Protein AF-D9PJT6-F1 (afdb_monomer_lite)

Foldseek 3Di:
DDDDPDPDDQLAWAFPVRDDCVVCVVRTQKHKKKWKWKAFFVGTQDIDIGSDDDPDRHDPDPQDDDDPDDQQFNGDFFAFTKMKIKMKMWMAGNVVRDIDIDMAIAMDGDHDDPPPDPDDDDQQPFFSDQFQNDGASKQKDWVVHFLAEAAAFDFAWTWIFIPGQAKWKKWKWKQAPVGDIDIFIDIAHGGRITTGPDGTDGNHDFDKIKMAIWIDDDPGIHEQAQDDNRIHIYGYAHPPFPKEKAWDPPPDQFDQQQDKDKGKIFIVVAAPFWKKWKWKDFRRHTQDTDIFTQDRRMTIHIDHNNVSVVRPVRQWDDLPDPPPVVVVDDDPPPDVVVVRPVHPGIKGGRKIKMKMKMWHAHPVRDTGIYIDIWIDSIRGTDHDDPCPPPPPPPDD

Radius of gyration: 24.78 Å; chains: 1; bounding box: 60×63×74 Å

Sequence (396 aa):
VGLAEGTHLPLLSTTDAGYSPYEYPERVDRRGYFYIATSRPGFPVYYVVADSTLYDSYWFNATGDYFGTVGAAERGDQPGDVHWTVVAALFADAVERRSMTGVYGSGAVAELRGDAEAFRAKPFTRPVATINGVDLFIYGGVGPAPGTMFETGAAKGIGSITVPMAPHEVQIDVHKPGGEVHRCRGRADSIGNFTCPGAPLVFDEPGVYRVFTRFWEGDARGDCAGSRDGWYDVYAVDKDSPYRVRFDESMPRTVDVDAPFAVRGRVDPPLARGRAHYSIVTPGILMDEGEVPLANGAFAIPFLAGQFLAEFHNLHGHPFGKLPAHMAWRKAPFVINALFRGYTKTWLTDTVEIAVFVEGEDAAGAPATAGGKVILRGSRVVLPQPFTGRRVATHE

Organism: NCBI:txid749907

pLDDT: mean 76.79, std 21.35, range [25.09, 98.31]

Secondary structure (DSSP, 8-state):
-PPPTT----SS-EETTS--TTT-GGGEEEEEEEEEEEEETTEEEEEEEESS--S-SS-TT--S-BTTBSSSBTTS--TT-EEEEEEEEEEEETTTTEEEEEEEEEEEE---TT------PPTTSS-SEEETTEEESEEEEEESPTT-EEETTEEE--EEEEES-S--EEEEEEE-TTS-EEEEEEE--TTSEEE-SSSPEEE-SSEEEEEEEEEEETTEEEEETT-BTTEEEEEEE-TT---EEEE-TTS-SB--TTS-EEEEEEEESPPSEEEEEEEEEETTEEEEEEEEE-BTTEEEEEE-HHHHHHH-GGGB--------GGG--S---SSHHHHSTT--S--B-BEEEEEEEEEEE-TTS-EEEEEEEEEEETTEEEPPPP----------

Structure (mmCIF, N/CA/C/O backbone):
data_AF-D9PJT6-F1
#
_entry.id   AF-D9PJT6-F1
#
loop_
_atom_site.group_PDB
_atom_site.id
_atom_site.type_symbol
_atom_site.label_atom_id
_atom_site.label_alt_id
_atom_site.label_comp_id
_atom_site.label_asym_id
_atom_site.label_entity_id
_atom_site.label_seq_id
_atom_site.pdbx_PDB_ins_code
_atom_site.Cartn_x
_atom_site.Cartn_y
_atom_site.Cartn_z
_atom_site.occupancy
_atom_site.B_iso_or_equiv
_atom_site.auth_seq_id
_atom_site.auth_comp_id
_atom_site.auth_asym_id
_atom_site.auth_atom_id
_atom_site.pdbx_PDB_model_num
ATOM 1 N N . VAL A 1 1 ? 34.581 -6.697 -26.538 1.00 34.34 1 VAL A N 1
ATOM 2 C CA . VAL A 1 1 ? 34.108 -8.062 -26.870 1.00 34.34 1 VAL A CA 1
ATOM 3 C C . VAL A 1 1 ? 33.665 -8.023 -28.322 1.00 34.34 1 VAL A C 1
ATOM 5 O O . VAL A 1 1 ? 32.904 -7.126 -28.658 1.00 34.34 1 VAL A O 1
ATOM 8 N N . GLY A 1 2 ? 34.267 -8.849 -29.181 1.00 25.92 2 GLY A N 1
ATOM 9 C CA . GLY A 1 2 ? 34.089 -8.802 -30.637 1.00 25.92 2 GLY A CA 1
ATOM 10 C C . GLY A 1 2 ? 32.648 -9.085 -31.058 1.00 25.92 2 GLY A C 1
ATOM 11 O O . GLY A 1 2 ? 32.000 -9.959 -30.490 1.00 25.92 2 GLY A O 1
ATOM 12 N N . LEU A 1 3 ? 32.161 -8.305 -32.022 1.00 35.03 3 LEU A N 1
ATOM 13 C CA . LEU A 1 3 ? 30.816 -8.396 -32.578 1.00 35.03 3 LEU A CA 1
ATOM 14 C C . LEU A 1 3 ? 30.797 -9.491 -33.651 1.00 35.03 3 LEU A C 1
ATOM 16 O O . LEU A 1 3 ? 31.525 -9.392 -34.636 1.00 35.03 3 LEU A O 1
ATOM 20 N N . ALA A 1 4 ? 29.994 -10.532 -33.445 1.00 30.61 4 ALA A N 1
ATOM 21 C CA . ALA A 1 4 ? 29.658 -11.492 -34.488 1.00 30.61 4 ALA A CA 1
ATOM 22 C C . ALA A 1 4 ? 28.494 -10.934 -35.323 1.00 30.61 4 ALA A C 1
ATOM 24 O O . ALA A 1 4 ? 27.493 -10.483 -34.765 1.00 30.61 4 ALA A O 1
ATOM 25 N N . GLU A 1 5 ? 28.637 -10.956 -36.647 1.00 38.69 5 GLU A N 1
ATOM 26 C CA . GLU A 1 5 ? 27.569 -10.648 -37.601 1.00 38.69 5 GLU A CA 1
ATOM 27 C C . GLU A 1 5 ? 26.394 -11.626 -37.414 1.00 38.69 5 GLU A C 1
ATOM 29 O O . GLU A 1 5 ? 26.596 -12.839 -37.385 1.00 38.69 5 GLU A O 1
ATOM 34 N N . GLY A 1 6 ? 25.164 -11.106 -37.294 1.00 36.81 6 GLY A N 1
ATOM 35 C CA . GLY A 1 6 ? 23.939 -11.918 -37.392 1.00 36.81 6 GLY A CA 1
ATOM 36 C C . GLY A 1 6 ? 22.861 -11.720 -36.320 1.00 36.81 6 GLY A C 1
ATOM 37 O O . GLY A 1 6 ? 21.789 -12.296 -36.455 1.00 36.81 6 GLY A O 1
ATOM 38 N N . THR A 1 7 ? 23.071 -10.908 -35.281 1.00 42.25 7 THR A N 1
ATOM 39 C CA . THR A 1 7 ? 22.100 -10.750 -34.171 1.00 42.25 7 THR A CA 1
ATOM 40 C C . THR A 1 7 ? 21.559 -9.326 -34.011 1.00 42.25 7 THR A C 1
ATOM 42 O O . THR A 1 7 ? 21.382 -8.828 -32.902 1.00 42.25 7 THR A O 1
ATOM 45 N N . HIS A 1 8 ? 21.241 -8.666 -35.125 1.00 47.12 8 HIS A N 1
ATOM 46 C CA . HIS A 1 8 ? 20.504 -7.398 -35.125 1.00 47.12 8 HIS A CA 1
ATOM 47 C C . HIS A 1 8 ? 19.158 -7.586 -35.823 1.00 47.12 8 HIS A C 1
ATOM 49 O O . HIS A 1 8 ? 18.987 -7.230 -36.985 1.00 47.12 8 HIS A O 1
ATOM 55 N N . LEU A 1 9 ? 18.205 -8.191 -35.116 1.00 54.88 9 LEU A N 1
ATOM 56 C CA . LEU A 1 9 ? 16.814 -8.215 -35.557 1.00 54.88 9 LEU A CA 1
ATOM 57 C C . LEU A 1 9 ? 16.174 -6.870 -35.178 1.00 54.88 9 LEU A C 1
ATOM 59 O O . LEU A 1 9 ? 16.253 -6.486 -34.006 1.00 54.88 9 LEU A O 1
ATOM 63 N N . PRO A 1 10 ? 15.589 -6.119 -36.129 1.00 60.28 10 PRO A N 1
ATOM 64 C CA . PRO A 1 10 ? 14.889 -4.886 -35.798 1.00 60.28 10 PRO A CA 1
ATOM 65 C C . PRO A 1 10 ? 13.678 -5.209 -34.916 1.00 60.28 10 PRO A C 1
ATOM 67 O O . PRO A 1 10 ? 12.950 -6.165 -35.176 1.00 60.28 10 PRO A O 1
ATOM 70 N N . LEU A 1 11 ? 13.436 -4.392 -33.887 1.00 67.50 11 LEU A N 1
ATOM 71 C CA . LEU A 1 11 ? 12.210 -4.437 -33.080 1.00 67.50 11 LEU A CA 1
ATOM 72 C C . LEU A 1 11 ? 11.057 -3.765 -33.845 1.00 67.50 11 LEU A C 1
ATOM 74 O O . LEU A 1 11 ? 10.455 -2.808 -33.373 1.00 67.50 11 LEU A O 1
ATOM 78 N N . LEU A 1 12 ? 10.840 -4.218 -35.075 1.00 77.25 12 LEU A N 1
ATOM 79 C CA . LEU A 1 12 ? 9.786 -3.790 -35.981 1.00 77.25 12 LEU A CA 1
ATOM 80 C C . LEU A 1 12 ? 9.194 -5.056 -36.593 1.00 77.25 12 LEU A C 1
ATOM 82 O O . LEU A 1 12 ? 9.928 -5.996 -36.914 1.00 77.25 12 LEU A O 1
ATOM 86 N N . SER A 1 13 ? 7.880 -5.079 -36.777 1.00 85.25 13 SER A N 1
ATOM 87 C CA . SER A 1 13 ? 7.240 -6.150 -37.537 1.00 85.25 13 SER A CA 1
ATOM 88 C C . SER A 1 13 ? 7.737 -6.145 -38.992 1.00 85.25 13 SER A C 1
ATOM 90 O O . SER A 1 13 ? 7.939 -5.085 -39.587 1.00 85.25 13 SER A O 1
ATOM 92 N N . THR A 1 14 ? 7.935 -7.324 -39.579 1.00 85.81 14 THR A N 1
ATOM 93 C CA . THR A 1 14 ? 8.297 -7.490 -40.996 1.00 85.81 14 THR A CA 1
ATOM 94 C C . THR A 1 14 ? 7.280 -8.367 -41.708 1.00 85.81 14 THR A C 1
ATOM 96 O O . THR A 1 14 ? 6.508 -9.080 -41.068 1.00 85.81 14 THR A O 1
ATOM 99 N N . THR A 1 15 ? 7.262 -8.295 -43.038 1.00 86.94 15 THR A N 1
ATOM 100 C CA . THR A 1 15 ? 6.492 -9.208 -43.888 1.00 86.94 15 THR A CA 1
ATOM 101 C C . THR A 1 15 ? 7.420 -9.980 -44.816 1.00 86.94 15 THR A C 1
ATOM 103 O O . THR A 1 15 ? 8.485 -9.486 -45.197 1.00 86.94 15 THR A O 1
ATOM 106 N N . ASP A 1 16 ? 6.969 -11.154 -45.249 1.00 85.00 16 ASP A N 1
ATOM 107 C CA . ASP A 1 16 ? 7.691 -12.057 -46.157 1.00 85.00 16 ASP A CA 1
ATOM 108 C C . ASP A 1 16 ? 8.031 -11.442 -47.536 1.00 85.00 16 ASP A C 1
ATOM 110 O O . ASP A 1 16 ? 8.899 -11.947 -48.249 1.00 85.00 16 ASP A O 1
ATOM 114 N N . ALA A 1 17 ? 7.365 -10.349 -47.924 1.00 85.12 17 ALA A N 1
ATOM 115 C CA . ALA A 1 17 ? 7.600 -9.617 -49.172 1.00 85.12 17 ALA A CA 1
ATOM 116 C C . ALA A 1 17 ? 8.154 -8.197 -48.986 1.00 85.12 17 ALA A C 1
ATOM 118 O O . ALA A 1 17 ? 8.274 -7.460 -49.966 1.00 85.12 17 ALA A O 1
ATOM 119 N N . GLY A 1 18 ? 8.481 -7.789 -47.756 1.00 80.88 18 GLY A N 1
ATOM 120 C CA . GLY A 1 18 ? 8.957 -6.431 -47.473 1.00 80.88 18 GLY A CA 1
ATOM 121 C C . GLY A 1 18 ? 7.890 -5.342 -47.643 1.00 80.88 18 GLY A C 1
ATOM 122 O O . GLY A 1 18 ? 8.222 -4.160 -47.717 1.00 80.88 18 GLY A O 1
ATOM 123 N N . TYR A 1 19 ? 6.612 -5.722 -47.704 1.00 84.12 19 TYR A N 1
ATOM 124 C CA . TYR A 1 19 ? 5.494 -4.788 -47.628 1.00 84.12 19 TYR A CA 1
ATOM 125 C C . TYR A 1 19 ? 5.301 -4.265 -46.206 1.00 84.12 19 TYR A C 1
ATOM 127 O O . TYR A 1 19 ? 5.735 -4.887 -45.231 1.00 84.12 19 TYR A O 1
ATOM 135 N N . SER 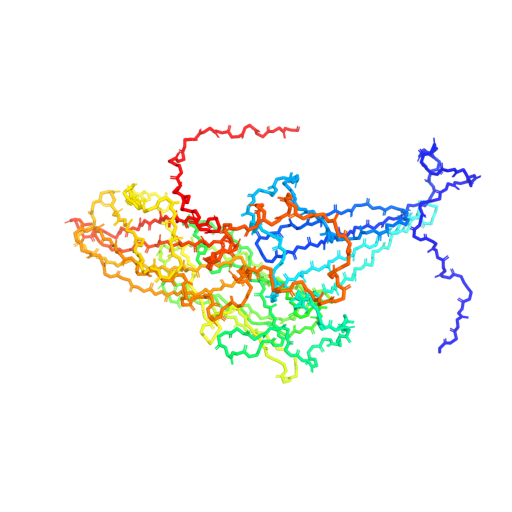A 1 20 ? 4.612 -3.127 -46.100 1.00 82.50 20 SER A N 1
ATOM 136 C CA . SER A 1 20 ? 4.226 -2.566 -44.809 1.00 82.50 20 SER A CA 1
ATOM 137 C C . SER A 1 20 ? 3.422 -3.601 -44.007 1.00 82.50 20 SER A C 1
ATOM 139 O O . SER A 1 20 ? 2.367 -4.038 -44.479 1.00 82.50 20 SER A O 1
ATOM 141 N N . PRO A 1 21 ? 3.867 -3.982 -42.796 1.00 83.06 21 PRO A N 1
ATOM 142 C CA . PRO A 1 21 ? 3.147 -4.937 -41.951 1.00 83.06 21 PRO A CA 1
ATOM 143 C C . PRO A 1 21 ? 1.783 -4.403 -41.487 1.00 83.06 21 PRO A C 1
ATOM 145 O O . PRO A 1 21 ? 0.917 -5.188 -41.113 1.00 83.06 21 PRO A O 1
ATOM 148 N N . TYR A 1 22 ? 1.571 -3.084 -41.540 1.00 81.38 22 TYR A N 1
ATOM 149 C CA . TYR A 1 22 ? 0.307 -2.439 -41.173 1.00 81.38 22 TYR A CA 1
ATOM 150 C C . TYR A 1 22 ? -0.735 -2.478 -42.292 1.00 81.38 22 TYR A C 1
ATOM 152 O O . TYR A 1 22 ? -1.931 -2.452 -42.018 1.00 81.38 22 TYR A O 1
ATOM 160 N N . GLU A 1 23 ? -0.286 -2.525 -43.547 1.00 85.06 23 GLU A N 1
ATOM 161 C CA . GLU A 1 23 ? -1.173 -2.617 -44.712 1.00 85.06 23 GLU A CA 1
ATOM 162 C C . GLU A 1 23 ? -1.465 -4.074 -45.086 1.00 85.06 23 GLU A C 1
ATOM 164 O O . GLU A 1 23 ? -2.551 -4.362 -45.583 1.00 85.06 23 GLU A O 1
ATOM 169 N N . TYR A 1 24 ? -0.521 -4.984 -44.809 1.00 89.31 24 TYR A N 1
ATOM 170 C CA . TYR A 1 24 ? -0.604 -6.413 -45.138 1.00 89.31 24 TYR A CA 1
ATOM 171 C C . TYR A 1 24 ? -0.327 -7.293 -43.902 1.00 89.31 24 TYR A C 1
ATOM 173 O O . TYR A 1 24 ? 0.668 -8.029 -43.865 1.00 89.31 24 TYR A O 1
ATOM 181 N N . PRO A 1 25 ? -1.164 -7.216 -42.849 1.00 86.69 25 PRO A N 1
ATOM 182 C CA . PRO A 1 25 ? -0.944 -7.929 -41.587 1.00 86.69 25 PRO A CA 1
ATOM 183 C C . PRO A 1 25 ? -0.946 -9.459 -41.734 1.00 86.69 25 PRO A C 1
ATOM 185 O O . PRO A 1 25 ? -0.321 -10.166 -40.942 1.00 86.69 25 PRO A O 1
ATOM 188 N N . GLU A 1 26 ? -1.624 -9.989 -42.752 1.00 88.75 26 GLU A N 1
ATOM 189 C CA . GLU A 1 26 ? -1.651 -11.413 -43.092 1.00 88.75 26 GLU A CA 1
ATOM 190 C C . GLU A 1 26 ? -0.302 -11.943 -43.591 1.00 88.75 26 GLU A C 1
ATOM 192 O O . GLU A 1 26 ? -0.068 -13.150 -43.564 1.00 88.75 26 GLU A O 1
ATOM 197 N N . ARG A 1 27 ? 0.586 -11.046 -44.027 1.00 89.75 27 ARG A N 1
ATOM 198 C CA . ARG A 1 27 ? 1.909 -11.369 -44.572 1.00 89.75 27 ARG A CA 1
ATOM 199 C C . ARG A 1 27 ? 3.039 -11.247 -43.558 1.00 89.75 27 ARG A C 1
ATOM 201 O O . ARG A 1 27 ? 4.204 -11.424 -43.908 1.00 89.75 27 ARG A O 1
ATOM 208 N N . VAL A 1 28 ? 2.708 -10.913 -42.313 1.00 88.19 28 VAL A N 1
ATOM 209 C CA . VAL A 1 28 ? 3.689 -10.714 -41.248 1.00 88.19 28 VAL A CA 1
ATOM 210 C C . VAL A 1 28 ? 4.380 -12.034 -40.915 1.00 88.19 28 VAL A C 1
ATOM 212 O O . VAL A 1 28 ? 3.754 -12.960 -40.399 1.00 88.19 28 VAL A O 1
ATOM 215 N N . ASP A 1 29 ? 5.679 -12.104 -41.192 1.00 87.19 29 ASP A N 1
ATOM 216 C CA . ASP A 1 29 ? 6.529 -13.273 -40.953 1.00 87.19 29 ASP A CA 1
ATOM 217 C C . ASP A 1 29 ? 7.308 -13.161 -39.634 1.00 87.19 29 ASP A C 1
ATOM 219 O O . ASP A 1 29 ? 7.585 -14.168 -38.974 1.00 87.19 29 ASP A O 1
ATOM 223 N N . ARG A 1 30 ? 7.579 -11.926 -39.194 1.00 87.06 30 ARG A N 1
ATOM 224 C CA . ARG A 1 30 ? 8.145 -11.607 -37.882 1.00 87.06 30 ARG A CA 1
ATOM 225 C C . ARG A 1 30 ? 7.368 -10.483 -37.223 1.00 87.06 30 ARG A C 1
ATOM 227 O O . ARG A 1 30 ? 7.083 -9.458 -37.834 1.00 87.06 30 ARG A O 1
ATOM 234 N N . ARG A 1 31 ? 7.066 -10.655 -35.941 1.00 86.75 31 ARG A N 1
ATOM 235 C CA . ARG A 1 31 ? 6.433 -9.645 -35.091 1.00 86.75 31 ARG A CA 1
ATOM 236 C C . ARG A 1 31 ? 7.446 -9.149 -34.082 1.00 86.75 31 ARG A C 1
ATOM 238 O O . ARG A 1 31 ? 7.954 -9.939 -33.292 1.00 86.75 31 ARG A O 1
ATOM 245 N N . GLY A 1 32 ? 7.710 -7.853 -34.098 1.00 86.88 32 GLY A N 1
ATOM 246 C CA . GLY A 1 32 ? 8.527 -7.182 -33.097 1.00 86.88 32 GLY A CA 1
ATOM 247 C C . GLY A 1 32 ? 7.725 -6.034 -32.522 1.00 86.88 32 GLY A C 1
ATOM 248 O O . GLY A 1 32 ? 7.384 -5.125 -33.262 1.00 86.88 32 GLY A O 1
ATOM 249 N N . TYR A 1 33 ? 7.403 -6.079 -31.235 1.00 84.81 33 TYR A N 1
ATOM 250 C CA . TYR A 1 33 ? 6.685 -4.998 -30.565 1.00 84.81 33 TYR A CA 1
ATOM 251 C C . TYR A 1 33 ? 7.113 -4.895 -29.108 1.00 84.81 33 TYR A C 1
ATOM 253 O O . TYR A 1 33 ? 7.710 -5.817 -28.554 1.00 84.81 33 TYR A O 1
ATOM 261 N N . PHE A 1 34 ? 6.827 -3.771 -28.472 1.00 84.88 34 PHE A N 1
ATOM 262 C CA . PHE A 1 34 ? 7.142 -3.546 -27.075 1.00 84.88 34 PHE A CA 1
ATOM 263 C C . PHE A 1 34 ? 5.969 -2.950 -26.308 1.00 84.88 34 PHE A C 1
ATOM 265 O O . PHE A 1 34 ? 5.130 -2.230 -26.846 1.00 84.88 34 PHE A O 1
ATOM 272 N N . TYR A 1 35 ? 5.952 -3.263 -25.020 1.00 86.00 35 TYR A N 1
ATOM 273 C CA . TYR A 1 35 ? 5.114 -2.653 -24.010 1.00 86.00 35 TYR A CA 1
ATOM 274 C C . TYR A 1 35 ? 5.940 -1.646 -23.227 1.00 86.00 35 TYR A C 1
ATOM 276 O O . TYR A 1 35 ? 7.065 -1.954 -22.834 1.00 86.00 35 TYR A O 1
ATOM 284 N N . ILE A 1 36 ? 5.363 -0.485 -22.949 1.00 82.25 36 ILE A N 1
ATOM 285 C CA . ILE A 1 36 ? 5.836 0.425 -21.907 1.00 82.25 36 ILE A CA 1
ATOM 286 C C . ILE A 1 36 ? 4.715 0.565 -20.893 1.00 82.25 36 ILE A C 1
ATOM 288 O O . ILE A 1 36 ? 3.575 0.844 -21.259 1.00 82.25 36 ILE A O 1
ATOM 292 N N . ALA A 1 37 ? 5.054 0.370 -19.629 1.00 80.19 37 ALA A N 1
ATOM 293 C CA . ALA A 1 37 ? 4.188 0.607 -18.495 1.00 80.19 37 ALA A CA 1
ATOM 294 C C . ALA A 1 37 ? 4.907 1.549 -17.537 1.00 80.19 37 ALA A C 1
ATOM 296 O O . ALA A 1 37 ? 5.940 1.181 -16.981 1.00 80.19 37 ALA A O 1
ATOM 297 N N . THR A 1 38 ? 4.348 2.736 -17.326 1.00 76.88 38 THR A N 1
ATOM 298 C CA . THR A 1 38 ? 4.783 3.642 -16.266 1.00 76.88 38 THR A CA 1
ATOM 299 C C . THR A 1 38 ? 3.663 3.789 -15.251 1.00 76.88 38 THR A C 1
ATOM 301 O O . THR A 1 38 ? 2.505 4.036 -15.592 1.00 76.88 38 THR A O 1
ATOM 304 N N . SER A 1 39 ? 4.000 3.632 -13.981 1.00 74.88 39 SER A N 1
ATOM 305 C CA . SER A 1 39 ? 3.062 3.734 -12.866 1.00 74.88 39 SER A CA 1
ATOM 306 C C . SER A 1 39 ? 3.722 4.427 -11.691 1.00 74.88 39 SER A C 1
ATOM 308 O O . SER A 1 39 ? 4.925 4.289 -11.490 1.00 74.88 39 SER A O 1
ATOM 310 N N . ARG A 1 40 ? 2.922 5.115 -10.887 1.00 74.56 40 ARG A N 1
ATOM 311 C CA . ARG A 1 40 ? 3.279 5.497 -9.523 1.00 74.56 40 ARG A CA 1
ATOM 312 C C . ARG A 1 40 ? 2.692 4.448 -8.575 1.00 74.56 40 ARG A C 1
ATOM 314 O O . ARG A 1 40 ? 1.743 3.748 -8.958 1.00 74.56 40 ARG A O 1
ATOM 321 N N . PRO A 1 41 ? 3.207 4.311 -7.350 1.00 72.44 41 PRO A N 1
ATOM 322 C CA . PRO A 1 41 ? 2.516 3.544 -6.325 1.00 72.44 41 PRO A CA 1
ATOM 323 C C . PRO A 1 41 ? 1.028 3.905 -6.269 1.00 72.44 41 PRO A C 1
ATOM 325 O O . PRO A 1 41 ? 0.668 5.072 -6.355 1.00 72.44 41 PRO A O 1
ATOM 328 N N . GLY A 1 42 ? 0.155 2.894 -6.231 1.00 64.81 42 GLY A N 1
ATOM 329 C CA . GLY A 1 42 ? -1.304 3.066 -6.214 1.00 64.81 42 GLY A CA 1
ATOM 330 C C . GLY A 1 42 ? -1.936 3.687 -7.469 1.00 64.81 42 GLY A C 1
ATOM 331 O O . GLY A 1 42 ? -3.155 3.859 -7.486 1.00 64.81 42 GLY A O 1
ATOM 332 N N . PHE A 1 43 ? -1.165 4.005 -8.519 1.00 64.69 43 PHE A N 1
ATOM 333 C CA . PHE A 1 43 ? -1.689 4.731 -9.671 1.00 64.69 43 PHE A CA 1
ATOM 334 C C . PHE A 1 43 ? -1.034 4.356 -11.022 1.00 64.69 43 PHE A C 1
ATOM 336 O O . PHE A 1 43 ? 0.142 4.655 -11.250 1.00 64.69 43 PHE A O 1
ATOM 343 N N . PRO A 1 44 ? -1.775 3.756 -11.975 1.00 64.19 44 PRO A N 1
ATOM 344 C CA . PRO A 1 44 ? -1.270 3.562 -13.332 1.00 64.19 44 PRO A CA 1
ATOM 345 C C . PRO A 1 44 ? -1.177 4.898 -14.082 1.00 64.19 44 PRO A C 1
ATOM 347 O O . PRO A 1 44 ? -2.182 5.585 -14.224 1.00 64.19 44 PRO A O 1
ATOM 350 N N . VAL A 1 45 ? -0.001 5.257 -14.606 1.00 61.53 45 VAL A N 1
ATOM 351 C CA . VAL A 1 45 ? 0.206 6.555 -15.281 1.00 61.53 45 VAL A CA 1
ATOM 352 C C . VAL A 1 45 ? 0.094 6.436 -16.796 1.00 61.53 45 VAL A C 1
ATOM 354 O O . VAL A 1 45 ? -0.483 7.304 -17.453 1.00 61.53 45 VAL A O 1
ATOM 357 N N . TYR A 1 46 ? 0.667 5.382 -17.374 1.00 69.81 46 TYR A N 1
ATOM 358 C CA . TYR A 1 46 ? 0.773 5.249 -18.818 1.00 69.81 46 TYR A CA 1
ATOM 359 C C . TYR A 1 46 ? 1.009 3.801 -19.235 1.00 69.81 46 TYR A C 1
ATOM 361 O O . TYR A 1 46 ? 1.864 3.120 -18.670 1.00 69.81 46 TYR A O 1
ATOM 369 N N . TYR A 1 47 ? 0.290 3.363 -20.267 1.00 74.50 47 TYR A N 1
ATOM 370 C CA . TYR A 1 47 ? 0.537 2.095 -20.939 1.00 74.50 47 TYR A CA 1
ATOM 371 C C . TYR A 1 47 ? 0.525 2.308 -22.441 1.00 74.50 47 TYR A C 1
ATOM 373 O O . TYR A 1 47 ? -0.417 2.890 -22.979 1.00 74.50 47 TYR A O 1
ATOM 381 N N . VAL A 1 48 ? 1.542 1.786 -23.115 1.00 78.25 48 VAL A N 1
ATOM 382 C CA . VAL A 1 48 ? 1.602 1.760 -24.572 1.00 78.25 48 VAL A CA 1
ATOM 383 C C . VAL A 1 48 ? 2.060 0.407 -25.064 1.00 78.25 48 VAL A C 1
ATOM 385 O O . VAL A 1 48 ? 2.940 -0.218 -24.479 1.00 78.25 48 VAL A O 1
ATOM 388 N N . VAL A 1 49 ? 1.461 -0.001 -26.179 1.00 82.56 49 VAL A N 1
ATOM 389 C CA . VAL A 1 49 ? 1.966 -1.055 -27.049 1.00 82.56 49 VAL A CA 1
ATOM 390 C C . VAL A 1 49 ? 2.353 -0.389 -28.355 1.00 82.56 49 VAL A C 1
ATOM 392 O O . VAL A 1 49 ? 1.534 0.314 -28.947 1.00 82.56 49 VAL A O 1
ATOM 395 N N . ALA A 1 50 ? 3.589 -0.584 -28.789 1.00 78.12 50 ALA A N 1
ATOM 396 C CA . ALA A 1 50 ? 4.066 -0.048 -30.052 1.00 78.12 50 ALA A CA 1
ATOM 397 C C . ALA A 1 50 ? 5.028 -1.031 -30.714 1.00 78.12 50 ALA A C 1
ATOM 399 O O . ALA A 1 50 ? 5.757 -1.761 -30.051 1.00 78.12 50 ALA A O 1
ATOM 400 N N . ASP A 1 51 ? 5.036 -1.040 -32.035 1.00 75.56 51 ASP A N 1
ATOM 401 C CA . ASP A 1 51 ? 5.971 -1.780 -32.881 1.00 75.56 51 ASP A CA 1
ATOM 402 C C . ASP A 1 51 ? 6.769 -0.829 -33.788 1.00 75.56 51 ASP A C 1
ATOM 404 O O . ASP A 1 51 ? 7.314 -1.243 -34.806 1.00 75.56 51 ASP A O 1
ATOM 408 N N . SER A 1 52 ? 6.830 0.455 -33.407 1.00 70.06 52 SER A N 1
ATOM 409 C CA . SER A 1 52 ? 7.513 1.545 -34.111 1.00 70.06 52 SER A CA 1
ATOM 410 C C . SER A 1 52 ? 8.121 2.565 -33.136 1.00 70.06 52 SER A C 1
ATOM 412 O O . SER A 1 52 ? 8.040 2.419 -31.916 1.00 70.06 52 SER A O 1
ATOM 414 N N . THR A 1 53 ? 8.712 3.646 -33.657 1.00 62.84 53 THR A N 1
ATOM 415 C CA . THR A 1 53 ? 9.219 4.761 -32.841 1.00 62.84 53 THR A CA 1
ATOM 416 C C . THR A 1 53 ? 8.114 5.396 -31.999 1.00 62.84 53 THR A C 1
ATOM 418 O O . THR A 1 53 ? 7.147 5.925 -32.547 1.00 62.84 53 THR A O 1
ATOM 421 N N . LEU A 1 54 ? 8.302 5.399 -30.680 1.00 63.41 54 LEU A N 1
ATOM 422 C CA . LEU A 1 54 ? 7.531 6.204 -29.740 1.00 63.41 54 LEU A CA 1
ATOM 423 C C . LEU A 1 54 ? 8.349 7.455 -29.404 1.00 63.41 54 LEU A C 1
ATOM 425 O O . LEU A 1 54 ? 9.505 7.338 -29.003 1.00 63.41 54 LEU A O 1
ATOM 429 N N . TYR A 1 55 ? 7.767 8.637 -29.599 1.00 49.66 55 TYR A N 1
ATOM 430 C CA . TYR A 1 55 ? 8.452 9.903 -29.321 1.00 49.66 55 TYR A CA 1
ATOM 431 C C . TYR A 1 55 ? 8.350 10.309 -27.842 1.00 49.66 55 TYR A C 1
ATOM 433 O O . TYR A 1 55 ? 9.331 10.787 -27.285 1.00 49.66 55 TYR A O 1
ATOM 441 N N . ASP A 1 56 ? 7.214 10.034 -27.190 1.00 51.81 56 ASP A N 1
ATOM 442 C CA . ASP A 1 56 ? 6.976 10.358 -25.781 1.00 51.81 56 ASP A CA 1
ATOM 443 C C . ASP A 1 56 ? 6.427 9.138 -25.034 1.00 51.81 56 ASP A C 1
ATOM 445 O O . ASP A 1 56 ? 5.327 8.667 -25.316 1.00 51.81 56 ASP A O 1
ATOM 449 N N . SER A 1 57 ? 7.190 8.633 -24.063 1.00 53.91 57 SER A N 1
ATOM 450 C CA . SER A 1 57 ? 6.774 7.551 -23.158 1.00 53.91 57 SER A CA 1
ATOM 451 C C . SER A 1 57 ? 6.212 8.063 -21.826 1.00 53.91 57 SER A C 1
ATOM 453 O O . SER A 1 57 ? 6.023 7.276 -20.900 1.00 53.91 57 SER A O 1
ATOM 455 N N . TYR A 1 58 ? 5.999 9.379 -21.701 1.00 55.41 58 TYR A N 1
ATOM 456 C CA . TYR A 1 58 ? 5.549 10.034 -20.474 1.00 55.41 58 TYR A CA 1
ATOM 457 C C . TYR A 1 58 ? 4.708 11.289 -20.753 1.00 55.41 58 TYR A C 1
ATOM 459 O O . TYR A 1 58 ? 5.006 12.048 -21.676 1.00 55.41 58 TYR A O 1
ATOM 467 N N . TRP A 1 59 ? 3.684 11.555 -19.932 1.00 52.78 59 TRP A N 1
ATOM 468 C CA . TRP A 1 59 ? 2.830 12.745 -20.044 1.00 52.78 59 TRP A CA 1
ATOM 469 C C . TRP A 1 59 ? 3.529 13.994 -19.493 1.00 52.78 59 TRP A C 1
ATOM 471 O O . TRP A 1 59 ? 3.153 14.517 -18.450 1.00 52.78 59 TRP A O 1
ATOM 481 N N . PHE A 1 60 ? 4.533 14.527 -20.189 1.00 43.03 60 PHE A N 1
ATOM 482 C CA . PHE A 1 60 ? 5.269 15.690 -19.674 1.00 43.03 60 PHE A CA 1
ATOM 483 C C . PHE A 1 60 ? 4.442 16.998 -19.618 1.00 43.03 60 PHE A C 1
ATOM 485 O O . PHE A 1 60 ? 4.933 17.981 -19.075 1.00 43.03 60 PHE A O 1
ATOM 492 N N . ASN A 1 61 ? 3.211 17.059 -20.162 1.00 36.28 61 ASN A N 1
ATOM 493 C CA . ASN A 1 61 ? 2.465 18.326 -20.316 1.00 36.28 61 ASN A CA 1
ATOM 494 C C . ASN A 1 61 ? 0.917 18.234 -20.266 1.00 36.28 61 ASN A C 1
ATOM 496 O O . ASN A 1 61 ? 0.242 19.078 -20.859 1.00 36.28 61 ASN A O 1
ATOM 500 N N . ALA A 1 62 ? 0.307 17.254 -19.593 1.00 35.41 62 ALA A N 1
ATOM 501 C CA . ALA A 1 62 ? -1.158 17.219 -19.489 1.00 35.41 62 ALA A CA 1
ATOM 502 C C . ALA A 1 62 ? -1.652 18.080 -18.309 1.00 35.41 62 ALA A C 1
ATOM 504 O O . ALA A 1 62 ? -1.704 17.629 -17.171 1.00 35.41 62 ALA A O 1
ATOM 505 N N . THR A 1 63 ? -2.051 19.327 -18.573 1.00 38.97 63 THR A N 1
ATOM 506 C CA . THR A 1 63 ? -2.735 20.193 -17.588 1.00 38.97 63 THR A CA 1
ATOM 507 C C . THR A 1 63 ? -4.239 19.895 -17.483 1.00 38.97 63 THR A C 1
ATOM 509 O O . THR A 1 63 ? -5.015 20.790 -17.151 1.00 38.97 63 THR A O 1
ATOM 512 N N . GLY A 1 64 ? -4.681 18.682 -17.833 1.00 41.12 64 GLY A N 1
ATOM 513 C CA . GLY A 1 64 ? -6.099 18.340 -17.900 1.00 41.12 64 GLY A CA 1
ATOM 514 C C . GLY A 1 64 ? -6.406 16.848 -17.791 1.00 41.12 64 GLY A C 1
ATOM 515 O O . GLY A 1 64 ? -5.553 15.991 -18.012 1.00 41.12 64 GLY A O 1
ATOM 516 N N . ASP A 1 65 ? -7.666 16.591 -17.453 1.00 42.47 65 ASP A N 1
ATOM 517 C CA . ASP A 1 65 ? -8.259 15.290 -17.164 1.00 42.47 65 ASP A CA 1
ATOM 518 C C . ASP A 1 65 ? -8.420 14.432 -18.434 1.00 42.47 65 ASP A C 1
ATOM 520 O O . ASP A 1 65 ? -9.257 14.731 -19.291 1.00 42.47 65 ASP A O 1
ATOM 524 N N . TYR A 1 66 ? -7.668 13.333 -18.570 1.00 36.75 66 TYR A N 1
ATOM 525 C CA . TYR A 1 66 ? -7.879 12.373 -19.662 1.00 36.75 66 TYR A CA 1
ATOM 526 C C . TYR A 1 66 ? -7.656 10.918 -19.211 1.00 36.75 66 TYR A C 1
ATOM 528 O O . TYR A 1 66 ? -6.789 10.629 -18.392 1.00 36.75 66 TYR A O 1
ATOM 536 N N . PHE A 1 67 ? -8.489 10.006 -19.730 1.00 32.88 67 PHE A N 1
ATOM 537 C CA . PHE A 1 67 ? -8.480 8.546 -19.501 1.00 32.88 67 PHE A CA 1
ATOM 538 C C . PHE A 1 67 ? -8.665 8.016 -18.068 1.00 32.88 67 PHE A C 1
ATOM 540 O O . PHE A 1 67 ? -8.179 6.944 -17.724 1.00 32.88 67 PHE A O 1
ATOM 547 N N . GLY A 1 68 ? -9.467 8.696 -17.246 1.00 36.00 68 GLY A N 1
ATOM 548 C CA . GLY A 1 68 ? -9.874 8.144 -15.947 1.00 36.00 68 GLY A CA 1
ATOM 549 C C . GLY A 1 68 ? -8.974 8.539 -14.782 1.00 36.00 68 GLY A C 1
ATOM 550 O O . GLY A 1 68 ? -9.166 8.041 -13.675 1.00 36.00 68 GLY A O 1
ATOM 551 N N . THR A 1 69 ? -8.098 9.523 -14.991 1.00 41.53 69 THR A N 1
ATOM 552 C CA . THR A 1 69 ? -7.553 10.316 -13.892 1.00 41.53 69 THR A CA 1
ATOM 553 C C . THR A 1 69 ? -8.116 11.717 -13.879 1.00 41.53 69 THR A C 1
ATOM 555 O O . THR A 1 69 ? -7.735 12.569 -14.672 1.00 41.53 69 THR A O 1
ATOM 558 N N . VAL A 1 70 ? -9.016 11.928 -12.926 1.00 33.66 70 VAL A N 1
ATOM 559 C CA . VAL A 1 70 ? -9.514 13.230 -12.493 1.00 33.66 70 VAL A CA 1
ATOM 560 C C . VAL A 1 70 ? -9.103 13.352 -11.025 1.00 33.66 70 VAL A C 1
ATOM 562 O O . VAL A 1 70 ? -9.659 12.654 -10.171 1.00 33.66 70 VAL A O 1
ATOM 565 N N . GLY A 1 71 ? -8.103 14.186 -10.727 1.00 34.81 71 GLY A N 1
ATOM 566 C CA . GLY A 1 71 ? -7.694 14.499 -9.350 1.00 34.81 71 GLY A CA 1
ATOM 567 C C . GLY A 1 71 ? -6.830 13.464 -8.609 1.00 34.81 71 GLY A C 1
ATOM 568 O O . GLY A 1 71 ? -6.953 13.386 -7.391 1.00 34.81 71 GLY A O 1
ATOM 569 N N . ALA A 1 72 ? -5.969 12.691 -9.292 1.00 39.97 72 ALA A N 1
ATOM 570 C CA . ALA A 1 72 ? -4.916 11.907 -8.610 1.00 39.97 72 ALA A CA 1
ATOM 571 C C . ALA A 1 72 ? -3.718 12.770 -8.187 1.00 39.97 72 ALA A C 1
ATOM 573 O O . ALA A 1 72 ? -3.000 12.414 -7.271 1.00 39.97 72 ALA A O 1
ATOM 574 N N . ALA A 1 73 ? -3.534 13.921 -8.827 1.00 44.44 73 ALA A N 1
ATOM 575 C CA . ALA A 1 73 ? -3.138 15.135 -8.140 1.00 44.44 73 ALA A CA 1
ATOM 576 C C . ALA A 1 73 ? -3.740 16.316 -8.903 1.00 44.44 73 ALA A C 1
ATOM 578 O O . ALA A 1 73 ? -3.766 16.285 -10.132 1.00 44.44 73 ALA A O 1
ATOM 579 N N . GLU A 1 74 ? -4.230 17.360 -8.232 1.00 45.50 74 GLU A N 1
ATOM 580 C CA . GLU A 1 74 ? -4.864 18.515 -8.907 1.00 45.50 74 GLU A CA 1
ATOM 581 C C . GLU A 1 74 ? -3.910 19.227 -9.903 1.00 45.50 74 GLU A C 1
ATOM 583 O O . GLU A 1 74 ? -4.349 20.063 -10.692 1.00 45.50 74 GLU A O 1
ATOM 588 N N . ARG A 1 75 ? -2.601 18.904 -9.891 1.00 50.81 75 ARG A N 1
ATOM 589 C CA . ARG A 1 75 ? -1.550 19.570 -10.686 1.00 50.81 75 ARG A CA 1
ATOM 590 C C . ARG A 1 75 ? -0.447 18.673 -11.278 1.00 50.81 75 ARG A C 1
ATOM 592 O O . ARG A 1 75 ? 0.583 19.210 -11.677 1.00 50.81 75 ARG A O 1
ATOM 599 N N . GLY A 1 76 ? -0.645 17.356 -11.376 1.00 55.72 76 GLY A N 1
ATOM 600 C CA . GLY A 1 76 ? 0.376 16.430 -11.907 1.00 55.72 76 GLY A CA 1
ATOM 601 C C . GLY A 1 76 ? 1.478 16.078 -10.897 1.00 55.72 76 GLY A C 1
ATOM 602 O O . GLY A 1 76 ? 1.266 16.251 -9.694 1.00 55.72 76 GLY A O 1
ATOM 603 N N . ASP A 1 77 ? 2.624 15.575 -11.375 1.00 61.75 77 ASP A N 1
ATOM 604 C CA . ASP A 1 77 ? 3.715 15.124 -10.495 1.00 61.75 77 ASP A CA 1
ATOM 605 C C . ASP A 1 77 ? 4.267 16.246 -9.619 1.00 61.75 77 ASP A C 1
ATOM 607 O O . ASP A 1 77 ? 4.464 17.378 -10.075 1.00 61.75 77 ASP A O 1
ATOM 611 N N . GLN A 1 78 ? 4.570 15.901 -8.374 1.00 66.56 78 GLN A N 1
ATOM 612 C CA . GLN A 1 78 ? 5.284 16.758 -7.439 1.00 66.56 78 GLN A CA 1
ATOM 613 C C . GLN A 1 78 ? 6.702 16.227 -7.188 1.00 66.56 78 GLN A C 1
ATOM 615 O O . GLN A 1 78 ? 6.953 15.032 -7.345 1.00 66.56 78 GLN A O 1
ATOM 620 N N . PRO A 1 79 ? 7.653 17.088 -6.785 1.00 66.94 79 PRO A N 1
ATOM 621 C CA . PRO A 1 79 ? 8.978 16.641 -6.371 1.00 66.94 79 PRO A CA 1
ATOM 622 C C . PRO A 1 79 ? 8.897 15.559 -5.288 1.00 66.94 79 PRO A C 1
ATOM 624 O O . PRO A 1 79 ? 8.208 15.733 -4.288 1.00 66.94 79 PRO A O 1
ATOM 627 N N . GLY A 1 80 ? 9.617 14.458 -5.477 1.00 68.94 80 GLY A N 1
ATOM 628 C CA . GLY A 1 80 ? 9.574 13.272 -4.626 1.00 68.94 80 GLY A CA 1
ATOM 629 C C . GLY A 1 80 ? 8.618 12.180 -5.114 1.00 68.94 80 GLY A C 1
ATOM 630 O O . GLY A 1 80 ? 8.695 11.069 -4.595 1.00 68.94 80 GLY A O 1
ATOM 631 N N . ASP A 1 81 ? 7.771 12.441 -6.118 1.00 73.44 81 ASP A N 1
ATOM 632 C CA . ASP A 1 81 ? 6.957 11.386 -6.730 1.00 73.44 81 ASP A CA 1
ATOM 633 C C . ASP A 1 81 ? 7.850 10.326 -7.374 1.00 73.44 81 ASP A C 1
ATOM 635 O O . ASP A 1 81 ? 8.758 10.638 -8.146 1.00 73.44 81 ASP A O 1
ATOM 639 N N . VAL A 1 82 ? 7.571 9.063 -7.053 1.00 77.38 82 VAL A N 1
ATOM 640 C CA . VAL A 1 82 ? 8.328 7.905 -7.532 1.00 77.38 82 VAL A CA 1
ATOM 641 C C . VAL A 1 82 ? 7.547 7.200 -8.634 1.00 77.38 82 VAL A C 1
ATOM 643 O O . VAL A 1 82 ? 6.368 6.878 -8.472 1.00 77.38 82 VAL A O 1
ATOM 646 N N . HIS A 1 83 ? 8.222 6.883 -9.736 1.00 79.50 83 HIS A N 1
ATOM 647 C CA . HIS A 1 83 ? 7.657 6.137 -10.858 1.00 79.50 83 HIS A CA 1
ATOM 648 C C . HIS A 1 83 ? 8.402 4.823 -11.054 1.00 79.50 83 HIS A C 1
ATOM 650 O O . HIS A 1 83 ? 9.631 4.795 -11.075 1.00 79.50 83 HIS A O 1
ATOM 656 N N . TRP A 1 84 ? 7.658 3.749 -11.294 1.00 81.94 84 TRP A N 1
ATOM 657 C CA . TRP A 1 84 ? 8.160 2.519 -11.897 1.00 81.94 84 TRP A CA 1
ATOM 658 C C . TRP A 1 84 ? 7.914 2.579 -13.394 1.00 81.94 84 TRP A C 1
ATOM 660 O O . TRP A 1 84 ? 6.797 2.865 -13.821 1.00 81.94 84 TRP A O 1
ATOM 670 N N . THR A 1 85 ? 8.935 2.285 -14.187 1.00 81.88 85 THR A N 1
ATOM 671 C CA . THR A 1 85 ? 8.811 2.118 -15.633 1.00 81.88 85 THR A CA 1
ATOM 672 C C . THR A 1 85 ? 9.339 0.753 -16.025 1.00 81.88 85 THR A C 1
ATOM 674 O O . THR A 1 85 ? 10.525 0.468 -15.865 1.00 81.88 85 THR A O 1
ATOM 677 N N . VAL A 1 86 ? 8.453 -0.075 -16.566 1.00 85.12 86 VAL A N 1
ATOM 678 C CA . VAL A 1 86 ? 8.778 -1.385 -17.123 1.00 85.12 86 VAL A CA 1
ATOM 679 C C . VAL A 1 86 ? 8.595 -1.330 -18.627 1.00 85.12 86 VAL A C 1
ATOM 681 O O . VAL A 1 86 ? 7.559 -0.897 -19.128 1.00 85.12 86 VAL A O 1
ATOM 684 N N . VAL A 1 87 ? 9.605 -1.800 -19.346 1.00 84.94 87 VAL A N 1
ATOM 685 C CA . VAL A 1 87 ? 9.576 -1.979 -20.792 1.00 84.94 87 VAL A CA 1
ATOM 686 C C . VAL A 1 87 ? 9.749 -3.458 -21.085 1.00 84.94 87 VAL A C 1
ATOM 688 O O . VAL A 1 87 ? 10.700 -4.071 -20.607 1.00 84.94 87 VAL A O 1
ATOM 691 N N . ALA A 1 88 ? 8.856 -4.040 -21.875 1.00 86.56 88 ALA A N 1
ATOM 692 C CA . ALA A 1 88 ? 8.986 -5.416 -22.336 1.00 86.56 88 ALA A CA 1
ATOM 693 C C . ALA A 1 88 ? 8.989 -5.442 -23.861 1.00 86.56 88 ALA A C 1
ATOM 695 O O . ALA A 1 88 ? 8.029 -5.001 -24.475 1.00 86.56 88 ALA A O 1
ATOM 696 N N . ALA A 1 89 ? 10.044 -5.965 -24.472 1.00 87.06 89 ALA A N 1
ATOM 697 C CA . ALA A 1 89 ? 10.125 -6.200 -25.906 1.00 87.06 89 ALA A CA 1
ATOM 698 C C . ALA A 1 89 ? 9.791 -7.666 -26.198 1.00 87.06 89 ALA A C 1
ATOM 700 O O . ALA A 1 89 ? 10.395 -8.564 -25.608 1.00 87.06 89 ALA A O 1
ATOM 701 N N . LEU A 1 90 ? 8.856 -7.901 -27.115 1.00 86.94 90 LEU A N 1
ATOM 702 C CA . LEU A 1 90 ? 8.555 -9.209 -27.674 1.00 86.94 90 LEU A CA 1
ATOM 703 C C . LEU A 1 90 ? 9.042 -9.270 -29.118 1.00 86.94 90 LEU A C 1
ATOM 705 O O . LEU A 1 90 ? 8.746 -8.398 -29.935 1.00 86.94 90 LEU A O 1
ATOM 709 N N . PHE A 1 91 ? 9.731 -10.355 -29.435 1.00 86.75 91 PHE A N 1
ATOM 710 C CA . PHE A 1 91 ? 10.048 -10.745 -30.794 1.00 86.75 91 PHE A CA 1
ATOM 711 C C . PHE A 1 91 ? 9.514 -12.155 -31.043 1.00 86.75 91 PHE A C 1
ATOM 713 O O . PHE A 1 91 ? 9.770 -13.062 -30.253 1.00 86.75 91 PHE A O 1
ATOM 720 N N . ALA A 1 92 ? 8.782 -12.351 -32.132 1.00 86.81 92 ALA A N 1
ATOM 721 C CA . ALA A 1 92 ? 8.305 -13.651 -32.576 1.00 86.81 92 ALA A CA 1
ATOM 722 C C . ALA A 1 92 ? 8.590 -13.824 -34.070 1.00 86.81 92 ALA A C 1
ATOM 724 O O . ALA A 1 92 ? 8.131 -13.032 -34.888 1.00 86.81 92 ALA A O 1
ATOM 725 N N . ASP A 1 93 ? 9.319 -14.878 -34.416 1.00 85.00 93 ASP A N 1
ATOM 726 C CA . ASP A 1 93 ? 9.632 -15.281 -35.784 1.00 85.00 93 ASP A CA 1
ATOM 727 C C . ASP A 1 93 ? 8.819 -16.535 -36.129 1.00 85.00 93 ASP A C 1
ATOM 729 O O . ASP A 1 93 ? 9.026 -17.612 -35.555 1.00 85.00 93 ASP A O 1
ATOM 733 N N . ALA A 1 94 ? 7.866 -16.390 -37.051 1.00 81.12 94 ALA A N 1
ATOM 734 C CA . ALA A 1 94 ? 7.002 -17.485 -37.479 1.00 81.12 94 ALA A CA 1
ATOM 735 C C . ALA A 1 94 ? 7.730 -18.480 -38.400 1.00 81.12 94 ALA A C 1
ATOM 737 O O . ALA A 1 94 ? 7.352 -19.654 -38.451 1.00 81.12 94 ALA A O 1
ATOM 738 N N . VAL A 1 95 ? 8.784 -18.033 -39.089 1.00 80.81 95 VAL A N 1
ATOM 739 C CA . VAL A 1 95 ? 9.596 -18.836 -40.011 1.00 80.81 95 VAL A CA 1
ATOM 740 C C . VAL A 1 95 ? 10.519 -19.758 -39.220 1.00 80.81 95 VAL A C 1
ATOM 742 O O . VAL A 1 95 ? 10.531 -20.969 -39.440 1.00 80.81 95 VAL A O 1
ATOM 745 N N . GLU A 1 96 ? 11.244 -19.209 -38.246 1.00 82.94 96 GLU A N 1
ATOM 746 C CA . GLU A 1 96 ? 12.141 -19.975 -37.373 1.00 82.94 96 GLU A CA 1
ATOM 747 C C . GLU A 1 96 ? 11.419 -20.650 -36.196 1.00 82.94 96 GLU A C 1
ATOM 749 O O . GLU A 1 96 ? 12.028 -21.448 -35.480 1.00 82.94 96 GLU A O 1
ATOM 754 N N . ARG A 1 97 ? 10.128 -20.352 -35.989 1.00 84.25 97 ARG A N 1
ATOM 755 C CA . ARG A 1 97 ? 9.319 -20.799 -34.838 1.00 84.25 97 ARG A CA 1
ATOM 756 C C . ARG A 1 97 ? 9.982 -20.472 -33.500 1.00 84.25 97 ARG A C 1
ATOM 758 O O . ARG A 1 97 ? 10.069 -21.314 -32.605 1.00 84.25 97 ARG A O 1
ATOM 765 N N . ARG A 1 98 ? 10.459 -19.236 -33.370 1.00 83.88 98 ARG A N 1
ATOM 766 C CA . ARG A 1 98 ? 11.144 -18.739 -32.173 1.00 83.88 98 ARG A CA 1
ATOM 767 C C . ARG A 1 98 ? 10.436 -17.519 -31.623 1.00 83.88 98 ARG A C 1
ATOM 769 O O . ARG A 1 98 ? 9.959 -16.678 -32.373 1.00 83.88 98 ARG A O 1
ATOM 776 N N . SER A 1 99 ? 10.426 -17.402 -30.305 1.00 82.75 99 SER A N 1
ATOM 777 C CA . SER A 1 99 ? 9.982 -16.199 -29.613 1.00 82.75 99 SER A CA 1
ATOM 778 C C . SER A 1 99 ? 10.986 -15.822 -28.537 1.00 82.75 99 SER A C 1
ATOM 780 O O . SER A 1 99 ? 11.503 -16.692 -27.837 1.00 82.75 99 SER A O 1
ATOM 782 N N . MET A 1 100 ? 11.244 -14.530 -28.396 1.00 83.44 100 MET A N 1
ATOM 783 C CA . MET A 1 100 ? 12.131 -13.959 -27.395 1.00 83.44 100 MET A CA 1
ATOM 784 C C . MET A 1 100 ? 11.410 -12.823 -26.681 1.00 83.44 100 MET A C 1
ATOM 786 O O . MET A 1 100 ? 10.721 -12.024 -27.314 1.00 83.44 100 MET A O 1
ATOM 790 N N . THR A 1 101 ? 11.627 -12.732 -25.373 1.00 85.06 101 THR A N 1
ATOM 791 C CA . THR A 1 101 ? 11.143 -11.621 -24.555 1.00 85.06 101 THR A CA 1
ATOM 792 C C . THR A 1 101 ? 12.321 -11.015 -2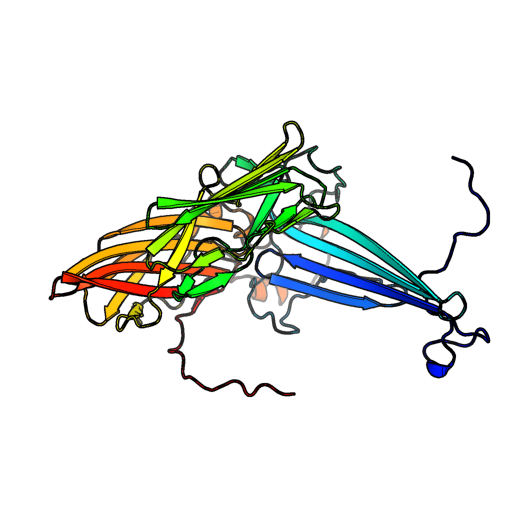3.814 1.00 85.06 101 THR A C 1
ATOM 794 O O . THR A 1 101 ? 13.094 -11.736 -23.184 1.00 85.06 101 THR A O 1
ATOM 797 N N . GLY A 1 102 ? 12.457 -9.696 -23.882 1.00 83.38 102 GLY A N 1
ATOM 798 C CA . GLY A 1 102 ? 13.372 -8.928 -23.046 1.00 83.38 102 GLY A CA 1
ATOM 799 C C . GLY A 1 102 ? 12.574 -7.987 -22.160 1.00 83.38 102 GLY A C 1
ATOM 800 O O . GLY A 1 102 ? 11.651 -7.343 -22.647 1.00 83.38 102 GLY A O 1
ATOM 801 N N . VAL A 1 103 ? 12.916 -7.899 -20.876 1.00 85.25 103 VAL A N 1
ATOM 802 C CA . VAL A 1 103 ? 12.272 -6.965 -19.946 1.00 85.25 103 VAL A CA 1
ATOM 803 C C . VAL A 1 103 ? 13.331 -6.067 -19.325 1.00 85.25 103 VAL A C 1
ATOM 805 O O . VAL A 1 103 ? 14.407 -6.525 -18.943 1.00 85.25 103 VAL A O 1
ATOM 808 N N . TYR A 1 104 ? 13.020 -4.782 -19.242 1.00 84.75 104 TYR A N 1
ATOM 809 C CA . TYR A 1 104 ? 13.823 -3.750 -18.615 1.00 84.75 104 TYR A CA 1
ATOM 810 C C . TYR A 1 104 ? 12.967 -3.003 -17.596 1.00 84.75 104 TYR A C 1
ATOM 812 O O . TYR A 1 104 ? 11.812 -2.686 -17.868 1.00 84.75 104 TYR A O 1
ATOM 820 N N . GLY A 1 105 ? 13.538 -2.723 -16.430 1.00 84.19 105 GLY A N 1
ATOM 821 C CA . GLY A 1 105 ? 12.912 -1.928 -15.385 1.00 84.19 105 GLY A CA 1
ATOM 822 C C . GLY A 1 105 ? 13.788 -0.732 -15.045 1.00 84.19 105 GLY A C 1
ATOM 823 O O . GLY A 1 105 ? 15.012 -0.840 -14.983 1.00 84.19 105 GLY A O 1
ATOM 824 N N . SER A 1 106 ? 13.160 0.409 -14.798 1.00 81.56 106 SER A N 1
ATOM 825 C CA . SER A 1 106 ? 13.809 1.601 -14.261 1.00 81.56 106 SER A CA 1
ATOM 826 C C . SER A 1 106 ? 12.855 2.333 -13.336 1.00 81.56 106 SER A C 1
ATOM 828 O O . SER A 1 106 ? 11.650 2.339 -13.572 1.00 81.56 106 SER A O 1
ATOM 830 N N . GLY A 1 107 ? 13.395 2.979 -12.308 1.00 80.12 107 GLY A N 1
ATOM 831 C CA . GLY A 1 107 ? 12.628 3.932 -11.521 1.00 80.12 107 GLY A CA 1
ATOM 832 C C . GLY A 1 107 ? 13.006 5.366 -11.866 1.00 80.12 107 GLY A C 1
ATOM 833 O O . GLY A 1 107 ? 14.147 5.625 -12.253 1.00 80.12 107 GLY A O 1
ATOM 834 N N . ALA A 1 108 ? 12.061 6.281 -11.700 1.00 76.56 108 ALA A N 1
ATOM 835 C CA . ALA A 1 108 ? 12.302 7.715 -11.759 1.00 76.56 108 ALA A CA 1
ATOM 836 C C . ALA A 1 108 ? 11.789 8.374 -10.478 1.00 76.56 108 ALA A C 1
ATOM 838 O O . ALA A 1 108 ? 10.893 7.849 -9.820 1.00 76.56 108 ALA A O 1
ATOM 839 N N . VAL A 1 109 ? 12.392 9.504 -10.131 1.00 75.75 109 VAL A N 1
ATOM 840 C CA . VAL A 1 109 ? 11.953 10.362 -9.033 1.00 75.75 109 VAL A CA 1
ATOM 841 C C . VAL A 1 109 ? 11.786 11.749 -9.623 1.00 75.75 109 VAL A C 1
ATOM 843 O O . VAL A 1 109 ? 12.703 12.255 -10.273 1.00 75.75 109 VAL A O 1
ATOM 846 N N . ALA A 1 110 ? 10.611 12.341 -9.455 1.00 73.19 110 ALA A N 1
ATOM 847 C CA . ALA A 1 110 ? 10.379 13.715 -9.859 1.00 73.19 110 ALA A CA 1
ATOM 848 C C . ALA A 1 110 ? 11.216 14.653 -8.973 1.00 73.19 110 ALA A C 1
ATOM 850 O O . ALA A 1 110 ? 11.180 14.560 -7.750 1.00 73.19 110 ALA A O 1
ATOM 851 N N . GLU A 1 111 ? 11.965 15.573 -9.574 1.00 65.38 111 GLU A N 1
ATOM 852 C CA . GLU A 1 111 ? 12.769 16.577 -8.862 1.00 65.38 111 GLU A CA 1
ATOM 853 C C . GLU A 1 111 ? 12.260 17.998 -9.189 1.00 65.38 111 GLU A C 1
ATOM 855 O O . GLU A 1 111 ? 11.481 18.205 -10.127 1.00 65.38 111 GLU A O 1
ATOM 860 N N . LEU A 1 112 ? 12.648 19.000 -8.389 1.00 58.88 112 LEU A N 1
ATOM 861 C CA . LEU A 1 112 ? 12.208 20.387 -8.575 1.00 58.88 112 LEU A CA 1
ATOM 862 C C . LEU A 1 112 ? 12.713 20.966 -9.906 1.00 58.88 112 LEU A C 1
ATOM 864 O O . LEU A 1 112 ? 13.880 20.854 -10.280 1.00 58.88 112 LEU A O 1
ATOM 868 N N . ARG A 1 113 ? 11.826 21.676 -10.611 1.00 48.03 113 ARG A N 1
ATOM 869 C CA . ARG A 1 113 ? 12.135 22.323 -11.892 1.00 48.03 113 ARG A CA 1
ATOM 870 C C . ARG A 1 113 ? 13.164 23.444 -11.689 1.00 48.03 113 ARG A C 1
ATOM 872 O O . ARG A 1 113 ? 12.810 24.535 -11.248 1.00 48.03 113 ARG A O 1
ATOM 879 N N . GLY A 1 114 ? 14.421 23.188 -12.039 1.00 47.94 114 GLY A N 1
ATOM 880 C CA . GLY A 1 114 ? 15.530 24.134 -11.865 1.00 47.94 114 GLY A CA 1
ATOM 881 C C . GLY A 1 114 ? 16.854 23.457 -11.524 1.00 47.94 114 GLY A C 1
ATOM 882 O O . GLY A 1 114 ? 17.902 24.020 -11.840 1.00 47.94 114 GLY A O 1
ATOM 883 N N . ASP A 1 115 ? 16.802 22.238 -10.985 1.00 49.25 115 ASP A N 1
ATOM 884 C CA . ASP A 1 115 ? 17.964 21.358 -10.931 1.00 49.25 115 ASP A CA 1
ATOM 885 C C . ASP A 1 115 ? 18.243 20.871 -12.358 1.00 49.25 115 ASP A C 1
ATOM 887 O O . ASP A 1 115 ? 17.467 20.146 -12.978 1.00 49.25 115 ASP A O 1
ATOM 891 N N . ALA A 1 116 ? 19.300 21.419 -12.953 1.00 39.81 116 ALA A N 1
ATOM 892 C CA . ALA A 1 116 ? 19.544 21.387 -14.392 1.00 39.81 116 ALA A CA 1
ATOM 893 C C . ALA A 1 116 ? 20.041 20.037 -14.933 1.00 39.81 116 ALA A C 1
ATOM 895 O O . ALA A 1 116 ? 20.446 19.969 -16.093 1.00 39.81 116 ALA A O 1
ATOM 896 N N . GLU A 1 117 ? 20.008 18.958 -14.155 1.00 48.88 117 GLU A N 1
ATOM 897 C CA . GLU A 1 117 ? 20.500 17.666 -14.614 1.00 48.88 117 GLU A CA 1
ATOM 898 C C . GLU A 1 117 ? 19.522 16.559 -14.245 1.00 48.88 117 GLU A C 1
ATOM 900 O O . GLU A 1 117 ? 19.473 16.101 -13.110 1.00 48.88 117 GLU A O 1
ATOM 905 N N . ALA A 1 118 ? 18.776 16.076 -15.243 1.00 54.44 118 ALA A N 1
ATOM 906 C CA . ALA A 1 118 ? 18.221 14.733 -15.186 1.00 54.44 118 ALA A CA 1
ATOM 907 C C . ALA A 1 118 ? 19.391 13.758 -14.976 1.00 54.44 118 ALA A C 1
ATOM 909 O O . ALA A 1 118 ? 20.109 13.405 -15.916 1.00 54.44 118 ALA A O 1
ATOM 910 N N . PHE A 1 119 ? 19.632 13.378 -13.726 1.00 61.34 119 PHE A N 1
ATOM 911 C CA . PHE A 1 119 ? 20.766 12.552 -13.354 1.00 61.34 119 PHE A CA 1
ATOM 912 C C . PHE A 1 119 ? 20.430 11.072 -13.540 1.00 61.34 119 PHE A C 1
ATOM 914 O O . PHE A 1 119 ? 19.346 10.603 -13.194 1.00 61.34 119 PHE A O 1
ATOM 921 N N . ARG A 1 120 ? 21.383 10.304 -14.075 1.00 70.69 120 ARG A N 1
ATOM 922 C CA . ARG A 1 120 ? 21.277 8.843 -14.166 1.00 70.69 120 ARG A CA 1
ATOM 923 C C . ARG A 1 120 ? 22.170 8.219 -13.108 1.00 70.69 120 ARG A C 1
ATOM 925 O O . ARG A 1 120 ? 23.393 8.268 -13.217 1.00 70.69 120 ARG A O 1
ATOM 932 N N . ALA A 1 121 ? 21.550 7.597 -12.115 1.00 77.25 121 ALA A N 1
ATOM 933 C CA . ALA A 1 121 ? 22.247 6.852 -11.079 1.00 77.25 121 ALA A CA 1
ATOM 934 C C . ALA A 1 121 ? 22.290 5.358 -11.418 1.00 77.25 121 ALA A C 1
ATOM 936 O O . ALA A 1 121 ? 21.345 4.812 -11.992 1.00 77.25 121 ALA A O 1
ATOM 937 N N . LYS A 1 122 ? 23.357 4.672 -11.001 1.00 86.56 122 LYS A N 1
ATOM 938 C CA . LYS A 1 122 ? 23.294 3.213 -10.863 1.00 86.56 122 LYS A CA 1
ATOM 939 C C . LYS A 1 122 ? 22.399 2.875 -9.656 1.00 86.56 122 LYS A C 1
ATOM 941 O O . LYS A 1 122 ? 22.353 3.667 -8.713 1.00 86.56 122 LYS A O 1
ATOM 946 N N . PRO A 1 123 ? 21.712 1.719 -9.649 1.00 89.38 123 PRO A N 1
ATOM 947 C CA . PRO A 1 123 ? 20.978 1.264 -8.473 1.00 89.38 123 PRO A CA 1
ATOM 948 C C . PRO A 1 123 ? 21.844 1.299 -7.209 1.00 89.38 123 PRO A C 1
ATOM 950 O O . PRO A 1 123 ? 23.037 0.996 -7.269 1.00 89.38 123 PRO A O 1
ATOM 953 N N . PHE A 1 124 ? 21.232 1.656 -6.079 1.00 92.38 124 PHE A N 1
ATOM 954 C CA . PHE A 1 124 ? 21.817 1.573 -4.735 1.00 92.38 124 PHE A CA 1
ATOM 955 C C . PHE A 1 124 ? 23.008 2.504 -4.444 1.00 92.38 124 PHE A C 1
ATOM 957 O O . PHE A 1 124 ? 23.519 2.493 -3.330 1.00 92.38 124 PHE A O 1
ATOM 964 N N . THR A 1 125 ? 23.455 3.339 -5.390 1.00 90.81 125 THR A N 1
ATOM 965 C CA . THR A 1 125 ? 24.591 4.255 -5.151 1.00 90.81 125 THR A CA 1
ATOM 966 C C . THR A 1 125 ? 24.199 5.546 -4.440 1.00 90.81 125 THR A C 1
ATOM 968 O O . THR A 1 125 ? 25.074 6.303 -4.030 1.00 90.81 125 THR A O 1
ATOM 971 N N . ARG A 1 126 ? 22.899 5.832 -4.341 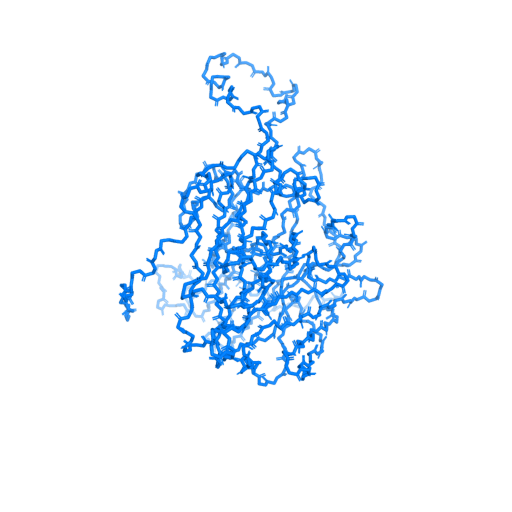1.00 87.38 126 ARG A N 1
ATOM 972 C CA . ARG A 1 126 ? 22.340 6.975 -3.616 1.00 87.38 126 ARG A CA 1
ATOM 973 C C . ARG A 1 126 ? 20.917 6.659 -3.135 1.00 87.38 126 ARG A C 1
ATOM 975 O O . ARG A 1 126 ? 20.295 5.767 -3.721 1.00 87.38 126 ARG A O 1
ATOM 982 N N . PRO A 1 127 ? 20.393 7.398 -2.145 1.00 87.56 127 PRO A N 1
ATOM 983 C CA . PRO A 1 127 ? 18.984 7.332 -1.785 1.00 87.56 127 PRO A CA 1
ATOM 984 C C . PRO A 1 127 ? 18.084 7.679 -2.979 1.00 87.56 127 PRO A C 1
ATOM 986 O O . PRO A 1 127 ? 18.394 8.569 -3.772 1.00 87.56 127 PRO A O 1
ATOM 989 N N . VAL A 1 128 ? 16.976 6.955 -3.103 1.00 83.50 128 VAL A N 1
ATOM 990 C CA . VAL A 1 128 ? 15.879 7.231 -4.039 1.00 83.50 128 VAL A CA 1
ATOM 991 C C . VAL A 1 128 ? 15.013 8.359 -3.496 1.00 83.50 128 VAL A C 1
ATOM 993 O O . VAL A 1 128 ? 14.645 9.261 -4.236 1.00 83.50 128 VAL A O 1
ATOM 996 N N . ALA A 1 129 ? 14.709 8.312 -2.202 1.00 79.81 129 ALA A N 1
ATOM 997 C CA . ALA A 1 129 ? 13.920 9.320 -1.519 1.00 79.81 129 ALA A CA 1
ATOM 998 C C . ALA A 1 129 ? 14.398 9.459 -0.074 1.00 79.81 129 ALA A C 1
ATOM 1000 O O . ALA A 1 129 ? 14.913 8.502 0.507 1.00 79.81 129 ALA A O 1
ATOM 1001 N N . THR A 1 130 ? 14.174 10.634 0.503 1.00 81.81 130 THR A N 1
ATOM 1002 C CA . THR A 1 130 ? 14.291 10.862 1.943 1.00 81.81 130 THR A CA 1
ATOM 1003 C C . THR A 1 130 ? 12.891 11.126 2.473 1.00 81.81 130 THR A C 1
ATOM 1005 O O . THR A 1 130 ? 12.262 12.107 2.081 1.00 81.81 130 THR A O 1
ATOM 1008 N N . ILE A 1 131 ? 12.386 10.238 3.324 1.00 79.31 131 ILE A N 1
ATOM 1009 C CA . ILE A 1 131 ? 11.031 10.312 3.881 1.00 79.31 131 ILE A CA 1
ATOM 1010 C C . ILE A 1 131 ? 11.150 10.288 5.399 1.00 79.31 131 ILE A C 1
ATOM 1012 O O . ILE A 1 131 ? 11.848 9.436 5.944 1.00 79.31 131 ILE A O 1
ATOM 1016 N N . ASN A 1 132 ? 10.520 11.243 6.087 1.00 78.44 132 ASN A N 1
ATOM 1017 C CA . ASN A 1 132 ? 10.604 11.388 7.548 1.00 78.44 132 ASN A CA 1
ATOM 1018 C C . ASN A 1 132 ? 12.051 11.455 8.078 1.00 78.44 132 ASN A C 1
ATOM 1020 O O . ASN A 1 132 ? 12.371 10.935 9.146 1.00 78.44 132 ASN A O 1
ATOM 1024 N N . GLY A 1 133 ? 12.951 12.075 7.306 1.00 79.94 133 GLY A N 1
ATOM 1025 C CA . GLY A 1 133 ? 14.379 12.168 7.634 1.00 79.94 133 GLY A CA 1
ATOM 1026 C C . GLY A 1 133 ? 15.168 10.865 7.454 1.00 79.94 133 GLY A C 1
ATOM 1027 O O . GLY A 1 133 ? 16.336 10.815 7.836 1.00 79.94 133 GLY A O 1
ATOM 1028 N N . VAL A 1 134 ? 14.558 9.826 6.876 1.00 84.19 134 VAL A N 1
ATOM 1029 C CA . VAL A 1 134 ? 15.193 8.538 6.583 1.00 84.19 134 VAL A CA 1
ATOM 1030 C C . VAL A 1 134 ? 15.495 8.436 5.095 1.00 84.19 134 VAL A C 1
ATOM 1032 O O . VAL A 1 134 ? 14.601 8.534 4.255 1.00 84.19 134 VAL A O 1
ATOM 1035 N N . ASP A 1 135 ? 16.763 8.199 4.776 1.00 87.56 135 ASP A N 1
ATOM 1036 C CA . ASP A 1 135 ? 17.216 7.933 3.416 1.00 87.56 135 ASP A CA 1
ATOM 1037 C C . ASP A 1 135 ? 16.877 6.497 3.000 1.00 87.56 135 ASP A C 1
ATOM 1039 O O . ASP A 1 135 ? 17.423 5.525 3.527 1.00 87.56 135 ASP A O 1
ATOM 1043 N N . LEU A 1 136 ? 16.010 6.364 2.000 1.00 89.00 136 LEU A N 1
ATOM 1044 C CA . LEU A 1 136 ? 15.627 5.090 1.406 1.00 89.00 136 LEU A CA 1
ATOM 1045 C C . LEU A 1 136 ? 16.426 4.871 0.126 1.00 89.00 136 LEU A C 1
ATOM 1047 O O . LEU A 1 136 ? 16.200 5.534 -0.885 1.00 89.00 136 LEU A O 1
ATOM 1051 N N . PHE A 1 137 ? 17.340 3.904 0.133 1.00 93.31 137 PHE A N 1
ATOM 1052 C CA . PHE A 1 137 ? 18.032 3.463 -1.084 1.00 93.31 137 PHE A CA 1
ATOM 1053 C C . PHE A 1 137 ? 17.187 2.494 -1.910 1.00 93.31 137 PHE A C 1
ATOM 1055 O O . PHE A 1 137 ? 17.459 2.303 -3.095 1.00 93.31 137 PHE A O 1
ATOM 1062 N N . ILE A 1 138 ? 16.190 1.874 -1.276 1.00 93.56 138 ILE A N 1
ATOM 1063 C CA . ILE A 1 138 ? 15.215 0.993 -1.909 1.00 93.56 138 ILE A CA 1
ATOM 1064 C C . ILE A 1 138 ? 13.824 1.401 -1.418 1.00 93.56 138 ILE A C 1
ATOM 1066 O O . ILE A 1 138 ? 13.463 1.179 -0.271 1.00 93.56 138 ILE A O 1
ATOM 1070 N N . TYR A 1 139 ? 13.044 2.027 -2.283 1.00 89.62 139 TYR A N 1
ATOM 1071 C CA . TYR A 1 139 ? 11.650 2.367 -2.038 1.00 89.62 139 TYR A CA 1
ATOM 1072 C C . TYR A 1 139 ? 10.779 1.180 -2.459 1.00 89.62 139 TYR A C 1
ATOM 1074 O O . TYR A 1 139 ? 10.788 0.821 -3.639 1.00 89.62 139 TYR A O 1
ATOM 1082 N N . GLY A 1 140 ? 10.041 0.560 -1.535 1.00 85.38 140 GLY A N 1
ATOM 1083 C CA . GLY A 1 140 ? 9.198 -0.597 -1.841 1.00 85.38 140 GLY A CA 1
ATOM 1084 C C . GLY A 1 140 ? 7.704 -0.294 -1.843 1.00 85.38 140 GLY A C 1
ATOM 1085 O O . GLY A 1 140 ? 7.144 0.098 -0.824 1.00 85.38 140 GLY A O 1
ATOM 1086 N N . GLY A 1 141 ? 7.038 -0.569 -2.965 1.00 82.38 141 GLY A N 1
ATOM 1087 C CA . GLY A 1 141 ? 5.592 -0.767 -3.000 1.00 82.38 141 GLY A CA 1
ATOM 1088 C C . GLY A 1 141 ? 5.280 -2.215 -2.643 1.00 82.38 141 GLY A C 1
ATOM 1089 O O . GLY A 1 141 ? 5.695 -3.122 -3.364 1.00 82.38 141 GLY A O 1
ATOM 1090 N N . VAL A 1 142 ? 4.572 -2.441 -1.537 1.00 85.00 142 VAL A N 1
ATOM 1091 C CA . VAL A 1 142 ? 4.331 -3.786 -0.992 1.00 85.00 142 VAL A CA 1
ATOM 1092 C C . VAL A 1 142 ? 2.858 -4.158 -1.101 1.00 85.00 142 VAL A C 1
ATOM 1094 O O . VAL A 1 142 ? 1.974 -3.335 -0.883 1.00 85.00 142 VAL A O 1
ATOM 1097 N N . GLY A 1 143 ? 2.599 -5.405 -1.486 1.00 83.81 143 GLY A N 1
ATOM 1098 C CA . GLY A 1 143 ? 1.286 -6.033 -1.459 1.00 83.81 143 GLY A CA 1
ATOM 1099 C C . GLY A 1 143 ? 1.216 -7.021 -0.292 1.00 83.81 143 GLY A C 1
ATOM 1100 O O . GLY A 1 143 ? 2.006 -7.968 -0.288 1.00 83.81 143 GLY A O 1
ATOM 1101 N N . PRO A 1 144 ? 0.288 -6.852 0.671 1.00 90.25 144 PRO A N 1
ATOM 1102 C CA . PRO A 1 144 ? -0.719 -5.790 0.770 1.00 90.25 144 PRO A CA 1
ATOM 1103 C C . PRO A 1 144 ? -0.121 -4.430 1.164 1.00 90.25 144 PRO A C 1
ATOM 1105 O O . PRO A 1 144 ? 0.838 -4.377 1.930 1.00 90.25 144 PRO A O 1
ATOM 1108 N N . ALA A 1 145 ? -0.715 -3.341 0.669 1.00 90.75 145 ALA A N 1
ATOM 1109 C CA . ALA A 1 145 ? -0.298 -1.980 1.007 1.00 90.75 145 ALA A CA 1
ATOM 1110 C C . ALA A 1 145 ? -0.772 -1.587 2.422 1.00 90.75 145 ALA A C 1
ATOM 1112 O O . ALA A 1 145 ? -1.795 -2.126 2.869 1.00 90.75 145 ALA A O 1
ATOM 1113 N N . PRO A 1 146 ? -0.104 -0.634 3.099 1.00 92.94 146 PRO A N 1
ATOM 1114 C CA . PRO A 1 146 ? -0.544 -0.122 4.397 1.00 92.94 146 PRO A CA 1
ATOM 1115 C C . PRO A 1 146 ? -2.017 0.292 4.404 1.00 92.94 146 PRO A C 1
ATOM 1117 O O . PRO A 1 146 ? -2.530 0.806 3.409 1.00 92.94 146 PRO A O 1
ATOM 1120 N N . GLY A 1 147 ? -2.722 0.018 5.502 1.00 93.56 147 GLY A N 1
ATOM 1121 C CA . GLY A 1 147 ? -4.140 0.352 5.665 1.00 93.56 147 GLY A CA 1
ATOM 1122 C C . GLY A 1 147 ? -5.113 -0.451 4.795 1.00 93.56 147 GLY A C 1
ATOM 1123 O O . GLY A 1 147 ? -6.325 -0.205 4.822 1.00 93.56 147 GLY A O 1
ATOM 1124 N N . THR A 1 148 ? -4.635 -1.424 4.009 1.00 93.56 148 THR A N 1
ATOM 1125 C CA . THR A 1 148 ? -5.529 -2.263 3.203 1.00 93.56 148 THR A CA 1
ATOM 1126 C C . THR A 1 148 ? -6.476 -3.050 4.110 1.00 93.56 148 THR A C 1
ATOM 1128 O O . THR A 1 148 ? -6.050 -3.658 5.088 1.00 93.56 148 THR A O 1
ATOM 1131 N N . MET A 1 149 ? -7.764 -3.059 3.758 1.00 94.38 149 MET A N 1
ATOM 1132 C CA . MET A 1 149 ? -8.799 -3.841 4.434 1.00 94.38 149 MET A CA 1
ATOM 1133 C C . MET A 1 149 ? -9.218 -5.034 3.581 1.00 94.38 149 MET A C 1
ATOM 1135 O O . MET A 1 149 ? -9.525 -4.883 2.396 1.00 94.38 149 MET A O 1
ATOM 1139 N N . PHE A 1 150 ? -9.282 -6.197 4.216 1.00 96.62 150 PHE A N 1
ATOM 1140 C CA . PHE A 1 150 ? -9.788 -7.446 3.666 1.00 96.62 150 PHE A CA 1
ATOM 1141 C C . PHE A 1 150 ? -11.014 -7.925 4.445 1.00 96.62 150 PHE A C 1
ATOM 1143 O O . PHE A 1 150 ? -11.257 -7.497 5.570 1.00 96.62 150 PHE A O 1
ATOM 1150 N N . GLU A 1 151 ? -11.778 -8.827 3.839 1.00 96.25 151 GLU A N 1
ATOM 1151 C CA . GLU A 1 151 ? -12.757 -9.650 4.552 1.00 96.25 151 GLU A CA 1
ATOM 1152 C C . GLU A 1 151 ? -12.104 -10.976 4.952 1.00 96.25 151 GLU A C 1
ATOM 1154 O O . GLU A 1 151 ? -11.222 -11.473 4.237 1.00 96.25 151 GLU A O 1
ATOM 1159 N N . THR A 1 152 ? -12.556 -11.574 6.054 1.00 97.31 152 THR A N 1
ATOM 1160 C CA . THR A 1 152 ? -12.099 -12.906 6.459 1.00 97.31 152 THR A CA 1
ATOM 1161 C C . THR A 1 152 ? -12.316 -13.943 5.346 1.00 97.31 152 THR A C 1
ATOM 1163 O O . THR A 1 152 ? -13.314 -13.940 4.619 1.00 97.31 152 THR A O 1
ATOM 1166 N N . GLY A 1 153 ? -11.329 -14.822 5.162 1.00 96.62 153 GLY A N 1
ATOM 1167 C CA . GLY A 1 153 ? -11.262 -15.804 4.077 1.00 96.62 153 GLY A CA 1
ATOM 1168 C C . GLY A 1 153 ? -10.668 -15.279 2.763 1.00 96.62 153 GLY A C 1
ATOM 1169 O O . GLY A 1 153 ? -10.495 -16.059 1.824 1.00 96.62 153 GLY A O 1
ATOM 1170 N N . ALA A 1 154 ? -10.326 -13.989 2.659 1.00 96.31 154 ALA A N 1
ATOM 1171 C CA . ALA A 1 154 ? -9.622 -13.470 1.490 1.00 96.31 154 ALA A CA 1
ATOM 1172 C C . ALA A 1 154 ? -8.215 -14.082 1.373 1.00 96.31 154 ALA A C 1
ATOM 1174 O O . ALA A 1 154 ? -7.445 -14.072 2.329 1.00 96.31 154 ALA A O 1
ATOM 1175 N N . ALA A 1 155 ? -7.858 -14.556 0.177 1.00 95.88 155 ALA A N 1
ATOM 1176 C CA . ALA A 1 155 ? -6.519 -15.047 -0.145 1.00 95.88 155 ALA A CA 1
ATOM 1177 C C . ALA A 1 155 ? -5.778 -14.030 -1.024 1.00 95.88 155 ALA A C 1
ATOM 1179 O O . ALA A 1 155 ? -6.315 -13.589 -2.048 1.00 95.88 155 ALA A O 1
ATOM 1180 N N . LYS A 1 156 ? -4.556 -13.642 -0.641 1.00 94.56 156 LYS A N 1
ATOM 1181 C CA . LYS A 1 156 ? -3.742 -12.662 -1.376 1.00 94.56 156 LYS A CA 1
ATOM 1182 C C . LYS A 1 156 ? -2.289 -13.099 -1.487 1.00 94.56 156 LYS A C 1
ATOM 1184 O O . LYS A 1 156 ? -1.694 -13.595 -0.536 1.00 94.56 156 LYS A O 1
ATOM 1189 N N . GLY A 1 157 ? -1.723 -12.899 -2.675 1.00 92.50 157 GLY A N 1
ATOM 1190 C CA . GLY A 1 157 ? -0.283 -13.013 -2.866 1.00 92.50 157 GLY A CA 1
ATOM 1191 C C . GLY A 1 157 ? 0.431 -11.891 -2.118 1.00 92.50 157 GLY A C 1
ATOM 1192 O O . GLY A 1 157 ? -0.035 -10.751 -2.131 1.00 92.50 157 GLY A O 1
ATOM 1193 N N . ILE A 1 158 ? 1.547 -12.234 -1.482 1.00 95.25 158 ILE A N 1
ATOM 1194 C CA . ILE A 1 158 ? 2.447 -11.279 -0.837 1.00 95.25 158 ILE A CA 1
ATOM 1195 C C . ILE A 1 158 ? 3.594 -10.987 -1.797 1.00 95.25 158 ILE A C 1
ATOM 1197 O O . ILE A 1 158 ? 4.135 -11.905 -2.414 1.00 95.25 158 ILE A O 1
ATOM 1201 N N . GLY A 1 159 ? 3.972 -9.724 -1.943 1.00 93.56 159 GLY A N 1
ATOM 1202 C CA . GLY A 1 159 ? 5.039 -9.350 -2.861 1.00 93.56 159 GLY A CA 1
ATOM 1203 C C . GLY A 1 159 ? 5.382 -7.875 -2.806 1.00 93.56 159 GLY A C 1
ATOM 1204 O O . GLY A 1 159 ? 4.799 -7.114 -2.037 1.00 93.56 159 GLY A O 1
ATOM 1205 N N . SER A 1 160 ? 6.333 -7.476 -3.636 1.00 92.38 160 SER A N 1
ATOM 1206 C CA . SER A 1 160 ? 6.772 -6.092 -3.729 1.00 92.38 160 SER A CA 1
ATOM 1207 C C . SER A 1 160 ? 7.286 -5.751 -5.117 1.00 92.38 160 SER A C 1
ATOM 1209 O O . SER A 1 160 ? 7.829 -6.599 -5.819 1.00 92.38 160 SER A O 1
ATOM 1211 N N . ILE A 1 161 ? 7.191 -4.474 -5.458 1.00 89.12 161 ILE A N 1
ATOM 1212 C CA . ILE A 1 161 ? 7.898 -3.850 -6.570 1.00 89.12 161 ILE A CA 1
ATOM 1213 C C . ILE A 1 161 ? 8.680 -2.657 -6.022 1.00 89.12 161 ILE A C 1
ATOM 1215 O O . ILE A 1 161 ? 8.152 -1.887 -5.218 1.00 89.12 161 ILE A O 1
ATOM 1219 N N . THR A 1 162 ? 9.946 -2.508 -6.409 1.00 91.25 162 THR A N 1
ATOM 1220 C CA . THR A 1 162 ? 10.831 -1.501 -5.803 1.00 91.25 162 THR A CA 1
ATOM 1221 C C . THR A 1 162 ? 11.400 -0.497 -6.797 1.00 91.25 162 THR A C 1
ATOM 1223 O O . THR A 1 162 ? 11.568 -0.783 -7.980 1.00 91.25 162 THR A O 1
ATOM 1226 N N . VAL A 1 163 ? 11.776 0.679 -6.295 1.00 87.94 163 VAL A N 1
ATOM 1227 C CA . VAL A 1 163 ? 12.745 1.578 -6.939 1.00 87.94 163 VAL A CA 1
ATOM 1228 C C . VAL A 1 163 ? 14.021 1.611 -6.094 1.00 87.94 163 VAL A C 1
ATOM 1230 O O . VAL A 1 163 ? 13.913 1.798 -4.888 1.00 87.94 163 VAL A O 1
ATOM 1233 N N . PRO A 1 164 ? 15.225 1.473 -6.679 1.00 89.12 164 PRO A N 1
ATOM 1234 C CA . PRO A 1 164 ? 15.483 1.172 -8.084 1.00 89.12 164 PRO A CA 1
ATOM 1235 C C . PRO A 1 164 ? 15.015 -0.242 -8.460 1.00 89.12 164 PRO A C 1
ATOM 1237 O O . PRO A 1 164 ? 14.973 -1.149 -7.629 1.00 89.12 164 PRO A O 1
ATOM 1240 N N . MET A 1 165 ? 14.670 -0.415 -9.736 1.00 90.56 165 MET A N 1
ATOM 1241 C CA . MET A 1 165 ? 14.278 -1.704 -10.307 1.00 90.56 165 MET A CA 1
ATOM 1242 C C . MET A 1 165 ? 15.540 -2.507 -10.630 1.00 90.56 165 MET A C 1
ATOM 1244 O O . MET A 1 165 ? 16.137 -2.343 -11.692 1.00 90.56 165 MET A O 1
ATOM 1248 N N . ALA A 1 166 ? 16.004 -3.302 -9.671 1.00 92.06 166 ALA A N 1
ATOM 1249 C CA . ALA A 1 166 ? 17.203 -4.126 -9.789 1.00 92.06 166 ALA A CA 1
ATOM 1250 C C . ALA A 1 166 ? 17.142 -5.308 -8.807 1.00 92.06 166 ALA A C 1
ATOM 1252 O O . ALA A 1 166 ? 16.409 -5.220 -7.819 1.00 92.06 166 ALA A O 1
ATOM 1253 N N . PRO A 1 167 ? 17.933 -6.380 -9.011 1.00 95.69 167 PRO A N 1
ATOM 1254 C CA . PRO A 1 167 ? 17.997 -7.481 -8.059 1.00 95.69 167 PRO A CA 1
ATOM 1255 C C . PRO A 1 167 ? 18.520 -7.018 -6.701 1.00 95.69 167 PRO A C 1
ATOM 1257 O O . PRO A 1 167 ? 19.590 -6.419 -6.620 1.00 95.69 167 PRO A O 1
ATOM 1260 N N . HIS A 1 168 ? 17.785 -7.346 -5.646 1.00 97.31 168 HIS A N 1
ATOM 1261 C CA . HIS A 1 168 ? 18.137 -7.089 -4.251 1.00 97.31 168 HIS A CA 1
ATOM 1262 C C . HIS A 1 168 ? 17.403 -8.093 -3.362 1.00 97.31 168 HIS A C 1
ATOM 1264 O O . HIS A 1 168 ? 16.473 -8.772 -3.805 1.00 97.31 168 HIS A O 1
ATOM 1270 N N . GLU A 1 169 ? 17.828 -8.221 -2.118 1.00 98.31 169 GLU A N 1
ATOM 1271 C CA . GLU A 1 169 ? 17.206 -9.123 -1.160 1.00 98.31 169 GLU A CA 1
ATOM 1272 C C . GLU A 1 169 ? 15.962 -8.492 -0.524 1.00 98.31 169 GLU A C 1
ATOM 1274 O O . GLU A 1 169 ? 15.919 -7.291 -0.249 1.00 98.31 169 GLU A O 1
ATOM 1279 N N . VAL A 1 170 ? 14.961 -9.330 -0.266 1.00 98.00 170 VAL A N 1
ATOM 1280 C CA . VAL A 1 170 ? 13.641 -8.950 0.235 1.00 98.00 170 VAL A CA 1
ATOM 1281 C C . VAL A 1 170 ? 13.266 -9.824 1.424 1.00 98.00 170 VAL A C 1
ATOM 1283 O O . VAL A 1 170 ? 13.421 -11.048 1.384 1.00 98.00 170 VAL A O 1
ATOM 1286 N N . GLN A 1 171 ? 12.717 -9.201 2.462 1.00 97.25 171 GLN A N 1
ATOM 1287 C CA . GLN A 1 171 ? 12.001 -9.859 3.547 1.00 97.25 171 GLN A CA 1
ATOM 1288 C C . GLN A 1 171 ? 10.658 -9.160 3.761 1.00 97.25 171 GLN A C 1
ATOM 1290 O O . GLN A 1 171 ? 10.606 -7.937 3.886 1.00 97.25 171 GLN A O 1
ATOM 1295 N N . ILE A 1 172 ? 9.589 -9.951 3.808 1.00 97.19 172 ILE A N 1
ATOM 1296 C CA . ILE A 1 172 ? 8.236 -9.517 4.145 1.00 97.19 172 ILE A CA 1
ATOM 1297 C C . ILE A 1 172 ? 7.668 -10.532 5.135 1.00 97.19 172 ILE A C 1
ATOM 1299 O O . ILE A 1 172 ? 7.477 -11.692 4.778 1.00 97.19 172 ILE A O 1
ATOM 1303 N N . ASP A 1 173 ? 7.388 -10.111 6.361 1.00 96.88 173 ASP A N 1
ATOM 1304 C CA . ASP A 1 173 ? 6.783 -10.972 7.377 1.00 96.88 173 ASP A CA 1
ATOM 1305 C C . ASP A 1 173 ? 5.407 -10.423 7.751 1.00 96.88 173 ASP A C 1
ATOM 1307 O O . ASP A 1 173 ? 5.273 -9.241 8.052 1.00 96.88 173 ASP A O 1
ATOM 1311 N N . VAL A 1 174 ? 4.380 -11.273 7.748 1.00 97.62 174 VAL A N 1
ATOM 1312 C CA . VAL A 1 174 ? 3.020 -10.900 8.153 1.00 97.62 174 VAL A CA 1
ATOM 1313 C C . VAL A 1 174 ? 2.666 -11.607 9.453 1.00 97.62 174 VAL A C 1
ATOM 1315 O O . VAL A 1 174 ? 2.579 -12.834 9.506 1.00 97.62 174 VAL A O 1
ATOM 1318 N N . HIS A 1 175 ? 2.461 -10.824 10.504 1.00 97.75 175 HIS A N 1
ATOM 1319 C CA . HIS A 1 175 ? 2.058 -11.273 11.828 1.00 97.75 175 HIS A CA 1
ATOM 1320 C C . HIS A 1 175 ? 0.535 -11.249 11.918 1.00 97.75 175 HIS A C 1
ATOM 1322 O O . HIS A 1 175 ? -0.070 -10.178 11.853 1.00 97.75 175 HIS A O 1
ATOM 1328 N N . LYS A 1 176 ? -0.078 -12.426 12.055 1.00 97.56 176 LYS A N 1
ATOM 1329 C CA . LYS A 1 176 ? -1.524 -12.573 12.227 1.00 97.56 176 LYS A CA 1
ATOM 1330 C C . LYS A 1 176 ? -1.973 -12.131 13.629 1.00 97.56 176 LYS A C 1
ATOM 1332 O O . LYS A 1 176 ? -1.172 -12.230 14.565 1.00 97.56 176 LYS A O 1
ATOM 1337 N N . PRO A 1 177 ? -3.254 -11.755 13.810 1.00 95.94 177 PRO A N 1
ATOM 1338 C CA . PRO A 1 177 ? -3.833 -11.467 15.124 1.00 95.94 177 PRO A CA 1
ATOM 1339 C C . PRO A 1 177 ? -3.587 -12.577 16.162 1.00 95.94 177 PRO A C 1
ATOM 1341 O O . PRO A 1 177 ? -3.178 -12.286 17.285 1.00 95.94 177 PRO A O 1
ATOM 1344 N N . GLY A 1 178 ? -3.741 -13.850 15.778 1.00 93.06 178 GLY A N 1
ATOM 1345 C CA . GLY A 1 178 ? -3.493 -15.020 16.628 1.00 93.06 178 GLY A CA 1
ATOM 1346 C C . GLY A 1 178 ? -2.022 -15.332 16.923 1.00 93.06 178 GLY A C 1
ATOM 1347 O O . GLY A 1 178 ? -1.730 -16.293 17.636 1.00 93.06 178 GLY A O 1
ATOM 1348 N N . GLY A 1 179 ? -1.078 -14.543 16.398 1.00 94.00 179 GLY A N 1
ATOM 1349 C CA . GLY A 1 179 ? 0.358 -14.658 16.675 1.00 94.00 179 GLY A CA 1
ATOM 1350 C C . GLY A 1 179 ? 1.147 -15.556 15.717 1.00 94.00 179 GLY A C 1
ATOM 1351 O O . GLY A 1 179 ? 2.375 -15.611 15.812 1.00 94.00 179 GLY A O 1
ATOM 1352 N N . GLU A 1 180 ? 0.485 -16.235 14.775 1.00 96.69 180 GLU A N 1
ATOM 1353 C CA . GLU A 1 180 ? 1.171 -16.910 13.668 1.00 96.69 180 GLU A CA 1
ATOM 1354 C C . GLU A 1 180 ? 1.914 -15.882 12.795 1.00 96.69 180 GLU A C 1
ATOM 1356 O O . GLU A 1 180 ? 1.422 -14.779 12.557 1.00 96.69 180 GLU A O 1
ATOM 1361 N N . VAL A 1 181 ? 3.100 -16.242 12.294 1.00 96.62 181 VAL A N 1
ATOM 1362 C CA . VAL A 1 181 ? 3.891 -15.380 11.404 1.00 96.62 181 VAL A CA 1
ATOM 1363 C C . VAL A 1 181 ? 4.095 -16.062 10.059 1.00 96.62 181 VAL A C 1
ATOM 1365 O O . VAL A 1 181 ? 4.769 -17.091 9.973 1.00 96.62 181 VAL A O 1
ATOM 1368 N N . HIS A 1 182 ? 3.577 -15.445 9.002 1.00 95.50 182 HIS A N 1
ATOM 1369 C CA . HIS A 1 182 ? 3.845 -15.826 7.623 1.00 95.50 182 HIS A CA 1
ATOM 1370 C C . HIS A 1 182 ? 5.108 -15.113 7.136 1.00 95.50 182 HIS A C 1
ATOM 1372 O O . HIS A 1 182 ? 5.102 -13.897 6.966 1.00 95.50 182 HIS A O 1
ATOM 1378 N N . ARG A 1 183 ? 6.201 -15.857 6.939 1.00 95.31 183 ARG A N 1
ATOM 1379 C CA . ARG A 1 183 ? 7.506 -15.290 6.568 1.00 95.31 183 ARG A CA 1
ATOM 1380 C C . ARG A 1 183 ? 7.813 -15.486 5.095 1.00 95.31 183 ARG A C 1
ATOM 1382 O O . ARG A 1 183 ? 7.836 -16.619 4.616 1.00 95.31 183 ARG A O 1
ATOM 1389 N N . CYS A 1 184 ? 8.161 -14.401 4.421 1.00 94.81 184 CYS A N 1
ATOM 1390 C CA . CYS A 1 184 ? 8.577 -14.390 3.029 1.00 94.81 184 CYS A CA 1
ATOM 1391 C C . CYS A 1 184 ? 9.978 -13.803 2.926 1.00 94.81 184 CYS A C 1
ATOM 1393 O O . CYS A 1 184 ? 10.214 -12.658 3.299 1.00 94.81 184 CYS A O 1
ATOM 1395 N N . ARG A 1 185 ? 10.917 -14.567 2.371 1.00 96.44 185 ARG A N 1
ATOM 1396 C CA . ARG A 1 185 ? 12.260 -14.071 2.071 1.00 96.44 185 ARG A CA 1
ATOM 1397 C C . ARG A 1 185 ? 12.709 -14.570 0.713 1.00 96.44 185 ARG A C 1
ATOM 1399 O O . ARG A 1 185 ? 12.444 -15.715 0.353 1.00 96.44 185 ARG A O 1
ATOM 1406 N N . GLY A 1 186 ? 13.418 -13.729 -0.018 1.00 96.75 186 GLY A N 1
ATOM 1407 C CA . GLY A 1 186 ? 14.049 -14.115 -1.267 1.00 96.75 186 GLY A CA 1
ATOM 1408 C C . GLY A 1 186 ? 14.718 -12.931 -1.931 1.00 96.75 186 GLY A C 1
ATOM 1409 O O . GLY A 1 186 ? 15.034 -11.940 -1.280 1.00 96.75 186 GLY A O 1
ATOM 1410 N N . ARG A 1 187 ? 14.921 -13.045 -3.239 1.00 97.44 187 ARG A N 1
ATOM 1411 C CA . ARG A 1 187 ? 15.561 -12.010 -4.038 1.00 97.44 187 ARG A CA 1
ATOM 1412 C C . ARG A 1 187 ? 14.587 -11.500 -5.088 1.00 97.44 187 ARG A C 1
ATOM 1414 O O . ARG A 1 187 ? 13.971 -12.306 -5.784 1.00 97.44 187 ARG A O 1
ATOM 1421 N N . ALA A 1 188 ? 14.459 -10.183 -5.188 1.00 96.50 188 ALA A N 1
ATOM 1422 C CA . ALA A 1 188 ? 13.759 -9.550 -6.291 1.00 96.50 188 ALA A CA 1
ATOM 1423 C C . ALA A 1 188 ? 14.477 -9.835 -7.619 1.00 96.50 188 ALA A C 1
ATOM 1425 O O . ALA A 1 188 ? 15.698 -10.022 -7.661 1.00 96.50 188 ALA A O 1
ATOM 1426 N N . ASP A 1 189 ? 13.714 -9.876 -8.703 1.00 93.81 189 ASP A N 1
ATOM 1427 C CA . ASP A 1 189 ? 14.225 -10.135 -10.043 1.00 93.81 189 ASP A CA 1
ATOM 1428 C C . ASP A 1 189 ? 14.946 -8.915 -10.656 1.00 93.81 189 ASP A C 1
ATOM 1430 O O . ASP A 1 189 ? 15.192 -7.890 -10.014 1.00 93.81 189 ASP A O 1
ATOM 1434 N N . SER A 1 190 ? 15.310 -9.021 -11.937 1.00 89.94 190 SER A N 1
ATOM 1435 C CA . SER A 1 190 ? 16.008 -7.959 -12.671 1.00 89.94 190 SER A CA 1
ATOM 1436 C C . SER A 1 190 ? 15.220 -6.659 -12.818 1.00 89.94 190 SER A C 1
ATOM 1438 O O . SER A 1 190 ? 15.814 -5.653 -13.193 1.00 89.94 190 SER A O 1
ATOM 1440 N N . ILE A 1 191 ? 13.916 -6.667 -12.536 1.00 89.44 191 ILE A N 1
ATOM 1441 C CA . ILE A 1 191 ? 13.062 -5.481 -12.555 1.00 89.44 191 ILE A CA 1
ATOM 1442 C C . ILE A 1 191 ? 12.589 -5.091 -11.149 1.00 89.44 191 ILE A C 1
ATOM 1444 O O . ILE A 1 191 ? 11.673 -4.289 -11.010 1.00 89.44 191 ILE A O 1
ATOM 1448 N N . GLY A 1 192 ? 13.229 -5.608 -10.096 1.00 91.31 192 GLY A N 1
ATOM 1449 C CA . GLY A 1 192 ? 12.896 -5.258 -8.715 1.00 91.31 192 GLY A CA 1
ATOM 1450 C C . GLY A 1 192 ? 11.538 -5.794 -8.259 1.00 91.31 192 GLY A C 1
ATOM 1451 O O . GLY A 1 192 ? 10.983 -5.279 -7.290 1.00 91.31 192 GLY A O 1
ATOM 1452 N N . ASN A 1 193 ? 10.992 -6.803 -8.944 1.00 93.00 193 ASN A N 1
ATOM 1453 C CA . ASN A 1 193 ? 9.765 -7.471 -8.538 1.00 93.00 193 ASN A CA 1
ATOM 1454 C C . ASN A 1 193 ? 10.088 -8.690 -7.670 1.00 93.00 193 ASN A C 1
ATOM 1456 O O . ASN A 1 193 ? 10.990 -9.474 -7.969 1.00 93.00 193 ASN A O 1
ATOM 1460 N N . PHE A 1 194 ? 9.322 -8.878 -6.606 1.00 95.81 194 PHE A N 1
ATOM 1461 C CA . PHE A 1 194 ? 9.396 -10.042 -5.739 1.00 95.81 194 PHE A CA 1
ATOM 1462 C C . PHE A 1 194 ? 7.990 -10.558 -5.466 1.00 95.81 194 PHE A C 1
ATOM 1464 O O . PHE A 1 194 ? 7.075 -9.806 -5.140 1.00 95.81 194 PHE A O 1
ATOM 1471 N N . THR A 1 195 ? 7.817 -11.869 -5.571 1.00 95.44 195 THR A N 1
ATOM 1472 C CA . THR A 1 195 ? 6.600 -12.560 -5.146 1.00 95.44 195 THR A CA 1
ATOM 1473 C C . THR A 1 195 ? 6.997 -13.593 -4.113 1.00 95.44 195 THR A C 1
ATOM 1475 O O . THR A 1 195 ? 7.905 -14.392 -4.349 1.00 95.44 195 THR A O 1
ATOM 1478 N N . CYS A 1 196 ? 6.321 -13.571 -2.968 1.00 95.00 196 CYS A N 1
ATOM 1479 C CA . CYS A 1 196 ? 6.534 -14.557 -1.929 1.00 95.00 196 CYS A CA 1
ATOM 1480 C C . CYS A 1 196 ? 6.268 -15.962 -2.489 1.00 95.00 196 CYS A C 1
ATOM 1482 O O . CYS A 1 196 ? 5.201 -16.198 -3.066 1.00 95.00 196 CYS A O 1
ATOM 1484 N N . PRO A 1 197 ? 7.224 -16.896 -2.363 1.00 90.56 197 PRO A N 1
ATOM 1485 C CA . PRO A 1 197 ? 7.031 -18.248 -2.852 1.00 90.56 197 PRO A CA 1
ATOM 1486 C C . PRO A 1 197 ? 6.011 -18.994 -1.986 1.00 90.56 197 PRO A C 1
ATOM 1488 O O . PRO A 1 197 ? 6.039 -18.903 -0.761 1.00 90.56 197 PRO A O 1
ATOM 1491 N N . GLY A 1 198 ? 5.166 -19.806 -2.621 1.00 90.19 198 GLY A N 1
ATOM 1492 C CA . GLY A 1 198 ? 4.222 -20.687 -1.933 1.00 90.19 198 GLY A CA 1
ATOM 1493 C C . GLY A 1 198 ? 2.763 -20.282 -2.110 1.00 90.19 198 GLY A C 1
ATOM 1494 O O . GLY A 1 198 ? 2.390 -19.633 -3.088 1.00 90.19 198 GLY A O 1
ATOM 1495 N N . ALA A 1 199 ? 1.922 -20.753 -1.189 1.00 89.44 199 ALA A N 1
ATOM 1496 C CA . ALA A 1 199 ? 0.498 -20.453 -1.206 1.00 89.44 199 ALA A CA 1
ATOM 1497 C C . ALA A 1 199 ? 0.240 -18.985 -0.808 1.00 89.44 199 ALA A C 1
ATOM 1499 O O . ALA A 1 199 ? 0.976 -18.448 0.022 1.00 89.44 199 ALA A O 1
ATOM 1500 N N . PRO A 1 200 ? -0.814 -18.347 -1.351 1.00 94.12 200 PRO A N 1
ATOM 1501 C CA . PRO A 1 200 ? -1.261 -17.033 -0.897 1.00 94.12 200 PRO A CA 1
ATOM 1502 C C . PRO A 1 200 ? -1.520 -17.002 0.615 1.00 94.12 200 PRO A C 1
ATOM 1504 O O . PRO A 1 200 ? -2.005 -17.985 1.180 1.00 94.12 200 PRO A O 1
ATOM 1507 N N . LEU A 1 201 ? -1.279 -15.854 1.251 1.00 95.75 201 LEU A N 1
ATOM 1508 C CA . LEU A 1 201 ? -1.711 -15.626 2.627 1.00 95.75 201 LEU A CA 1
ATOM 1509 C C . LEU A 1 201 ? -3.239 -15.547 2.658 1.00 95.75 201 LEU A C 1
ATOM 1511 O O . LEU A 1 201 ? -3.843 -14.786 1.897 1.00 95.75 201 LEU A O 1
ATOM 1515 N N . VAL A 1 202 ? -3.852 -16.319 3.551 1.00 96.94 202 VAL A N 1
ATOM 1516 C CA . VAL A 1 202 ? -5.280 -16.227 3.854 1.00 96.94 202 VAL A CA 1
ATOM 1517 C C . VAL A 1 202 ? -5.450 -15.348 5.090 1.00 96.94 202 VAL A C 1
ATOM 1519 O O . VAL A 1 202 ? -4.821 -15.603 6.113 1.00 96.94 202 VAL A O 1
ATOM 1522 N N . PHE A 1 203 ? -6.292 -14.321 4.983 1.00 97.19 203 PHE A N 1
ATOM 1523 C CA . PHE A 1 203 ? -6.732 -13.498 6.110 1.00 97.19 203 PHE A CA 1
ATOM 1524 C C . PHE A 1 203 ? -7.896 -14.215 6.793 1.00 97.19 203 PHE A C 1
ATOM 1526 O O . PHE A 1 203 ? -9.055 -13.949 6.496 1.00 97.19 203 PHE A O 1
ATOM 1533 N N . ASP A 1 204 ? -7.602 -15.225 7.600 1.00 96.19 204 ASP A N 1
ATOM 1534 C CA . ASP A 1 204 ? -8.576 -16.142 8.204 1.00 96.19 204 ASP A CA 1
ATOM 1535 C C . ASP A 1 204 ? -9.124 -15.661 9.553 1.00 96.19 204 ASP A C 1
ATOM 1537 O O . ASP A 1 204 ? -10.239 -16.021 9.927 1.00 96.19 204 ASP A O 1
ATOM 1541 N N . GLU A 1 205 ? -8.386 -14.799 10.244 1.00 96.19 205 GLU A N 1
ATOM 1542 C CA . GLU A 1 205 ? -8.784 -14.199 11.516 1.00 96.19 205 GLU A CA 1
ATOM 1543 C C . GLU A 1 205 ? -9.148 -12.719 11.333 1.00 96.19 205 GLU A C 1
ATOM 1545 O O . GLU A 1 205 ? -8.412 -12.004 10.645 1.00 96.19 205 GLU A O 1
ATOM 1550 N N . PRO A 1 206 ? -10.243 -12.217 11.931 1.00 96.75 206 PRO A N 1
ATOM 1551 C CA . PRO A 1 206 ? -10.502 -10.785 11.972 1.00 96.75 206 PRO A CA 1
ATOM 1552 C C . PRO A 1 206 ? -9.513 -10.101 12.929 1.00 96.75 206 PRO A C 1
ATOM 1554 O O . PRO A 1 206 ? -9.170 -10.656 13.971 1.00 96.75 206 PRO A O 1
ATOM 1557 N N . GLY A 1 207 ? -9.061 -8.893 12.593 1.00 97.12 207 GLY A N 1
ATOM 1558 C CA . GLY A 1 207 ? -8.101 -8.154 13.415 1.00 97.12 207 GLY A CA 1
ATOM 1559 C C . GLY A 1 207 ? -7.047 -7.393 12.618 1.00 97.12 207 GLY A C 1
ATOM 1560 O O . GLY A 1 207 ? -7.128 -7.247 11.394 1.00 97.12 207 GLY A O 1
ATOM 1561 N N . VAL A 1 208 ? -6.038 -6.919 13.349 1.00 97.88 208 VAL A N 1
ATOM 1562 C CA . VAL A 1 208 ? -4.864 -6.231 12.804 1.00 97.88 208 VAL A CA 1
ATOM 1563 C C . VAL A 1 208 ? -3.773 -7.242 12.462 1.00 97.88 208 VAL A C 1
ATOM 1565 O O . VAL A 1 208 ? -3.308 -7.989 13.322 1.00 97.88 208 VAL A O 1
ATOM 1568 N N . TYR A 1 209 ? -3.343 -7.235 11.205 1.00 98.12 209 TYR A N 1
ATOM 1569 C CA . TYR A 1 209 ? -2.181 -7.973 10.730 1.00 98.12 209 TYR A CA 1
ATOM 1570 C C . TYR A 1 209 ? -1.025 -6.988 10.612 1.00 98.12 209 TYR A C 1
ATOM 1572 O O . TYR A 1 209 ? -1.119 -6.012 9.867 1.00 98.12 209 TYR A O 1
ATOM 1580 N N . ARG A 1 210 ? 0.074 -7.249 11.319 1.00 97.31 210 ARG A N 1
ATOM 1581 C CA . ARG A 1 210 ? 1.253 -6.375 11.271 1.00 97.31 210 ARG A CA 1
ATOM 1582 C C . ARG A 1 210 ? 2.232 -6.890 10.236 1.00 97.31 210 ARG A C 1
ATOM 1584 O O . ARG A 1 210 ? 2.651 -8.046 10.305 1.00 97.31 210 ARG A O 1
ATOM 1591 N N . VAL A 1 211 ? 2.594 -6.048 9.283 1.00 97.12 211 VAL A N 1
ATOM 1592 C CA . VAL A 1 211 ? 3.509 -6.393 8.201 1.00 97.12 211 VAL A CA 1
ATOM 1593 C C . VAL A 1 211 ? 4.854 -5.733 8.455 1.00 97.12 211 VAL A C 1
ATOM 1595 O O . VAL A 1 211 ? 4.933 -4.523 8.637 1.00 97.12 211 VAL A O 1
ATOM 1598 N N . PHE A 1 212 ? 5.913 -6.532 8.454 1.00 97.00 212 PHE A N 1
ATOM 1599 C CA . PHE A 1 212 ? 7.291 -6.064 8.468 1.00 97.00 212 PHE A CA 1
ATOM 1600 C C . PHE A 1 212 ? 7.891 -6.193 7.079 1.00 97.00 212 PHE A C 1
ATOM 1602 O O . PHE A 1 212 ? 7.745 -7.229 6.431 1.00 97.00 212 PHE A O 1
ATOM 1609 N N . THR A 1 213 ? 8.613 -5.168 6.644 1.00 96.38 213 THR A N 1
ATOM 1610 C CA . THR A 1 213 ? 9.272 -5.140 5.341 1.00 96.38 213 THR A CA 1
ATOM 1611 C C . THR A 1 213 ? 10.705 -4.675 5.465 1.00 96.38 213 THR A C 1
ATOM 1613 O O . THR A 1 213 ? 11.027 -3.759 6.217 1.00 96.38 213 THR A O 1
ATOM 1616 N N . ARG A 1 214 ? 11.583 -5.324 4.703 1.00 96.50 214 ARG A N 1
ATOM 1617 C CA . ARG A 1 214 ? 12.983 -4.941 4.608 1.00 96.50 214 ARG A CA 1
ATOM 1618 C C . ARG A 1 214 ? 13.547 -5.320 3.250 1.00 96.50 214 ARG A C 1
ATOM 1620 O O . ARG A 1 214 ? 13.447 -6.469 2.825 1.00 96.50 214 ARG A O 1
ATOM 1627 N N . PHE A 1 215 ? 14.233 -4.370 2.635 1.00 97.06 215 PHE A N 1
ATOM 1628 C CA . PHE A 1 215 ? 14.938 -4.522 1.371 1.00 97.06 215 PHE A CA 1
ATOM 1629 C C . PHE A 1 215 ? 16.415 -4.196 1.559 1.00 97.06 215 PHE A C 1
ATOM 1631 O O . PHE A 1 215 ? 16.765 -3.256 2.284 1.00 97.06 215 PHE A O 1
ATOM 1638 N N . TRP A 1 216 ? 17.304 -4.961 0.923 1.00 97.62 216 TRP A N 1
ATOM 1639 C CA . TRP A 1 216 ? 18.727 -4.645 0.977 1.00 97.62 216 TRP A CA 1
ATOM 1640 C C . TRP A 1 216 ? 19.560 -5.168 -0.192 1.00 97.62 216 TRP A C 1
ATOM 1642 O O . TRP A 1 216 ? 19.326 -6.248 -0.719 1.00 97.62 216 TRP A O 1
ATOM 1652 N N . GLU A 1 217 ? 20.614 -4.422 -0.519 1.00 97.75 217 GLU A N 1
ATOM 1653 C CA . GLU A 1 217 ? 21.721 -4.857 -1.378 1.00 97.75 217 GLU A CA 1
ATOM 1654 C C . GLU A 1 217 ? 23.013 -4.235 -0.825 1.00 97.75 217 GLU A C 1
ATOM 1656 O O . GLU A 1 217 ? 23.133 -3.014 -0.737 1.00 97.75 217 GLU A O 1
ATOM 1661 N N . GLY A 1 218 ? 23.978 -5.053 -0.390 1.00 95.75 218 GLY A N 1
ATOM 1662 C CA . GLY A 1 218 ? 25.186 -4.549 0.279 1.00 95.75 218 GLY A CA 1
ATOM 1663 C C . GLY A 1 218 ? 24.852 -3.722 1.526 1.00 95.75 218 GLY A C 1
ATOM 1664 O O . GLY A 1 218 ? 24.281 -4.258 2.478 1.00 95.75 218 GLY A O 1
ATOM 1665 N N . ASP A 1 219 ? 25.166 -2.424 1.506 1.00 95.12 219 ASP A N 1
ATOM 1666 C CA . ASP A 1 219 ? 24.834 -1.457 2.566 1.00 95.12 219 ASP A CA 1
ATOM 1667 C C . ASP A 1 219 ? 23.578 -0.628 2.276 1.00 95.12 219 ASP A C 1
ATOM 1669 O O . ASP A 1 219 ? 23.061 0.026 3.179 1.00 95.12 219 ASP A O 1
ATOM 1673 N N . ALA A 1 220 ? 23.037 -0.692 1.056 1.00 96.44 220 ALA A N 1
ATOM 1674 C CA . ALA A 1 220 ? 21.777 -0.041 0.736 1.00 96.44 220 ALA A CA 1
ATOM 1675 C C . ALA A 1 220 ? 20.628 -0.707 1.499 1.00 96.44 220 ALA A C 1
ATOM 1677 O O . ALA A 1 220 ? 20.545 -1.940 1.603 1.00 96.44 220 ALA A O 1
ATOM 1678 N N . ARG A 1 221 ? 19.751 0.124 2.062 1.00 95.75 221 ARG A N 1
ATOM 1679 C CA . ARG A 1 221 ? 18.605 -0.284 2.878 1.00 95.75 221 ARG A CA 1
ATOM 1680 C C . ARG A 1 221 ? 17.336 0.392 2.382 1.00 95.75 221 ARG A C 1
ATOM 1682 O O . ARG A 1 221 ? 17.384 1.478 1.801 1.00 95.75 221 ARG A O 1
ATOM 1689 N N . GLY A 1 222 ? 16.218 -0.265 2.641 1.00 94.44 222 GLY A N 1
ATOM 1690 C CA . GLY A 1 222 ? 14.895 0.264 2.382 1.00 94.44 222 GLY A CA 1
ATOM 1691 C C . GLY A 1 222 ? 13.802 -0.599 2.992 1.00 94.44 222 GLY A C 1
ATOM 1692 O O . GLY A 1 222 ? 14.074 -1.701 3.477 1.00 94.44 222 GLY A O 1
ATOM 1693 N N . ASP A 1 223 ? 12.578 -0.095 2.946 1.00 93.25 223 ASP A N 1
ATOM 1694 C CA . ASP A 1 223 ? 11.375 -0.709 3.503 1.00 93.25 223 ASP A CA 1
ATOM 1695 C C . ASP A 1 223 ? 10.110 -0.110 2.850 1.00 93.25 223 ASP A C 1
ATOM 1697 O O . ASP A 1 223 ? 10.172 0.500 1.772 1.00 93.25 223 ASP A O 1
ATOM 1701 N N . CYS A 1 224 ? 8.945 -0.349 3.458 1.00 90.62 224 CYS A N 1
ATOM 1702 C CA . CYS A 1 224 ? 7.717 0.362 3.136 1.00 90.62 224 CYS A CA 1
ATOM 1703 C C . CYS A 1 224 ? 7.875 1.856 3.447 1.00 90.62 224 CYS A C 1
ATOM 1705 O O . CYS A 1 224 ? 8.037 2.254 4.600 1.00 90.62 224 CYS A O 1
ATOM 1707 N N . ALA A 1 225 ? 7.753 2.699 2.427 1.00 86.94 225 ALA A N 1
ATOM 1708 C CA . ALA A 1 225 ? 7.982 4.128 2.569 1.00 86.94 225 ALA A CA 1
ATOM 1709 C C . ALA A 1 225 ? 7.081 4.775 3.636 1.00 86.94 225 ALA A C 1
ATOM 1711 O O . ALA A 1 225 ? 5.867 4.563 3.656 1.00 86.94 225 ALA A O 1
ATOM 1712 N N . GLY A 1 226 ? 7.698 5.575 4.510 1.00 86.75 226 GLY A N 1
ATOM 1713 C CA . GLY A 1 226 ? 7.029 6.267 5.616 1.00 86.75 226 GLY A CA 1
ATOM 1714 C C . GLY A 1 226 ? 6.720 5.390 6.836 1.00 86.75 226 GLY A C 1
ATOM 1715 O O . GLY A 1 226 ? 6.309 5.910 7.871 1.00 86.75 226 GLY A O 1
ATOM 1716 N N . SER A 1 227 ? 6.984 4.081 6.758 1.00 89.44 227 SER A N 1
ATOM 1717 C CA . SER A 1 227 ? 6.882 3.190 7.913 1.00 89.44 227 SER A CA 1
ATOM 1718 C C . SER A 1 227 ? 7.897 3.525 9.005 1.00 89.44 227 SER A C 1
ATOM 1720 O O . SER A 1 227 ? 8.979 4.061 8.749 1.00 89.44 227 SER A O 1
ATOM 1722 N N . ARG A 1 228 ? 7.558 3.177 10.251 1.00 82.62 228 ARG A N 1
ATOM 1723 C CA . ARG A 1 228 ? 8.505 3.215 11.367 1.00 82.62 228 ARG A CA 1
ATOM 1724 C C . ARG A 1 228 ? 9.186 1.853 11.466 1.00 82.62 228 ARG A C 1
ATOM 1726 O O . ARG A 1 228 ? 8.542 0.856 11.781 1.00 82.62 228 ARG A O 1
ATOM 1733 N N . ASP A 1 229 ? 10.489 1.822 11.201 1.00 86.50 229 ASP A N 1
ATOM 1734 C CA . ASP A 1 229 ? 11.323 0.616 11.288 1.00 86.50 229 ASP A CA 1
ATOM 1735 C C . ASP A 1 229 ? 10.819 -0.556 10.418 1.00 86.50 229 ASP A C 1
ATOM 1737 O O . ASP A 1 229 ? 10.970 -1.723 10.787 1.00 86.50 229 ASP A O 1
ATOM 1741 N N . GLY A 1 230 ? 10.197 -0.256 9.272 1.00 92.69 230 GLY A N 1
ATOM 1742 C CA . GLY A 1 230 ? 9.698 -1.247 8.317 1.00 92.69 230 GLY A CA 1
ATOM 1743 C C . GLY A 1 230 ? 8.334 -1.858 8.641 1.00 92.69 230 GLY A C 1
ATOM 1744 O O . GLY A 1 230 ? 7.900 -2.746 7.901 1.00 92.69 230 GLY A O 1
ATOM 1745 N N . TRP A 1 231 ? 7.668 -1.419 9.714 1.00 95.62 231 TRP A N 1
ATOM 1746 C CA . TRP A 1 231 ? 6.372 -1.945 10.151 1.00 95.62 231 TRP A CA 1
ATOM 1747 C C . TRP A 1 231 ? 5.192 -1.101 9.689 1.00 95.62 231 TRP A C 1
ATOM 1749 O O . TRP A 1 231 ? 5.240 0.125 9.752 1.00 95.62 231 TRP A O 1
ATOM 1759 N N . TYR A 1 232 ? 4.117 -1.775 9.292 1.00 96.25 232 TYR A N 1
ATOM 1760 C CA . TYR A 1 232 ? 2.822 -1.152 9.054 1.00 96.25 232 TYR A CA 1
ATOM 1761 C C . TYR A 1 232 ? 1.669 -2.124 9.286 1.00 96.25 232 TYR A C 1
ATOM 1763 O O . TYR A 1 232 ? 1.848 -3.346 9.251 1.00 96.25 232 TYR A O 1
ATOM 1771 N N . ASP A 1 233 ? 0.469 -1.580 9.446 1.00 97.31 233 ASP A N 1
ATOM 1772 C CA . ASP A 1 233 ? -0.730 -2.380 9.679 1.00 97.31 233 ASP A CA 1
ATOM 1773 C C . ASP A 1 233 ? -1.582 -2.594 8.412 1.00 97.31 233 ASP A C 1
ATOM 1775 O O . ASP A 1 233 ? -1.726 -1.727 7.543 1.00 97.31 233 ASP A O 1
ATOM 1779 N N . VAL A 1 234 ? -2.187 -3.782 8.322 1.00 97.25 234 VAL A N 1
ATOM 1780 C CA . VAL A 1 234 ? -3.302 -4.108 7.421 1.00 97.25 234 VAL A CA 1
ATOM 1781 C C . VAL A 1 234 ? -4.409 -4.790 8.220 1.00 97.25 234 VAL A C 1
ATOM 1783 O O . VAL A 1 234 ? -4.178 -5.332 9.300 1.00 97.25 234 VAL A O 1
ATOM 1786 N N . TYR A 1 235 ? -5.632 -4.774 7.705 1.00 97.81 235 TYR A N 1
ATOM 1787 C CA . TYR A 1 235 ? -6.812 -5.106 8.500 1.00 97.81 235 TYR A CA 1
ATOM 1788 C C . TYR A 1 235 ? -7.647 -6.204 7.850 1.00 97.81 235 TYR A C 1
ATOM 1790 O O . TYR A 1 235 ? -7.843 -6.207 6.633 1.00 97.81 235 TYR A O 1
ATOM 1798 N N . ALA A 1 236 ? -8.210 -7.094 8.665 1.00 97.69 236 ALA A N 1
ATOM 1799 C CA . ALA A 1 236 ? -9.246 -8.028 8.244 1.00 97.69 236 ALA A CA 1
ATOM 1800 C C . ALA A 1 236 ? -10.519 -7.799 9.063 1.00 97.69 236 ALA A C 1
ATOM 1802 O O . ALA A 1 236 ? -10.514 -7.896 10.290 1.00 97.69 236 ALA A O 1
ATOM 1803 N N . VAL A 1 237 ? -11.616 -7.496 8.376 1.00 96.75 237 VAL A N 1
ATOM 1804 C CA . VAL A 1 237 ? -12.954 -7.401 8.962 1.00 96.75 237 VAL A CA 1
ATOM 1805 C C . VAL A 1 237 ? -13.627 -8.755 8.822 1.00 96.75 237 VAL A C 1
ATOM 1807 O O . VAL A 1 237 ? -13.502 -9.409 7.785 1.00 96.75 237 VAL A O 1
ATOM 1810 N N . ASP A 1 238 ? -14.360 -9.175 9.847 1.00 95.38 238 ASP A N 1
ATOM 1811 C CA . ASP A 1 238 ? -15.191 -10.366 9.729 1.00 95.38 238 ASP A CA 1
ATOM 1812 C C . ASP A 1 238 ? -16.204 -10.184 8.585 1.00 95.38 238 ASP A C 1
ATOM 1814 O O . ASP A 1 238 ? -16.978 -9.221 8.566 1.00 95.38 238 ASP A O 1
ATOM 1818 N N . LYS A 1 239 ? -16.171 -11.099 7.614 1.00 93.62 239 LYS A N 1
ATOM 1819 C CA . LYS A 1 239 ? -17.012 -11.086 6.416 1.00 93.62 239 LYS A CA 1
ATOM 1820 C C . LYS A 1 239 ? -18.500 -11.024 6.751 1.00 93.62 239 LYS A C 1
ATOM 1822 O O . LYS A 1 239 ? -19.260 -10.345 6.061 1.00 93.62 239 LYS A O 1
ATOM 1827 N N . ASP A 1 240 ? -18.894 -11.700 7.825 1.00 93.44 240 ASP A N 1
ATOM 1828 C CA . ASP A 1 240 ? -20.282 -11.764 8.276 1.00 93.44 240 ASP A CA 1
ATOM 1829 C C . ASP A 1 240 ? -20.577 -10.754 9.394 1.00 93.44 240 ASP A C 1
ATOM 1831 O O . ASP A 1 240 ? -21.647 -10.792 10.007 1.00 93.44 240 ASP A O 1
ATOM 1835 N N . SER A 1 241 ? -19.662 -9.806 9.643 1.00 93.12 241 SER A N 1
ATOM 1836 C CA . SER A 1 241 ? -19.870 -8.776 10.654 1.00 93.12 241 SER A CA 1
ATOM 1837 C C . SER A 1 241 ? -21.177 -8.019 10.388 1.00 93.12 241 SER A C 1
ATOM 1839 O O . SER A 1 241 ? -21.385 -7.519 9.274 1.00 93.12 241 SER A O 1
ATOM 1841 N N . PRO A 1 242 ? -22.052 -7.847 11.394 1.00 93.38 242 PRO A N 1
ATOM 1842 C CA . PRO A 1 242 ? -23.210 -6.964 11.292 1.00 93.38 242 PRO A CA 1
ATOM 1843 C C . PRO A 1 242 ? -22.854 -5.486 11.542 1.00 93.38 242 PRO A C 1
ATOM 1845 O O . PRO A 1 242 ? -23.699 -4.614 11.345 1.00 93.38 242 PRO A O 1
ATOM 1848 N N . TYR A 1 243 ? -21.619 -5.187 11.957 1.00 94.56 243 TYR A N 1
ATOM 1849 C CA . TYR A 1 243 ? -21.179 -3.857 12.381 1.00 94.56 243 TYR A CA 1
ATOM 1850 C C . TYR A 1 243 ? -20.618 -3.036 11.219 1.00 94.56 243 TYR A C 1
ATOM 1852 O O . TYR A 1 243 ? -19.888 -3.537 10.361 1.00 94.56 243 TYR A O 1
ATOM 1860 N N . ARG A 1 244 ? -20.940 -1.743 11.167 1.00 94.12 244 ARG A N 1
ATOM 1861 C CA . ARG A 1 244 ? -20.487 -0.833 10.105 1.00 94.12 244 ARG A CA 1
ATOM 1862 C C . ARG A 1 244 ? -19.920 0.450 10.685 1.00 94.12 244 ARG A C 1
ATOM 1864 O O . ARG A 1 244 ? -20.542 1.072 11.542 1.00 94.12 244 ARG A O 1
ATOM 1871 N N . VAL A 1 245 ? -18.781 0.890 10.153 1.00 94.56 245 VAL A N 1
ATOM 1872 C CA . VAL A 1 245 ? -18.275 2.241 10.403 1.00 94.56 245 VAL A CA 1
ATOM 1873 C C . VAL A 1 245 ? -19.114 3.234 9.599 1.00 94.56 245 VAL A C 1
ATOM 1875 O O . VAL A 1 245 ? -19.257 3.116 8.382 1.00 94.56 245 VAL A O 1
ATOM 1878 N N . ARG A 1 246 ? -19.669 4.231 10.285 1.00 93.56 246 ARG A N 1
ATOM 1879 C CA . ARG A 1 246 ? -20.368 5.377 9.706 1.00 93.56 246 ARG A CA 1
ATOM 1880 C C . ARG A 1 246 ? -19.606 6.644 10.038 1.00 93.56 246 ARG A C 1
ATOM 1882 O O . ARG A 1 246 ? -19.534 7.047 11.198 1.00 93.56 246 ARG A O 1
ATOM 1889 N N . PHE A 1 247 ? -19.061 7.269 9.011 1.00 92.00 247 PHE A N 1
ATOM 1890 C CA . PHE A 1 247 ? -18.388 8.551 9.124 1.00 92.00 247 PHE A CA 1
ATOM 1891 C C . PHE A 1 247 ? -19.394 9.694 9.299 1.00 92.00 247 PHE A C 1
ATOM 1893 O O . PHE A 1 247 ? -20.524 9.619 8.818 1.00 92.00 247 PHE A O 1
ATOM 1900 N N . ASP A 1 248 ? -18.991 10.735 10.021 1.00 89.00 248 ASP A N 1
ATOM 1901 C CA . ASP A 1 248 ? -19.825 11.906 10.279 1.00 89.00 248 ASP A CA 1
ATOM 1902 C C . ASP A 1 248 ? -20.009 12.753 9.006 1.00 89.00 248 ASP A C 1
ATOM 1904 O O . ASP A 1 248 ? -19.045 13.273 8.441 1.00 89.00 248 ASP A O 1
ATOM 1908 N N . GLU A 1 249 ? -21.257 12.922 8.561 1.00 81.00 249 GLU A N 1
ATOM 1909 C CA . GLU A 1 249 ? -21.605 13.728 7.382 1.00 81.00 249 GLU A CA 1
ATOM 1910 C C . GLU A 1 249 ? -21.335 15.229 7.577 1.00 81.00 249 GLU A C 1
ATOM 1912 O O . GLU A 1 249 ? -21.264 15.974 6.598 1.00 81.00 249 GLU A O 1
ATOM 1917 N N . SER A 1 250 ? -21.167 15.679 8.825 1.00 78.44 250 SER A N 1
ATOM 1918 C CA . SER A 1 250 ? -20.805 17.061 9.150 1.00 78.44 250 SER A CA 1
ATOM 1919 C C . SER A 1 250 ? -19.315 17.367 8.966 1.00 78.44 250 SER A C 1
ATOM 1921 O O . SER A 1 250 ? -18.908 18.520 9.130 1.00 78.44 250 SER A O 1
ATOM 1923 N N . MET A 1 251 ? -18.494 16.370 8.608 1.00 81.69 251 MET A N 1
ATOM 1924 C CA . MET A 1 251 ? -17.094 16.608 8.266 1.00 81.69 251 MET A CA 1
ATOM 1925 C C . MET A 1 251 ? -16.966 17.657 7.152 1.00 81.69 251 MET A C 1
ATOM 1927 O O . MET A 1 251 ? -17.785 17.697 6.224 1.00 81.69 251 MET A O 1
ATOM 1931 N N . PRO A 1 252 ? -15.942 18.527 7.229 1.00 79.00 252 PRO A N 1
ATOM 1932 C CA . PRO A 1 252 ? -15.773 19.584 6.249 1.00 79.00 252 PRO A CA 1
ATOM 1933 C C . PRO A 1 252 ? -15.611 18.969 4.859 1.00 79.00 252 PRO A C 1
ATOM 1935 O O . PRO A 1 252 ? -14.870 18.014 4.681 1.00 79.00 252 PRO A O 1
ATOM 1938 N N . ARG A 1 253 ? -16.277 19.522 3.841 1.00 80.62 253 ARG A N 1
ATOM 1939 C CA . ARG A 1 253 ? -16.105 19.049 2.451 1.00 80.62 253 ARG A CA 1
ATOM 1940 C C . ARG A 1 253 ? -14.740 19.414 1.871 1.00 80.62 253 ARG A C 1
ATOM 1942 O O . ARG A 1 253 ? -14.323 18.842 0.866 1.00 80.62 253 ARG A O 1
ATOM 1949 N N . THR A 1 254 ? -14.067 20.376 2.494 1.00 78.81 254 THR A N 1
ATOM 1950 C CA . THR A 1 254 ? -12.742 20.861 2.121 1.00 78.81 254 THR A CA 1
ATOM 1951 C C . THR A 1 254 ? -11.875 21.029 3.361 1.00 78.81 254 THR A C 1
ATOM 1953 O O . THR A 1 254 ? -12.308 21.659 4.324 1.00 78.81 254 THR A O 1
ATOM 1956 N N . VAL A 1 255 ? -10.657 20.509 3.317 1.00 77.31 255 VAL A N 1
ATOM 1957 C CA . VAL A 1 255 ? -9.640 20.612 4.360 1.00 77.31 255 VAL A CA 1
ATOM 1958 C C . VAL A 1 255 ? -8.803 21.866 4.122 1.00 77.31 255 VAL A C 1
ATOM 1960 O O . VAL A 1 255 ? -8.232 22.036 3.042 1.00 77.31 255 VAL A O 1
ATOM 1963 N N . ASP A 1 256 ? -8.727 22.731 5.134 1.00 81.06 256 ASP A N 1
ATOM 1964 C CA . ASP A 1 256 ? -7.686 23.758 5.205 1.00 81.06 256 ASP A CA 1
ATOM 1965 C C . ASP A 1 256 ? -6.433 23.104 5.788 1.00 81.06 256 ASP A C 1
ATOM 1967 O O . ASP A 1 256 ? -6.494 22.478 6.844 1.00 81.06 256 ASP A O 1
ATOM 1971 N N . VAL A 1 257 ? -5.317 23.182 5.071 1.00 73.94 257 VAL A N 1
ATOM 1972 C CA . VAL A 1 257 ? -4.116 22.421 5.425 1.00 73.94 257 VAL A CA 1
ATOM 1973 C C . VAL A 1 257 ? -3.449 22.918 6.699 1.00 73.94 257 VAL A C 1
ATOM 1975 O O . VAL A 1 257 ? -2.828 22.129 7.406 1.00 73.94 257 VAL A O 1
ATOM 1978 N N . ASP A 1 258 ? -3.639 24.195 7.020 1.00 80.38 258 ASP A N 1
ATOM 1979 C CA . ASP A 1 258 ? -3.084 24.819 8.219 1.00 80.38 258 ASP A CA 1
ATOM 1980 C C . ASP A 1 258 ? -4.011 24.658 9.437 1.00 80.38 258 ASP A C 1
ATOM 1982 O O . ASP A 1 258 ? -3.641 25.015 10.557 1.00 80.38 258 ASP A O 1
ATOM 1986 N N . ALA A 1 259 ? -5.226 24.130 9.240 1.00 83.31 259 ALA A N 1
ATOM 1987 C CA . ALA A 1 259 ? -6.200 23.942 10.306 1.00 83.31 259 ALA A CA 1
ATOM 1988 C C . ALA A 1 259 ? -6.324 22.456 10.681 1.00 83.31 259 ALA A C 1
ATOM 1990 O O . ALA A 1 259 ? -6.641 21.627 9.824 1.00 83.31 259 ALA A O 1
ATOM 1991 N N . PRO A 1 260 ? -6.155 22.094 11.965 1.00 84.88 260 PRO A N 1
ATOM 1992 C CA . PRO A 1 260 ? -6.430 20.736 12.400 1.00 84.88 260 PRO A CA 1
ATOM 1993 C C . PRO A 1 260 ? -7.925 20.440 12.248 1.00 84.88 260 PRO A C 1
ATOM 1995 O O . PRO A 1 260 ? -8.782 21.243 12.629 1.00 84.88 260 PRO A O 1
ATOM 1998 N N . PHE A 1 261 ? -8.248 19.254 11.744 1.00 86.00 261 PHE A N 1
ATOM 1999 C CA . PHE A 1 261 ? -9.592 18.696 11.825 1.00 86.00 261 PHE A CA 1
ATOM 2000 C C . PHE A 1 261 ? -9.526 17.261 12.352 1.00 86.00 261 PHE A C 1
ATOM 2002 O O . PHE A 1 261 ? -8.452 16.713 12.575 1.00 86.00 261 PHE A O 1
ATOM 2009 N N . ALA A 1 262 ? -10.680 16.660 12.626 1.00 89.25 262 ALA A N 1
ATOM 2010 C CA . ALA A 1 262 ? -10.741 15.272 13.058 1.00 89.25 262 ALA A CA 1
ATOM 2011 C C . ALA A 1 262 ? -11.616 14.473 12.101 1.00 89.25 262 ALA A C 1
ATOM 2013 O O . ALA A 1 262 ? -12.739 14.891 11.798 1.00 89.25 262 ALA A O 1
ATOM 2014 N N . VAL A 1 263 ? -11.125 13.310 11.681 1.00 90.56 263 VAL A N 1
ATOM 2015 C CA . VAL A 1 263 ? -11.957 12.307 11.020 1.00 90.56 263 VAL A CA 1
ATOM 2016 C C . VAL A 1 263 ? -12.784 11.628 12.095 1.00 90.56 263 VAL A C 1
ATOM 2018 O O . VAL A 1 263 ? -12.252 10.956 12.980 1.00 90.56 263 VAL A O 1
ATOM 2021 N N . ARG A 1 264 ? -14.096 11.853 12.049 1.00 93.50 264 ARG A N 1
ATOM 2022 C CA . ARG A 1 264 ? -15.036 11.359 13.056 1.00 93.50 264 ARG A CA 1
ATOM 2023 C C . ARG A 1 264 ? -15.933 10.293 12.466 1.00 93.50 264 ARG A C 1
ATOM 2025 O O . ARG A 1 264 ? -16.400 10.409 11.332 1.00 93.50 264 ARG A O 1
ATOM 2032 N N . GLY A 1 265 ? -16.221 9.282 13.268 1.00 93.94 265 GLY A N 1
ATOM 2033 C CA . GLY A 1 265 ? -17.160 8.239 12.901 1.00 93.94 265 GLY A CA 1
ATOM 2034 C C . GLY A 1 265 ? -17.692 7.495 14.111 1.00 93.94 265 GLY A C 1
ATOM 2035 O O . GLY A 1 265 ? -17.290 7.733 15.250 1.00 93.94 265 GLY A O 1
ATOM 2036 N N . ARG A 1 266 ? -18.640 6.604 13.844 1.00 94.88 266 ARG A N 1
ATOM 2037 C CA . ARG A 1 266 ? -19.258 5.712 14.821 1.00 94.88 266 ARG A CA 1
ATOM 2038 C C . ARG A 1 266 ? -19.426 4.317 14.248 1.00 94.88 266 ARG A C 1
ATOM 2040 O O . ARG A 1 266 ? -19.542 4.166 13.036 1.00 94.88 266 ARG A O 1
ATOM 2047 N N . VAL A 1 267 ? -19.487 3.320 15.113 1.00 94.75 267 VAL A N 1
ATOM 2048 C CA . VAL A 1 267 ? -19.883 1.960 14.751 1.00 94.75 267 VAL A CA 1
ATOM 2049 C C . VAL A 1 267 ? -21.387 1.811 14.953 1.00 94.75 267 VAL A C 1
ATOM 2051 O O . VAL A 1 267 ? -21.929 2.274 15.956 1.00 94.75 267 VAL A O 1
ATOM 2054 N N . ASP A 1 268 ? -22.059 1.202 13.981 1.00 92.50 268 ASP A N 1
ATOM 2055 C CA . ASP A 1 268 ? -23.475 0.848 14.049 1.00 92.50 268 ASP A CA 1
ATOM 2056 C C . ASP A 1 268 ? -23.655 -0.659 13.787 1.00 92.50 268 ASP A C 1
ATOM 2058 O O . ASP A 1 268 ? -23.238 -1.114 12.715 1.00 92.50 268 ASP A O 1
ATOM 2062 N N . PRO A 1 269 ? -24.258 -1.434 14.709 1.00 92.88 269 PRO A N 1
ATOM 2063 C CA . PRO A 1 269 ? -24.654 -1.050 16.075 1.00 92.88 269 PRO A CA 1
ATOM 2064 C C . PRO A 1 269 ? -23.471 -0.593 16.955 1.00 92.88 269 PRO A C 1
ATOM 2066 O O . PRO A 1 269 ? -22.326 -0.928 16.654 1.00 92.88 269 PRO A O 1
ATOM 2069 N N . PRO A 1 270 ? -23.697 0.181 18.034 1.00 91.88 270 PRO A N 1
ATOM 2070 C CA . PRO A 1 270 ? -22.606 0.636 18.891 1.00 91.88 270 PRO A CA 1
ATOM 2071 C C . PRO A 1 270 ? -21.968 -0.530 19.655 1.00 91.88 270 PRO A C 1
ATOM 2073 O O . PRO A 1 270 ? -22.666 -1.382 20.206 1.00 91.88 270 PRO A O 1
ATOM 2076 N N . LEU A 1 271 ? -20.636 -0.525 19.733 1.00 90.81 271 LEU A N 1
ATOM 2077 C CA . LEU A 1 271 ? -19.876 -1.458 20.568 1.00 90.81 271 LEU A CA 1
ATOM 2078 C C . LEU A 1 271 ? -19.890 -1.015 22.034 1.00 90.81 271 LEU A C 1
ATOM 2080 O O . LEU A 1 271 ? -19.875 0.184 22.328 1.00 90.81 271 LEU A O 1
ATOM 2084 N N . ALA A 1 272 ? -19.876 -1.981 22.953 1.00 87.56 272 ALA A N 1
ATOM 2085 C CA . ALA A 1 272 ? -19.806 -1.714 24.386 1.00 87.56 272 ALA A CA 1
ATOM 2086 C C . ALA A 1 272 ? -18.398 -1.266 24.801 1.00 87.56 272 ALA A C 1
ATOM 2088 O O . ALA A 1 272 ? -18.243 -0.372 25.636 1.00 87.56 272 ALA A O 1
ATOM 2089 N N . ARG A 1 273 ? -17.368 -1.886 24.212 1.00 89.31 273 ARG A N 1
ATOM 2090 C CA . ARG A 1 273 ? -15.945 -1.572 24.409 1.00 89.31 273 ARG A CA 1
ATOM 2091 C C . ARG A 1 273 ? -15.185 -1.841 23.120 1.00 89.31 273 ARG A C 1
ATOM 2093 O O . ARG A 1 273 ? -15.585 -2.707 22.353 1.00 89.31 273 ARG A O 1
ATOM 2100 N N . GLY A 1 274 ? -14.087 -1.130 22.898 1.00 92.12 274 GLY A N 1
ATOM 2101 C CA . GLY A 1 274 ? -13.217 -1.376 21.754 1.00 92.12 274 GLY A CA 1
ATOM 2102 C C . GLY A 1 274 ? -12.250 -0.232 21.488 1.00 92.12 274 GLY A C 1
ATOM 2103 O O . GLY A 1 274 ? -12.170 0.734 22.253 1.00 92.12 274 GLY A O 1
ATOM 2104 N N . ARG A 1 275 ? -11.533 -0.348 20.377 1.00 95.81 275 ARG A N 1
ATOM 2105 C CA . ARG A 1 275 ? -10.570 0.637 19.875 1.00 95.81 275 ARG A CA 1
ATOM 2106 C C . ARG A 1 275 ? -10.707 0.769 18.365 1.00 95.81 275 ARG A C 1
ATOM 2108 O O . ARG A 1 275 ? -11.129 -0.174 17.696 1.00 95.81 275 ARG A O 1
ATOM 2115 N N . ALA A 1 276 ? -10.373 1.943 17.848 1.00 97.00 276 ALA A N 1
ATOM 2116 C CA . ALA A 1 276 ? -10.259 2.178 16.419 1.00 97.00 276 ALA A CA 1
ATOM 2117 C C . ALA A 1 276 ? -8.778 2.301 16.055 1.00 97.00 276 ALA A C 1
ATOM 2119 O O . ALA A 1 276 ? -8.084 3.179 16.561 1.00 97.00 276 ALA A O 1
ATOM 2120 N N . HIS A 1 277 ? -8.323 1.423 15.178 1.00 97.75 277 HIS A N 1
ATOM 2121 C CA . HIS A 1 277 ? -7.036 1.478 14.502 1.00 97.75 277 HIS A CA 1
ATOM 2122 C C . HIS A 1 277 ? -7.171 2.307 13.237 1.00 97.75 277 HIS A C 1
ATOM 2124 O O . HIS A 1 277 ? -8.220 2.269 12.582 1.00 97.75 277 HIS A O 1
ATOM 2130 N N . TYR A 1 278 ? -6.125 3.039 12.881 1.00 97.00 278 TYR A N 1
ATOM 2131 C CA . TYR A 1 278 ? -6.116 3.819 11.658 1.00 97.00 278 TYR A CA 1
ATOM 2132 C C . TYR A 1 278 ? -4.784 3.746 10.917 1.00 97.00 278 TYR A C 1
ATOM 2134 O O . TYR A 1 278 ? -3.724 3.640 11.530 1.00 97.00 278 TYR A O 1
ATOM 2142 N N . SER A 1 279 ? -4.862 3.886 9.594 1.00 95.75 279 SER A N 1
ATOM 2143 C CA . SER A 1 279 ? -3.719 4.185 8.729 1.00 95.75 279 SER A CA 1
ATOM 2144 C C . SER A 1 279 ? -4.074 5.363 7.831 1.00 95.75 279 SER A C 1
ATOM 2146 O O . SER A 1 279 ? -5.141 5.377 7.212 1.00 95.75 279 SER A O 1
ATOM 2148 N N . ILE A 1 280 ? -3.177 6.338 7.747 1.00 93.12 280 ILE A N 1
ATOM 2149 C CA . ILE A 1 280 ? -3.238 7.473 6.827 1.00 93.12 280 ILE A CA 1
ATOM 2150 C C . ILE A 1 280 ? -2.190 7.219 5.753 1.00 93.12 280 ILE A C 1
ATOM 2152 O O . ILE A 1 280 ? -1.004 7.119 6.052 1.00 93.12 280 ILE A O 1
ATOM 2156 N N . VAL A 1 281 ? -2.625 7.085 4.507 1.00 88.00 281 VAL A N 1
ATOM 2157 C CA . VAL A 1 281 ? -1.783 6.623 3.403 1.00 88.00 281 VAL A CA 1
ATOM 2158 C C . VAL A 1 281 ? -2.004 7.524 2.200 1.00 88.00 281 VAL A C 1
ATOM 2160 O O . VAL A 1 281 ? -3.137 7.730 1.775 1.00 88.00 281 VAL A O 1
ATOM 2163 N N . THR A 1 282 ? -0.927 8.030 1.614 1.00 82.19 282 THR A N 1
ATOM 2164 C CA . THR A 1 282 ? -0.941 8.537 0.234 1.00 82.19 282 THR A CA 1
ATOM 2165 C C . THR A 1 282 ? -0.381 7.432 -0.664 1.00 82.19 282 THR A C 1
ATOM 2167 O O . THR A 1 282 ? 0.344 6.575 -0.152 1.00 82.19 282 THR A O 1
ATOM 2170 N N . PRO A 1 283 ? -0.720 7.343 -1.961 1.00 74.56 283 PRO A N 1
ATOM 2171 C CA . PRO A 1 283 ? -0.308 6.222 -2.793 1.00 74.56 283 PRO A CA 1
ATOM 2172 C C . PRO A 1 283 ? 1.185 5.870 -2.648 1.00 74.56 283 PRO A C 1
ATOM 2174 O O . PRO A 1 283 ? 2.070 6.631 -3.026 1.00 74.56 283 PRO A O 1
ATOM 2177 N N . GLY A 1 284 ? 1.456 4.698 -2.059 1.00 75.50 284 GLY A N 1
ATOM 2178 C CA . GLY A 1 284 ? 2.806 4.173 -1.814 1.00 75.50 284 GLY A CA 1
ATOM 2179 C C . GLY A 1 284 ? 3.508 4.599 -0.530 1.00 75.50 284 GLY A C 1
ATOM 2180 O O . GLY A 1 284 ? 4.564 4.045 -0.247 1.00 75.50 284 GLY A O 1
ATOM 2181 N N . ILE A 1 285 ? 2.963 5.540 0.242 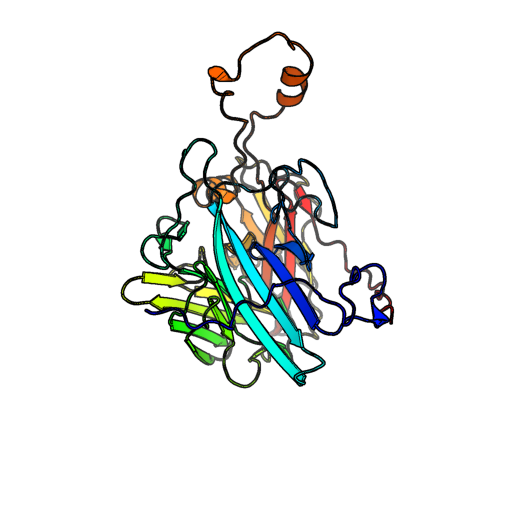1.00 84.69 285 ILE A N 1
ATOM 2182 C CA . ILE A 1 285 ? 3.617 6.085 1.435 1.00 84.69 285 ILE A CA 1
ATOM 2183 C C . ILE A 1 285 ? 2.656 6.042 2.624 1.00 84.69 285 ILE A C 1
ATOM 2185 O O . ILE A 1 285 ? 1.577 6.639 2.597 1.00 84.69 285 ILE A O 1
ATOM 2189 N N . LEU A 1 286 ? 3.077 5.360 3.688 1.00 90.62 286 LEU A N 1
ATOM 2190 C CA . LEU A 1 286 ? 2.422 5.427 4.987 1.00 90.62 286 LEU A CA 1
ATOM 2191 C C . LEU A 1 286 ? 2.755 6.770 5.642 1.00 90.62 286 LEU A C 1
ATOM 2193 O O . LEU A 1 286 ? 3.917 7.086 5.863 1.00 90.62 286 LEU A O 1
ATOM 2197 N N . MET A 1 287 ? 1.736 7.569 5.930 1.00 89.06 287 MET A N 1
ATOM 2198 C CA . MET A 1 287 ? 1.908 8.903 6.502 1.00 89.06 287 MET A CA 1
ATOM 2199 C C . MET A 1 287 ? 1.811 8.880 8.024 1.00 89.06 287 MET A C 1
ATOM 2201 O O . MET A 1 287 ? 2.586 9.545 8.701 1.00 89.06 287 MET A O 1
ATOM 2205 N N . ASP A 1 288 ? 0.847 8.126 8.550 1.00 92.25 288 ASP A N 1
ATOM 2206 C CA . ASP A 1 288 ? 0.651 7.927 9.984 1.00 92.25 288 ASP A CA 1
ATOM 2207 C C . ASP A 1 288 ? -0.146 6.645 10.236 1.00 92.25 288 ASP A C 1
ATOM 2209 O O . ASP A 1 288 ? -0.947 6.221 9.399 1.00 92.25 288 ASP A O 1
ATOM 2213 N N . GLU A 1 289 ? 0.032 6.056 11.409 1.00 94.38 289 GLU A N 1
ATOM 2214 C CA . GLU A 1 289 ? -0.768 4.936 11.894 1.00 94.38 289 GLU A CA 1
ATOM 2215 C C . GLU A 1 289 ? -0.870 4.967 13.416 1.00 94.38 289 GLU A C 1
ATOM 2217 O O . GLU A 1 289 ? 0.022 5.451 14.117 1.00 94.38 289 GLU A O 1
ATOM 2222 N N . GLY A 1 290 ? -1.961 4.424 13.946 1.00 95.12 290 GLY A N 1
ATOM 2223 C CA . GLY A 1 290 ? -2.117 4.333 15.386 1.00 95.12 290 GLY A CA 1
ATOM 2224 C C . GLY A 1 290 ? -3.492 3.884 15.840 1.00 95.12 290 GLY A C 1
ATOM 2225 O O . GLY A 1 290 ? -4.308 3.374 15.073 1.00 95.12 290 GLY A O 1
ATOM 2226 N N . GLU A 1 291 ? -3.743 4.110 17.126 1.00 96.25 291 GLU A N 1
ATOM 2227 C CA . GLU A 1 291 ? -4.972 3.722 17.805 1.00 96.25 291 GLU A CA 1
ATOM 2228 C C . GLU A 1 291 ? -5.627 4.930 18.475 1.00 96.25 291 GLU A C 1
ATOM 2230 O O . GLU A 1 291 ? -4.964 5.756 19.108 1.00 96.25 291 GLU A O 1
ATOM 2235 N N . VAL A 1 292 ? -6.955 5.004 18.397 1.00 95.81 292 VAL A N 1
ATOM 2236 C CA . VAL A 1 292 ? -7.772 5.943 19.169 1.00 95.81 292 VAL A CA 1
ATOM 2237 C C . VAL A 1 292 ? -8.858 5.191 19.947 1.00 95.81 292 VAL A C 1
ATOM 2239 O O . VAL A 1 292 ? -9.402 4.189 19.466 1.00 95.81 292 VAL A O 1
ATOM 2242 N N . PRO A 1 293 ? -9.205 5.644 21.165 1.00 93.38 293 PRO A N 1
ATOM 2243 C CA . PRO A 1 293 ? -10.232 4.987 21.962 1.00 93.38 293 PRO A CA 1
ATOM 2244 C C . PRO A 1 293 ? -11.618 5.131 21.320 1.00 93.38 293 PRO A C 1
ATOM 2246 O O . PRO A 1 293 ? -11.942 6.170 20.740 1.00 93.38 293 PRO A O 1
ATOM 2249 N N . LEU A 1 294 ? -12.469 4.118 21.504 1.00 92.25 294 LEU A N 1
ATOM 2250 C CA . LEU A 1 294 ? -13.904 4.251 21.256 1.00 92.25 294 LEU A CA 1
ATOM 2251 C C . LEU A 1 294 ? -14.600 4.803 22.499 1.00 92.25 294 LEU A C 1
ATOM 2253 O O . LEU A 1 294 ? -14.581 4.186 23.563 1.00 92.25 294 LEU A O 1
ATOM 2257 N N . ALA A 1 295 ? -15.285 5.931 22.347 1.00 86.69 295 ALA A N 1
ATOM 2258 C CA . ALA A 1 295 ? -16.168 6.482 23.365 1.00 86.69 295 ALA A CA 1
ATOM 2259 C C . ALA A 1 295 ? -17.616 6.375 22.877 1.00 86.69 295 ALA A C 1
ATOM 2261 O O . ALA A 1 295 ? -17.991 7.018 21.899 1.00 86.69 295 ALA A O 1
ATOM 2262 N N . ASN A 1 296 ? -18.438 5.557 23.546 1.00 83.62 296 ASN A N 1
ATOM 2263 C CA . ASN A 1 296 ? -19.842 5.315 23.175 1.00 83.62 296 ASN A CA 1
ATOM 2264 C C . ASN A 1 296 ? -20.016 4.883 21.704 1.00 83.62 296 ASN A C 1
ATOM 2266 O O . ASN A 1 296 ? -20.884 5.386 20.991 1.00 83.62 296 ASN A O 1
ATOM 2270 N N . GLY A 1 297 ? -19.139 3.993 21.230 1.00 87.06 297 GLY A N 1
ATOM 2271 C CA . GLY A 1 297 ? -19.126 3.529 19.841 1.00 87.06 297 GLY A CA 1
ATOM 2272 C C . GLY A 1 297 ? -18.631 4.560 18.819 1.00 87.06 297 GLY A C 1
ATOM 2273 O O . GLY A 1 297 ? -18.700 4.278 17.628 1.00 87.06 297 GLY A O 1
ATOM 2274 N N . ALA A 1 298 ? -18.135 5.727 19.243 1.00 93.62 298 ALA A N 1
ATOM 2275 C CA . ALA A 1 298 ? -17.590 6.764 18.370 1.00 93.62 298 ALA A CA 1
ATOM 2276 C C . ALA A 1 298 ? -16.068 6.909 18.514 1.00 93.62 298 ALA A C 1
ATOM 2278 O O . ALA A 1 298 ? -15.515 6.687 19.589 1.00 93.62 298 ALA A O 1
ATOM 2279 N N . PHE A 1 299 ? -15.409 7.328 17.435 1.00 94.94 299 PHE A N 1
ATOM 2280 C CA . PHE A 1 299 ? -13.979 7.635 17.387 1.00 94.94 299 PHE A CA 1
ATOM 2281 C C . PHE A 1 299 ? -13.732 9.005 16.747 1.00 94.94 299 PHE A C 1
ATOM 2283 O O . PHE A 1 299 ? -14.553 9.525 15.982 1.00 94.94 299 PHE A O 1
ATOM 2290 N N . ALA A 1 300 ? -12.566 9.575 17.044 1.00 94.88 300 ALA A N 1
ATOM 2291 C CA . ALA A 1 300 ? -12.064 10.788 16.416 1.00 94.88 300 ALA A CA 1
ATOM 2292 C C . ALA A 1 300 ? -10.557 10.650 16.185 1.00 94.88 300 ALA A C 1
ATOM 2294 O O . ALA A 1 300 ? -9.792 10.585 17.143 1.00 94.88 300 ALA A O 1
ATOM 2295 N N . ILE A 1 301 ? -10.147 10.616 14.920 1.00 94.19 301 ILE A N 1
ATOM 2296 C CA . ILE A 1 301 ? -8.739 10.559 14.520 1.00 94.19 301 ILE A CA 1
ATOM 2297 C C . ILE A 1 301 ? -8.283 11.993 14.235 1.00 94.19 301 ILE A C 1
ATOM 2299 O O . ILE A 1 301 ? -8.890 12.647 13.378 1.00 94.19 301 ILE A O 1
ATOM 2303 N N . PRO A 1 302 ? -7.280 12.522 14.956 1.00 90.75 302 PRO A N 1
ATOM 2304 C CA . PRO A 1 302 ? -6.742 13.845 14.672 1.00 90.75 302 PRO A CA 1
ATOM 2305 C C . PRO A 1 302 ? -6.051 13.847 13.306 1.00 90.75 302 PRO A C 1
ATOM 2307 O O . PRO A 1 302 ? -5.305 12.933 12.975 1.00 90.75 302 PRO A O 1
ATOM 2310 N N . PHE A 1 303 ? -6.295 14.884 12.511 1.00 87.38 303 PHE A N 1
ATOM 2311 C CA . PHE A 1 303 ? -5.673 15.059 11.207 1.00 87.38 303 PHE A CA 1
ATOM 2312 C C . PHE A 1 303 ? -5.242 16.515 11.029 1.00 87.38 303 PHE A C 1
ATOM 2314 O O . PHE A 1 303 ? -6.063 17.436 11.073 1.00 87.38 303 PHE A O 1
ATOM 2321 N N . LEU A 1 304 ? -3.952 16.730 10.781 1.00 84.62 304 LEU A N 1
ATOM 2322 C CA . LEU A 1 304 ? -3.405 18.031 10.414 1.00 84.62 304 LEU A CA 1
ATOM 2323 C C . LEU A 1 304 ? -2.622 17.878 9.114 1.00 84.62 304 LEU A C 1
ATOM 2325 O O . LEU A 1 304 ? -1.510 17.368 9.117 1.00 84.62 304 LEU A O 1
ATOM 2329 N N . ALA A 1 305 ? -3.183 18.341 7.997 1.00 77.31 305 ALA A N 1
ATOM 2330 C CA . ALA A 1 305 ? -2.538 18.185 6.692 1.00 77.31 305 ALA A CA 1
ATOM 2331 C C . ALA A 1 305 ? -1.143 18.838 6.648 1.00 77.31 305 ALA A C 1
ATOM 2333 O O . ALA A 1 305 ? -0.216 18.277 6.074 1.00 77.31 305 ALA A O 1
ATOM 2334 N N . GLY A 1 306 ? -0.989 19.995 7.301 1.00 72.75 306 GLY A N 1
ATOM 2335 C CA . GLY A 1 306 ? 0.264 20.740 7.400 1.00 72.75 306 GLY A CA 1
ATOM 2336 C C . GLY A 1 306 ? 1.430 19.944 7.983 1.00 72.75 306 GLY A C 1
ATOM 2337 O O . GLY A 1 306 ? 2.562 20.162 7.562 1.00 72.75 306 GLY A O 1
ATOM 2338 N N . GLN A 1 307 ? 1.171 18.995 8.891 1.00 77.25 307 GLN A N 1
ATOM 2339 C CA . GLN A 1 307 ? 2.235 18.158 9.461 1.00 77.25 307 GLN A CA 1
ATOM 2340 C C . GLN A 1 307 ? 2.843 17.256 8.381 1.00 77.25 307 GLN A C 1
ATOM 2342 O O . GLN A 1 307 ? 4.055 17.174 8.225 1.00 77.25 307 GLN A O 1
ATOM 2347 N N . PHE A 1 308 ? 1.981 16.696 7.535 1.00 75.44 308 PHE A N 1
ATOM 2348 C CA . PHE A 1 308 ? 2.378 15.808 6.460 1.00 75.44 308 PHE A CA 1
ATOM 2349 C C . PHE A 1 308 ? 3.017 16.551 5.291 1.00 75.44 308 PHE A C 1
ATOM 2351 O O . PHE A 1 308 ? 3.899 16.025 4.630 1.00 75.44 308 PHE A O 1
ATOM 2358 N N . LEU A 1 309 ? 2.617 17.797 5.050 1.00 66.00 309 LEU A N 1
ATOM 2359 C CA . LEU A 1 309 ? 3.245 18.643 4.037 1.00 66.00 309 LEU A CA 1
ATOM 2360 C C . LEU A 1 309 ? 4.716 18.951 4.355 1.00 66.00 309 LEU A C 1
ATOM 2362 O O . LEU A 1 309 ? 5.521 19.069 3.435 1.00 66.00 309 LEU A O 1
ATOM 2366 N N . ALA A 1 310 ? 5.066 19.068 5.639 1.00 63.12 310 ALA A N 1
ATOM 2367 C CA . ALA A 1 310 ? 6.445 19.287 6.071 1.00 63.12 310 ALA A CA 1
ATOM 2368 C C . ALA A 1 310 ? 7.306 18.015 5.983 1.00 63.12 310 ALA A C 1
ATOM 2370 O O . ALA A 1 310 ? 8.516 18.105 5.798 1.00 63.12 310 ALA A O 1
ATOM 2371 N N . GLU A 1 311 ? 6.685 16.846 6.126 1.00 66.81 311 GLU A N 1
ATOM 2372 C CA . GLU A 1 311 ? 7.366 15.550 6.215 1.00 66.81 311 GLU A CA 1
ATOM 2373 C C . GLU A 1 311 ? 7.434 14.811 4.866 1.00 66.81 311 GLU A C 1
ATOM 2375 O O . GLU A 1 311 ? 8.397 14.094 4.588 1.00 66.81 311 GLU A O 1
ATOM 2380 N N . PHE A 1 312 ? 6.454 15.048 3.989 1.00 67.44 312 PHE A N 1
ATOM 2381 C CA . PHE A 1 312 ? 6.280 14.387 2.697 1.00 67.44 312 PHE A CA 1
ATOM 2382 C C . PHE A 1 312 ? 6.184 15.437 1.586 1.00 67.44 312 PHE A C 1
ATOM 2384 O O . PHE A 1 312 ? 5.112 15.917 1.213 1.00 67.44 312 PHE A O 1
ATOM 2391 N N . HIS A 1 313 ? 7.342 15.812 1.044 1.00 60.09 313 HIS A N 1
ATOM 2392 C CA . HIS A 1 313 ? 7.478 16.928 0.101 1.00 60.09 313 HIS A CA 1
ATOM 2393 C C . HIS A 1 313 ? 6.723 16.717 -1.228 1.00 60.09 313 HIS A C 1
ATOM 2395 O O . HIS A 1 313 ? 6.456 17.684 -1.941 1.00 60.09 313 HIS A O 1
ATOM 2401 N N . ASN A 1 314 ? 6.330 15.482 -1.547 1.00 53.62 314 ASN A N 1
ATOM 2402 C CA . ASN A 1 314 ? 5.514 15.160 -2.717 1.00 53.62 314 ASN A CA 1
ATOM 2403 C C . ASN A 1 314 ? 4.013 15.468 -2.527 1.00 53.62 314 ASN A C 1
ATOM 2405 O O . ASN A 1 314 ? 3.263 15.542 -3.498 1.00 53.62 314 ASN A O 1
ATOM 2409 N N . LEU A 1 315 ? 3.567 15.761 -1.299 1.00 46.19 315 LEU A N 1
ATOM 2410 C CA . LEU A 1 315 ? 2.219 16.285 -1.033 1.00 46.19 315 LEU A CA 1
ATOM 2411 C C . LEU A 1 315 ? 2.109 17.802 -1.268 1.00 46.19 315 LEU A C 1
ATOM 2413 O O . LEU A 1 315 ? 1.034 18.384 -1.096 1.00 46.19 315 LEU A O 1
ATOM 2417 N N . HIS A 1 316 ? 3.219 18.451 -1.631 1.00 44.12 316 HIS A N 1
ATOM 2418 C CA . HIS A 1 316 ? 3.357 19.898 -1.635 1.00 44.12 316 HIS A CA 1
ATOM 2419 C C . HIS A 1 316 ? 2.958 20.513 -2.978 1.00 44.12 316 HIS A C 1
ATOM 2421 O O . HIS A 1 316 ? 3.645 20.371 -3.985 1.00 44.12 316 HIS A O 1
ATOM 2427 N N . GLY A 1 317 ? 1.880 21.296 -2.986 1.00 41.97 317 GLY A N 1
ATOM 2428 C CA . GLY A 1 317 ? 1.606 22.233 -4.067 1.00 41.97 317 GLY A CA 1
ATOM 2429 C C . GLY A 1 317 ? 2.259 23.580 -3.780 1.00 41.97 317 GLY A C 1
ATOM 2430 O O . GLY A 1 317 ? 1.735 24.363 -2.991 1.00 41.97 317 GLY A O 1
ATOM 2431 N N . HIS A 1 318 ? 3.379 23.903 -4.427 1.00 39.31 318 HIS A N 1
ATOM 2432 C CA . HIS A 1 318 ? 3.883 25.275 -4.370 1.00 39.31 318 HIS A CA 1
ATOM 2433 C C . HIS A 1 318 ? 2.966 26.206 -5.191 1.00 39.31 318 HIS A C 1
ATOM 2435 O O . HIS A 1 318 ? 2.601 25.880 -6.330 1.00 39.31 318 HIS A O 1
ATOM 2441 N N . PRO A 1 319 ? 2.632 27.417 -4.693 1.00 38.94 319 PRO A N 1
ATOM 2442 C CA . PRO A 1 319 ? 2.342 28.534 -5.587 1.00 38.94 319 PRO A CA 1
ATOM 2443 C C . PRO A 1 319 ? 3.491 28.587 -6.582 1.00 38.94 319 PRO A C 1
ATOM 2445 O O . PRO A 1 319 ? 4.632 28.510 -6.129 1.00 38.94 319 PRO A O 1
ATOM 2448 N N . PHE A 1 320 ? 3.225 28.681 -7.890 1.00 39.38 320 PHE A N 1
ATOM 2449 C CA . PHE A 1 320 ? 4.278 28.855 -8.893 1.00 39.38 320 PHE A CA 1
ATOM 2450 C C . PHE A 1 320 ? 5.334 29.809 -8.333 1.00 39.38 320 PHE A C 1
ATOM 2452 O O . PHE A 1 320 ? 5.060 31.000 -8.145 1.00 39.38 320 PHE A O 1
ATOM 2459 N N . GLY A 1 321 ? 6.508 29.265 -7.988 1.00 35.12 321 GLY A N 1
ATOM 2460 C CA . GLY A 1 321 ? 7.637 30.077 -7.568 1.00 35.12 321 GLY A CA 1
ATOM 2461 C C . GLY A 1 321 ? 7.820 31.144 -8.634 1.00 35.12 321 GLY A C 1
ATOM 2462 O O . GLY A 1 321 ? 7.587 30.858 -9.813 1.00 35.12 321 GLY A O 1
ATOM 2463 N N . LYS A 1 322 ? 8.122 32.382 -8.215 1.00 35.44 322 LYS A N 1
ATOM 2464 C CA . LYS A 1 322 ? 8.327 33.531 -9.111 1.00 35.44 322 LYS A CA 1
ATOM 2465 C C . LYS A 1 322 ? 8.925 33.036 -10.426 1.00 35.44 322 LYS A C 1
ATOM 2467 O O . LYS A 1 322 ? 10.040 32.516 -10.400 1.00 35.44 322 LYS A O 1
ATOM 2472 N N . LEU A 1 323 ? 8.169 33.161 -11.526 1.00 36.50 323 LEU A N 1
ATOM 2473 C CA . LEU A 1 323 ? 8.659 32.858 -12.872 1.00 36.50 323 LEU A CA 1
ATOM 2474 C C . LEU A 1 323 ? 10.095 33.380 -12.956 1.00 36.50 323 LEU A C 1
ATOM 2476 O O . LEU A 1 323 ? 10.312 34.553 -12.621 1.00 36.50 323 LEU A O 1
ATOM 2480 N N . PRO A 1 324 ? 11.078 32.536 -13.304 1.00 37.19 324 PRO A N 1
ATOM 2481 C CA . PRO A 1 324 ? 12.457 32.974 -13.285 1.00 37.19 324 PRO A CA 1
ATOM 2482 C C . PRO A 1 324 ? 12.577 34.205 -14.187 1.00 37.19 324 PRO A C 1
ATOM 2484 O O . PRO A 1 324 ? 11.945 34.271 -15.241 1.00 37.19 324 PRO A O 1
ATOM 2487 N N . ALA A 1 325 ? 13.330 35.220 -13.752 1.00 42.34 325 ALA A N 1
ATOM 2488 C CA . ALA A 1 325 ? 13.316 36.560 -14.353 1.00 42.34 325 ALA A CA 1
ATOM 2489 C C . ALA A 1 325 ? 13.580 36.578 -15.876 1.00 42.34 325 ALA A C 1
ATOM 2491 O O . ALA A 1 325 ? 13.210 37.529 -16.559 1.00 42.34 325 ALA A O 1
ATOM 2492 N N . HIS A 1 326 ? 14.167 35.514 -16.429 1.00 45.97 326 HIS A N 1
ATOM 2493 C CA . HIS A 1 326 ? 14.384 35.349 -17.864 1.00 45.97 326 HIS A CA 1
ATOM 2494 C C . HIS A 1 326 ? 13.106 35.009 -18.665 1.00 45.97 326 HIS A C 1
ATOM 2496 O O . HIS A 1 326 ? 13.066 35.284 -19.861 1.00 45.97 326 HIS A O 1
ATOM 2502 N N . MET A 1 327 ? 12.043 34.491 -18.034 1.00 35.38 327 MET A N 1
ATOM 2503 C CA . MET A 1 327 ? 10.708 34.316 -18.639 1.00 35.38 327 MET A CA 1
ATOM 2504 C C . MET A 1 327 ? 9.847 35.593 -18.589 1.00 35.38 327 MET A C 1
ATOM 2506 O O . MET A 1 327 ? 8.735 35.611 -19.113 1.00 35.38 327 MET A O 1
ATOM 2510 N N . ALA A 1 328 ? 10.344 36.690 -18.008 1.00 37.06 328 ALA A N 1
ATOM 2511 C CA . ALA A 1 328 ? 9.611 37.949 -17.858 1.00 37.06 328 ALA A CA 1
ATOM 2512 C C . ALA A 1 328 ? 9.542 38.814 -19.138 1.00 37.06 328 ALA A C 1
ATOM 2514 O O . ALA A 1 328 ? 9.445 40.040 -19.047 1.00 37.06 328 ALA A O 1
ATOM 2515 N N . TRP A 1 329 ? 9.576 38.226 -20.340 1.00 34.31 329 TRP A N 1
ATOM 2516 C CA . TRP A 1 329 ? 9.584 39.005 -21.581 1.00 34.31 329 TRP A CA 1
ATOM 2517 C C . TRP A 1 329 ? 8.269 38.967 -22.372 1.00 34.31 329 TRP A C 1
ATOM 2519 O O . TRP A 1 329 ? 7.873 37.962 -22.946 1.00 34.31 329 TRP A O 1
ATOM 2529 N N . ARG A 1 330 ? 7.723 40.190 -22.491 1.00 35.06 330 ARG A N 1
ATOM 2530 C CA . ARG A 1 330 ? 6.789 40.750 -23.491 1.00 35.06 330 ARG A CA 1
ATOM 2531 C C . ARG A 1 330 ? 5.280 40.555 -23.266 1.00 35.06 330 ARG A C 1
ATOM 2533 O O . ARG A 1 330 ? 4.629 39.702 -23.843 1.00 35.06 330 ARG A O 1
ATOM 2540 N N . LYS A 1 331 ? 4.718 41.541 -22.551 1.00 36.12 331 LYS A N 1
ATOM 2541 C CA . LYS A 1 331 ? 3.421 42.200 -22.825 1.00 36.12 331 LYS A CA 1
ATOM 2542 C C . LYS A 1 331 ? 2.204 41.288 -23.088 1.00 36.12 331 LYS A C 1
ATOM 2544 O O . LYS A 1 331 ? 1.522 41.456 -24.092 1.00 36.12 331 LYS A O 1
ATOM 2549 N N . ALA A 1 332 ? 1.827 40.459 -22.120 1.00 37.41 332 ALA A N 1
ATOM 2550 C CA . ALA A 1 332 ? 0.442 39.986 -21.990 1.00 37.41 332 ALA A CA 1
ATOM 2551 C C . ALA A 1 332 ? -0.098 40.324 -20.581 1.00 37.41 332 ALA A C 1
ATOM 2553 O O . ALA A 1 332 ? -0.133 39.451 -19.716 1.00 37.41 332 ALA A O 1
ATOM 2554 N N . PRO A 1 333 ? -0.454 41.593 -20.275 1.00 38.00 333 PRO A N 1
ATOM 2555 C CA . PRO A 1 333 ? -0.506 42.034 -18.879 1.00 38.00 333 PRO A CA 1
ATOM 2556 C C . PRO A 1 333 ? -1.788 41.726 -18.091 1.00 38.00 333 PRO A C 1
ATOM 2558 O O . PRO A 1 333 ? -1.814 42.074 -16.917 1.00 38.00 333 PRO A O 1
ATOM 2561 N N . PHE A 1 334 ? -2.843 41.113 -18.644 1.00 35.50 334 PHE A N 1
ATOM 2562 C CA . PHE A 1 334 ? -4.140 41.101 -17.930 1.00 35.50 334 PHE A CA 1
ATOM 2563 C C . PHE A 1 334 ? -4.832 39.750 -17.711 1.00 35.50 334 PHE A C 1
ATOM 2565 O O . PHE A 1 334 ? -5.586 39.638 -16.750 1.00 35.50 334 PHE A O 1
ATOM 2572 N N . VAL A 1 335 ? -4.561 38.705 -18.498 1.00 36.88 335 VAL A N 1
ATOM 2573 C CA . VAL A 1 335 ? -5.328 37.443 -18.375 1.00 36.88 335 VAL A CA 1
ATOM 2574 C C . VAL A 1 335 ? -4.649 36.431 -17.444 1.00 36.88 335 VAL A C 1
ATOM 2576 O O . VAL A 1 335 ? -5.308 35.811 -16.616 1.00 36.88 335 VAL A O 1
ATOM 2579 N N . ILE A 1 336 ? -3.319 36.323 -17.490 1.00 39.84 336 ILE A N 1
ATOM 2580 C CA . ILE A 1 336 ? -2.572 35.326 -16.706 1.00 39.84 336 ILE A CA 1
ATOM 2581 C C . ILE A 1 336 ? -2.591 35.689 -15.213 1.00 39.84 336 ILE A C 1
ATOM 2583 O O . ILE A 1 336 ? -2.959 34.875 -14.378 1.00 39.84 336 ILE A O 1
ATOM 2587 N N . ASN A 1 337 ? -2.319 36.943 -14.851 1.00 28.91 337 ASN A N 1
ATOM 2588 C CA . ASN A 1 337 ? -2.254 37.344 -13.439 1.00 28.91 337 ASN A CA 1
ATOM 2589 C C . ASN A 1 337 ? -3.612 37.286 -12.703 1.00 28.91 337 ASN A C 1
ATOM 2591 O O . ASN A 1 337 ? -3.633 37.182 -11.480 1.00 28.91 337 ASN A O 1
ATOM 2595 N N . ALA A 1 338 ? -4.744 37.340 -13.415 1.00 34.00 338 ALA A N 1
ATOM 2596 C CA . ALA A 1 338 ? -6.072 37.165 -12.820 1.00 34.00 338 ALA A CA 1
ATOM 2597 C C . ALA A 1 338 ? -6.417 35.682 -12.586 1.00 34.00 338 ALA A C 1
ATOM 2599 O O . ALA A 1 338 ? -7.045 35.364 -11.580 1.00 34.00 338 ALA A O 1
ATOM 2600 N N . LEU A 1 339 ? -5.934 34.777 -13.449 1.00 39.75 339 LEU A N 1
ATOM 2601 C CA . LEU A 1 339 ? -6.079 33.324 -13.288 1.00 39.75 339 LEU A CA 1
ATOM 2602 C C . LEU A 1 339 ? -5.296 32.775 -12.086 1.00 39.75 339 LEU A C 1
ATOM 2604 O O . LEU A 1 339 ? -5.703 31.762 -11.526 1.00 39.75 339 LEU A O 1
ATOM 2608 N N . PHE A 1 340 ? -4.210 33.443 -11.664 1.00 38.47 340 PHE A N 1
ATOM 2609 C CA . PHE A 1 340 ? -3.330 32.945 -10.598 1.00 38.47 340 PHE A CA 1
ATOM 2610 C C . PHE A 1 340 ? -3.460 33.632 -9.221 1.00 38.47 340 PHE A C 1
ATOM 2612 O O . PHE A 1 340 ? -2.817 33.207 -8.262 1.00 38.47 340 PHE A O 1
ATOM 2619 N N . ARG A 1 341 ? -4.320 34.651 -9.067 1.00 31.95 341 ARG A N 1
ATOM 2620 C CA . ARG A 1 341 ? -4.503 35.389 -7.793 1.00 31.95 341 ARG A CA 1
ATOM 2621 C C . ARG A 1 341 ? -5.187 34.598 -6.665 1.00 31.95 341 ARG A C 1
ATOM 2623 O O . ARG A 1 341 ? -5.220 35.087 -5.543 1.00 31.95 341 ARG A O 1
ATOM 2630 N N . GLY A 1 342 ? -5.694 33.393 -6.934 1.00 34.09 342 GLY A N 1
ATOM 2631 C CA . GLY A 1 342 ? -6.261 32.491 -5.920 1.00 34.09 342 GLY A CA 1
ATOM 2632 C C . GLY A 1 342 ? -5.258 31.529 -5.265 1.00 34.09 342 GLY A C 1
ATOM 2633 O O . GLY A 1 342 ? -5.650 30.763 -4.392 1.00 34.09 342 GLY A O 1
ATOM 2634 N N . TYR A 1 343 ? -3.982 31.536 -5.671 1.00 41.81 343 TYR A N 1
ATOM 2635 C CA . TYR A 1 343 ? -3.016 30.474 -5.346 1.00 41.81 343 TYR A CA 1
ATOM 2636 C C . TYR A 1 343 ? -1.975 30.855 -4.288 1.00 41.81 343 TYR A C 1
ATOM 2638 O O . TYR A 1 343 ? -0.792 30.589 -4.466 1.00 41.81 343 TYR A O 1
ATOM 2646 N N . THR A 1 344 ? -2.384 31.506 -3.198 1.00 40.47 344 THR A N 1
ATOM 2647 C CA . THR A 1 344 ? -1.476 31.871 -2.090 1.00 40.47 344 THR A CA 1
ATOM 2648 C C . THR A 1 344 ? -1.588 30.963 -0.868 1.00 40.47 344 THR A C 1
ATOM 2650 O O . THR A 1 344 ? -0.827 31.149 0.075 1.00 40.47 344 THR A O 1
ATOM 2653 N N . LYS A 1 345 ? -2.543 30.029 -0.846 1.00 48.06 345 LYS A N 1
ATOM 2654 C CA . LYS A 1 345 ? -2.690 29.052 0.241 1.00 48.06 345 LYS A CA 1
ATOM 2655 C C . LYS A 1 345 ? -1.952 27.769 -0.104 1.00 48.06 345 LYS A C 1
ATOM 2657 O O . LYS A 1 345 ? -1.888 27.433 -1.274 1.00 48.06 345 LYS A O 1
ATOM 2662 N N . THR A 1 346 ? -1.426 27.075 0.892 1.00 52.66 346 THR A N 1
ATOM 2663 C CA . THR A 1 346 ? -0.899 25.713 0.760 1.00 52.66 346 THR A CA 1
ATOM 2664 C C . THR A 1 346 ? -2.087 24.743 0.582 1.00 52.66 346 THR A C 1
ATOM 2666 O O . THR A 1 346 ? -3.185 25.023 1.069 1.00 52.66 346 THR A O 1
ATOM 2669 N N . TRP A 1 347 ? -1.929 23.637 -0.149 1.00 55.88 347 TRP A N 1
ATOM 2670 C CA . TRP A 1 347 ? -2.994 22.637 -0.359 1.00 55.88 347 TRP A CA 1
ATOM 2671 C C . TRP A 1 347 ? -2.415 21.221 -0.441 1.00 55.88 347 TRP A C 1
ATOM 2673 O O . TRP A 1 347 ? -1.234 21.055 -0.738 1.00 55.88 347 TRP A O 1
ATOM 2683 N N . LEU A 1 348 ? -3.259 20.211 -0.201 1.00 60.66 348 LEU A N 1
ATOM 2684 C CA . LEU A 1 348 ? -2.927 18.808 -0.461 1.00 60.66 348 LEU A CA 1
ATOM 2685 C C . LEU A 1 348 ? -3.032 18.552 -1.964 1.00 60.66 348 LEU A C 1
ATOM 2687 O O . LEU A 1 348 ? -4.075 18.836 -2.558 1.00 60.66 348 LEU A O 1
ATOM 2691 N N . THR A 1 349 ? -1.971 18.046 -2.587 1.00 58.19 349 THR A N 1
ATOM 2692 C CA . THR A 1 349 ? -1.966 17.733 -4.023 1.00 58.19 349 THR A CA 1
ATOM 2693 C C . THR A 1 349 ? -2.494 16.343 -4.326 1.00 58.19 349 THR A C 1
ATOM 2695 O O . THR A 1 349 ? -3.200 16.214 -5.319 1.00 58.19 349 THR A O 1
ATOM 2698 N N . ASP A 1 350 ? -2.188 15.348 -3.497 1.00 66.06 350 ASP A N 1
ATOM 2699 C CA . ASP A 1 350 ? -2.433 13.925 -3.762 1.00 66.06 350 ASP A CA 1
ATOM 2700 C C . ASP A 1 350 ? -3.738 13.405 -3.119 1.00 66.06 350 ASP A C 1
ATOM 2702 O O . ASP A 1 350 ? -4.472 14.122 -2.427 1.00 66.06 350 ASP A O 1
ATOM 2706 N N . THR A 1 351 ? -4.056 12.142 -3.385 1.00 76.00 351 THR A N 1
ATOM 2707 C CA . THR A 1 351 ? -5.109 11.392 -2.709 1.00 76.00 351 THR A CA 1
ATOM 2708 C C . THR A 1 351 ? -4.603 10.881 -1.365 1.00 76.00 351 THR A C 1
ATOM 2710 O O . THR A 1 351 ? -3.620 10.160 -1.322 1.00 76.00 351 THR A O 1
ATOM 2713 N N . VAL A 1 352 ? -5.307 11.172 -0.275 1.00 82.19 352 VAL A N 1
ATOM 2714 C CA . VAL A 1 352 ? -5.016 10.584 1.040 1.00 82.19 352 VAL A CA 1
ATOM 2715 C C . VAL A 1 352 ? -6.144 9.636 1.412 1.00 82.19 352 VAL A C 1
ATOM 2717 O O . VAL A 1 352 ? -7.307 10.028 1.480 1.00 82.19 352 VAL A O 1
ATOM 2720 N N . GLU A 1 353 ? -5.813 8.379 1.654 1.00 87.69 353 GLU A N 1
ATOM 2721 C CA . GLU A 1 353 ? -6.717 7.384 2.202 1.00 87.69 353 GLU A CA 1
ATOM 2722 C C . GLU A 1 353 ? -6.545 7.307 3.719 1.00 87.69 353 GLU A C 1
ATOM 2724 O O . GLU A 1 353 ? -5.436 7.194 4.229 1.00 87.69 353 GLU A O 1
ATOM 2729 N N . ILE A 1 354 ? -7.659 7.358 4.443 1.00 92.06 354 ILE A N 1
ATOM 2730 C CA . ILE A 1 354 ? -7.706 7.172 5.890 1.00 92.06 354 ILE A CA 1
ATOM 2731 C C . ILE A 1 354 ? -8.533 5.918 6.141 1.00 92.06 354 ILE A C 1
ATOM 2733 O O . ILE A 1 354 ? -9.768 5.950 6.103 1.00 92.06 354 ILE A O 1
ATOM 2737 N N . ALA A 1 355 ? -7.839 4.802 6.330 1.00 94.94 355 ALA A N 1
ATOM 2738 C CA . ALA A 1 355 ? -8.430 3.526 6.692 1.00 94.94 355 ALA A CA 1
ATOM 2739 C C . ALA A 1 355 ? -8.706 3.501 8.194 1.00 94.94 355 ALA A C 1
ATOM 2741 O O . ALA A 1 355 ? -7.858 3.903 8.984 1.00 94.94 355 ALA A O 1
ATOM 2742 N N . VAL A 1 356 ? -9.889 3.026 8.582 1.00 96.75 356 VAL A N 1
ATOM 2743 C CA . VAL A 1 356 ? -10.276 2.844 9.981 1.00 96.75 356 VAL A CA 1
ATOM 2744 C C . VAL A 1 356 ? -10.788 1.428 10.171 1.00 96.75 356 VAL A C 1
ATOM 2746 O O . VAL A 1 356 ? -11.779 1.033 9.549 1.00 96.75 356 VAL A O 1
ATOM 2749 N N . PHE A 1 357 ? -10.134 0.690 11.057 1.00 97.62 357 PHE A N 1
ATOM 2750 C CA . PHE A 1 357 ? -10.555 -0.625 11.514 1.00 97.62 357 PHE A CA 1
ATOM 2751 C C . PHE A 1 357 ? -10.943 -0.537 12.983 1.00 97.62 357 PHE A C 1
ATOM 2753 O O . PHE A 1 357 ? -10.207 -0.010 13.806 1.00 97.62 357 PHE A O 1
ATOM 2760 N N . VAL A 1 358 ? -12.118 -1.039 13.323 1.00 96.69 358 VAL A N 1
ATOM 2761 C CA . VAL A 1 358 ? -12.623 -1.051 14.687 1.00 96.69 358 VAL A CA 1
ATOM 2762 C C . VAL A 1 358 ? -12.749 -2.488 15.146 1.00 96.69 358 VAL A C 1
ATOM 2764 O O . VAL A 1 358 ? -13.369 -3.294 14.458 1.00 96.69 358 VAL A O 1
ATOM 2767 N N . GLU A 1 359 ? -12.219 -2.781 16.327 1.00 95.19 359 GLU A N 1
ATOM 2768 C CA . GLU A 1 359 ? -12.413 -4.053 17.016 1.00 95.19 359 GLU A CA 1
ATOM 2769 C C . GLU A 1 359 ? -12.848 -3.826 18.462 1.00 95.19 359 GLU A C 1
ATOM 2771 O O . GLU A 1 359 ? -12.498 -2.822 19.098 1.00 95.19 359 GLU A O 1
ATOM 2776 N N . GLY A 1 360 ? -13.628 -4.761 18.988 1.00 93.50 360 GLY A N 1
ATOM 2777 C CA . GLY A 1 360 ? -14.142 -4.676 20.339 1.00 93.50 360 GLY A CA 1
ATOM 2778 C C . GLY A 1 360 ? -15.143 -5.770 20.665 1.00 93.50 360 GLY A C 1
ATOM 2779 O O . GLY A 1 360 ? -15.148 -6.835 20.054 1.00 93.50 360 GLY A O 1
ATOM 2780 N N . GLU A 1 361 ? -15.999 -5.471 21.632 1.00 93.75 361 GLU A N 1
ATOM 2781 C CA . GLU A 1 361 ? -17.049 -6.358 22.115 1.00 93.75 361 GLU A CA 1
ATOM 2782 C C . GLU A 1 361 ? -18.399 -5.646 22.068 1.00 93.75 361 GLU A C 1
ATOM 2784 O O . GLU A 1 361 ? -18.515 -4.445 22.355 1.00 93.75 361 GLU A O 1
ATOM 2789 N N . ASP A 1 362 ? -19.436 -6.397 21.721 1.00 91.56 362 ASP A N 1
ATOM 2790 C CA . ASP A 1 362 ? -20.810 -5.920 21.780 1.00 91.56 362 ASP A CA 1
ATOM 2791 C C . ASP A 1 362 ? -21.403 -5.984 23.198 1.00 91.56 362 ASP A C 1
ATOM 2793 O O . ASP A 1 362 ? -20.733 -6.321 24.175 1.00 91.56 362 ASP A O 1
ATOM 2797 N N . ALA A 1 363 ? -22.683 -5.630 23.336 1.00 89.50 363 ALA A N 1
ATOM 2798 C CA . ALA A 1 363 ? -23.363 -5.645 24.632 1.00 89.50 363 ALA A CA 1
ATOM 2799 C C . ALA A 1 363 ? -23.473 -7.051 25.260 1.00 89.50 363 ALA A C 1
ATOM 2801 O O . ALA A 1 363 ? -23.665 -7.154 26.472 1.00 89.50 363 ALA A O 1
ATOM 2802 N N . ALA A 1 364 ? -23.365 -8.114 24.459 1.00 91.81 364 ALA A N 1
ATOM 2803 C CA . ALA A 1 364 ? -23.358 -9.501 24.912 1.00 91.81 364 ALA A CA 1
ATOM 2804 C C . ALA A 1 364 ? -21.935 -10.032 25.179 1.00 91.81 364 ALA A C 1
ATOM 2806 O O . ALA A 1 364 ? -21.792 -11.167 25.634 1.00 91.81 364 ALA A O 1
ATOM 2807 N N . GLY A 1 365 ? -20.895 -9.226 24.931 1.00 90.81 365 GLY A N 1
ATOM 2808 C CA . GLY A 1 365 ? -19.494 -9.628 25.052 1.00 90.81 365 GLY A CA 1
ATOM 2809 C C . GLY A 1 365 ? -18.982 -10.433 23.855 1.00 90.81 365 GLY A C 1
ATOM 2810 O O . GLY A 1 365 ? -17.926 -11.052 23.954 1.00 90.81 365 GLY A O 1
ATOM 2811 N N . ALA A 1 366 ? -19.720 -10.473 22.740 1.00 91.25 366 ALA A N 1
ATOM 2812 C CA . ALA A 1 366 ? -19.253 -11.143 21.534 1.00 91.25 366 ALA A CA 1
ATOM 2813 C C . ALA A 1 366 ? -18.236 -10.257 20.793 1.00 91.25 366 ALA A C 1
ATOM 2815 O O . ALA A 1 366 ? -18.432 -9.036 20.730 1.00 91.25 366 ALA A O 1
ATOM 2816 N N . PRO A 1 367 ? -17.165 -10.842 20.220 1.00 92.06 367 PRO A N 1
ATOM 2817 C CA . PRO A 1 367 ? -16.192 -10.089 19.444 1.00 92.06 367 PRO A CA 1
ATOM 2818 C C . PRO A 1 367 ? -16.868 -9.456 18.229 1.00 92.06 367 PRO A C 1
ATOM 2820 O O . PRO A 1 367 ? -17.678 -10.078 17.542 1.00 92.06 367 PRO A O 1
ATOM 2823 N N . ALA A 1 368 ? -16.519 -8.205 17.962 1.00 93.62 368 ALA A N 1
ATOM 2824 C CA . ALA A 1 368 ? -17.117 -7.404 16.913 1.00 93.62 368 ALA A CA 1
ATOM 2825 C C . ALA A 1 368 ? -16.036 -6.628 16.168 1.00 93.62 368 ALA A C 1
ATOM 2827 O O . ALA A 1 368 ? -15.175 -5.998 16.785 1.00 93.62 368 ALA A O 1
ATOM 2828 N N . THR A 1 369 ? -16.104 -6.644 14.836 1.00 95.94 369 THR A N 1
ATOM 2829 C CA . THR A 1 369 ? -15.195 -5.869 13.986 1.00 95.94 369 THR A CA 1
ATOM 2830 C C . THR A 1 369 ? -15.949 -5.073 12.935 1.00 95.94 369 THR A C 1
ATOM 2832 O O . THR A 1 369 ? -16.985 -5.505 12.440 1.00 95.94 369 THR A O 1
ATOM 2835 N N . ALA A 1 370 ? -15.451 -3.896 12.581 1.00 96.31 370 ALA A N 1
ATOM 2836 C CA . ALA A 1 370 ? -15.996 -3.077 11.505 1.00 96.31 370 ALA A CA 1
ATOM 2837 C C . ALA A 1 370 ? -14.865 -2.332 10.797 1.00 96.31 370 ALA A C 1
ATOM 2839 O O . ALA A 1 370 ? -13.854 -2.009 11.408 1.00 96.31 370 ALA A O 1
ATOM 2840 N N . GLY A 1 371 ? -15.044 -2.017 9.518 1.00 95.06 371 GLY A N 1
ATOM 2841 C CA . GLY A 1 371 ? -14.063 -1.258 8.746 1.00 95.06 371 GLY A CA 1
ATOM 2842 C C . GLY A 1 371 ? -14.712 -0.167 7.909 1.00 95.06 371 GLY A C 1
ATOM 2843 O O . GLY A 1 371 ? -15.889 -0.259 7.547 1.00 95.06 371 GLY A O 1
ATOM 2844 N N . GLY A 1 372 ? -13.949 0.875 7.597 1.00 92.56 372 GLY A N 1
ATOM 2845 C CA . GLY A 1 372 ? -14.370 1.949 6.706 1.00 92.56 372 GLY A CA 1
ATOM 2846 C C . GLY A 1 372 ? -13.199 2.820 6.268 1.00 92.56 372 GLY A C 1
ATOM 2847 O O . GLY A 1 372 ? -12.192 2.910 6.960 1.00 92.56 372 GLY A O 1
ATOM 2848 N N . LYS A 1 373 ? -13.333 3.480 5.116 1.00 91.88 373 LYS A N 1
ATOM 2849 C CA . LYS A 1 373 ? -12.316 4.396 4.581 1.00 91.88 373 LYS A CA 1
ATOM 2850 C C . LYS A 1 373 ? -12.899 5.781 4.343 1.00 91.88 373 LYS A C 1
ATOM 2852 O O . LYS A 1 373 ? -14.028 5.893 3.868 1.00 91.88 373 LYS A O 1
ATOM 2857 N N . VAL A 1 374 ? -12.107 6.814 4.599 1.00 89.00 374 VAL A N 1
ATOM 2858 C CA . VAL A 1 374 ? -12.329 8.172 4.083 1.00 89.00 374 VAL A CA 1
ATOM 2859 C C . VAL A 1 374 ? -11.256 8.462 3.049 1.00 89.00 374 VAL A C 1
ATOM 2861 O O . VAL A 1 374 ?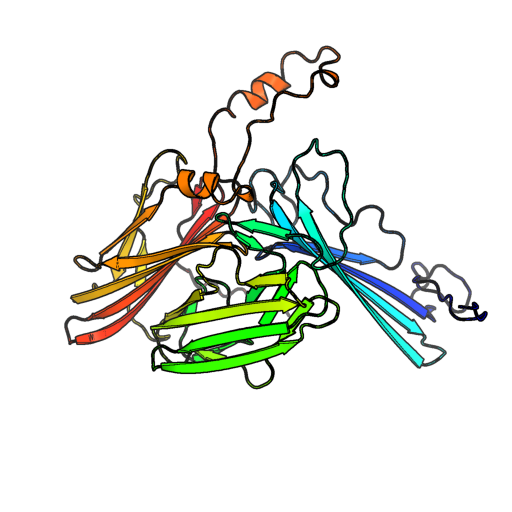 -10.101 8.103 3.245 1.00 89.00 374 VAL A O 1
ATOM 2864 N N . ILE A 1 375 ? -11.632 9.107 1.946 1.00 84.44 375 ILE A N 1
ATOM 2865 C CA . ILE A 1 375 ? -10.688 9.495 0.900 1.00 84.44 375 ILE A CA 1
ATOM 2866 C C . ILE A 1 375 ? -10.665 11.017 0.823 1.00 84.44 375 ILE A C 1
ATOM 2868 O O . ILE A 1 375 ? -11.706 11.651 0.666 1.00 84.44 375 ILE A O 1
ATOM 2872 N N . LEU A 1 376 ? -9.485 11.612 0.901 1.00 78.38 376 LEU A N 1
ATOM 2873 C CA . LEU A 1 376 ? -9.240 13.000 0.539 1.00 78.38 376 LEU A CA 1
ATOM 2874 C C . LEU A 1 376 ? -8.697 13.013 -0.888 1.00 78.38 376 LEU A C 1
ATOM 2876 O O . LEU A 1 376 ? -7.758 12.286 -1.178 1.00 78.38 376 LEU A O 1
ATOM 2880 N N . ARG A 1 377 ? -9.278 13.802 -1.790 1.00 74.88 377 ARG A N 1
ATOM 2881 C CA . ARG A 1 377 ? -8.715 14.054 -3.128 1.00 74.88 377 ARG A CA 1
ATOM 2882 C C . ARG A 1 377 ? -8.234 15.491 -3.173 1.00 74.88 377 ARG A C 1
ATOM 2884 O O . ARG A 1 377 ? -9.055 16.413 -3.266 1.00 74.88 377 ARG A O 1
ATOM 2891 N N . GLY A 1 378 ? -6.927 15.675 -3.020 1.00 71.00 378 GLY A N 1
ATOM 2892 C CA . GLY A 1 378 ? -6.356 16.956 -2.641 1.00 71.00 378 GLY A CA 1
ATOM 2893 C C . GLY A 1 378 ? -7.012 17.484 -1.363 1.00 71.00 378 GLY A C 1
ATOM 2894 O O . GLY A 1 378 ? -7.222 16.744 -0.403 1.00 71.00 378 GLY A O 1
ATOM 2895 N N . SER A 1 379 ? -7.433 18.747 -1.354 1.00 70.31 379 SER A N 1
ATOM 2896 C CA . SER A 1 379 ? -8.140 19.324 -0.202 1.00 70.31 379 SER A CA 1
ATOM 2897 C C . SER A 1 379 ? -9.602 18.877 -0.056 1.00 70.31 379 SER A C 1
ATOM 2899 O O . SER A 1 379 ? -10.263 19.348 0.860 1.00 70.31 379 SER A O 1
ATOM 2901 N N . ARG A 1 380 ? -10.175 18.031 -0.924 1.00 72.75 380 ARG A N 1
ATOM 2902 C CA . ARG A 1 380 ? -11.608 17.670 -0.855 1.00 72.75 380 ARG A CA 1
ATOM 2903 C C . ARG A 1 380 ? -11.837 16.368 -0.101 1.00 72.75 380 ARG A C 1
ATOM 2905 O O . ARG A 1 380 ? -11.269 15.348 -0.472 1.00 72.75 380 ARG A O 1
ATOM 2912 N N . VAL A 1 381 ? -12.749 16.374 0.869 1.00 72.88 381 VAL A N 1
ATOM 2913 C CA . VAL A 1 381 ? -13.204 15.148 1.540 1.00 72.88 381 VAL A CA 1
ATOM 2914 C C . VAL A 1 381 ? -14.237 14.447 0.660 1.00 72.88 381 VAL A C 1
ATOM 2916 O O . VAL A 1 381 ? -15.302 14.990 0.363 1.00 72.88 381 VAL A O 1
ATOM 2919 N N . VAL A 1 382 ? -13.927 13.219 0.260 1.00 72.31 382 VAL A N 1
ATOM 2920 C CA . VAL A 1 382 ? -14.824 12.300 -0.434 1.00 72.31 382 VAL A CA 1
ATOM 2921 C C . VAL A 1 382 ? -15.237 11.227 0.565 1.00 72.31 382 VAL A C 1
ATOM 2923 O O . VAL A 1 382 ? -14.515 10.262 0.819 1.00 72.31 382 VAL A O 1
ATOM 2926 N N . LEU A 1 383 ? -16.416 11.407 1.158 1.00 66.62 383 LEU A N 1
ATOM 2927 C CA . LEU A 1 383 ? -17.019 10.349 1.959 1.00 66.62 383 LEU A CA 1
ATOM 2928 C C . LEU A 1 383 ? -17.453 9.212 1.032 1.00 66.62 383 LEU A C 1
ATOM 2930 O O . LEU A 1 383 ? -17.980 9.491 -0.054 1.00 66.62 383 LEU A O 1
ATOM 2934 N N . PRO A 1 384 ? -17.255 7.945 1.429 1.00 57.12 384 PRO A N 1
ATOM 2935 C CA . PRO A 1 384 ? -17.789 6.831 0.670 1.00 57.12 384 PRO A CA 1
ATOM 2936 C C . PRO A 1 384 ? -19.302 7.022 0.540 1.00 57.12 384 PRO A C 1
ATOM 2938 O O . PRO A 1 384 ? -20.026 7.093 1.533 1.00 57.12 384 PRO A O 1
ATOM 2941 N N . GLN A 1 385 ? -19.786 7.129 -0.699 1.00 38.72 385 GLN A N 1
ATOM 2942 C CA . GLN A 1 385 ? -21.204 6.917 -0.973 1.00 38.72 385 GLN A CA 1
ATOM 2943 C C . GLN A 1 385 ? -21.542 5.515 -0.441 1.00 38.72 385 GLN A C 1
ATOM 2945 O O . GLN A 1 385 ? -20.748 4.595 -0.675 1.00 38.72 385 GLN A O 1
ATOM 2950 N N . PRO A 1 386 ? -22.665 5.315 0.273 1.00 35.91 386 PRO A N 1
ATOM 2951 C CA . PRO A 1 386 ? -23.074 3.974 0.661 1.00 35.91 386 PRO A CA 1
ATOM 2952 C C . PRO A 1 386 ? -23.080 3.104 -0.595 1.00 35.91 386 PRO A C 1
ATOM 2954 O O . PRO A 1 386 ? -23.614 3.512 -1.629 1.00 35.91 386 PRO A O 1
ATOM 2957 N N . PHE A 1 387 ? -22.421 1.948 -0.517 1.00 29.05 387 PHE A N 1
ATOM 2958 C CA . PHE A 1 387 ? -22.293 0.997 -1.615 1.00 29.05 387 PHE A CA 1
ATOM 2959 C C . PHE A 1 387 ? -23.703 0.559 -2.033 1.00 29.05 387 PHE A C 1
ATOM 2961 O O . PHE A 1 387 ? -24.284 -0.373 -1.483 1.00 29.05 387 PHE A O 1
ATOM 2968 N N . THR A 1 388 ? -24.313 1.279 -2.973 1.00 29.19 388 THR A N 1
ATOM 2969 C CA . THR A 1 388 ? -25.538 0.825 -3.617 1.00 29.19 388 THR A CA 1
ATOM 2970 C C . THR A 1 388 ? -25.083 -0.262 -4.572 1.00 29.19 388 THR A C 1
ATOM 2972 O O . THR A 1 388 ? -24.375 0.009 -5.536 1.00 29.19 388 THR A O 1
ATOM 2975 N N . GLY A 1 389 ? -25.389 -1.517 -4.239 1.00 25.91 389 GLY A N 1
ATOM 2976 C CA . GLY A 1 389 ? -24.968 -2.710 -4.971 1.00 25.91 389 GLY A CA 1
ATOM 2977 C C . GLY A 1 389 ? -25.548 -2.803 -6.383 1.00 25.91 389 GLY A C 1
ATOM 2978 O O . GLY A 1 389 ? -26.240 -3.764 -6.714 1.00 25.91 389 GLY A O 1
ATOM 2979 N N . ARG A 1 390 ? -25.260 -1.835 -7.256 1.00 25.09 390 ARG A N 1
ATOM 2980 C CA . ARG A 1 390 ? -25.374 -2.035 -8.692 1.00 25.09 390 ARG A CA 1
ATOM 2981 C C . ARG A 1 390 ? -24.212 -2.924 -9.097 1.00 25.09 390 ARG A C 1
ATOM 2983 O O . ARG A 1 390 ? -23.084 -2.464 -9.240 1.00 25.09 390 ARG A O 1
ATOM 2990 N N . ARG A 1 391 ? -24.524 -4.214 -9.259 1.00 29.05 391 ARG A N 1
ATOM 2991 C CA . ARG A 1 391 ? -23.725 -5.157 -10.042 1.00 29.05 391 ARG A CA 1
ATOM 2992 C C . ARG A 1 391 ? -23.261 -4.431 -11.302 1.00 29.05 391 ARG A C 1
ATOM 2994 O O . ARG A 1 391 ? -24.085 -4.095 -12.151 1.00 29.05 391 ARG A O 1
ATOM 3001 N N . VAL A 1 392 ? -21.963 -4.169 -11.400 1.00 28.48 392 VAL A N 1
ATOM 3002 C CA . VAL A 1 392 ? -21.349 -3.884 -12.691 1.00 28.48 392 VAL A CA 1
ATOM 3003 C C . VAL A 1 392 ? -21.505 -5.182 -13.466 1.00 28.48 392 VAL A C 1
ATOM 3005 O O . VAL A 1 392 ? -20.971 -6.215 -13.064 1.00 28.48 392 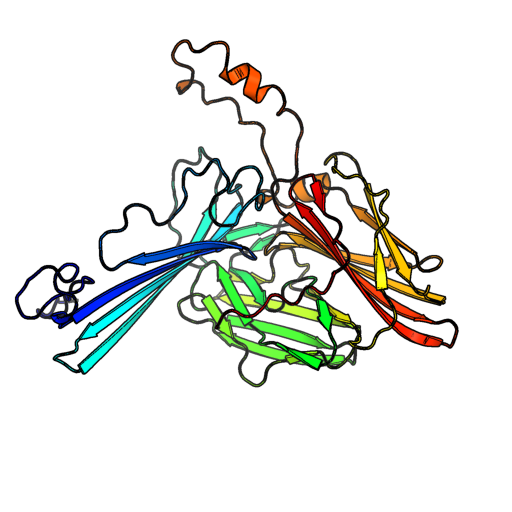VAL A O 1
ATOM 3008 N N . ALA A 1 393 ? -22.355 -5.151 -14.490 1.00 28.03 393 ALA A N 1
ATOM 3009 C CA . ALA A 1 393 ? -22.444 -6.236 -15.443 1.00 28.03 393 ALA A CA 1
ATOM 3010 C C . ALA A 1 393 ? -21.039 -6.435 -16.013 1.00 28.03 393 ALA A C 1
ATOM 3012 O O . ALA A 1 393 ? -20.458 -5.516 -16.589 1.00 28.03 393 ALA A O 1
ATOM 3013 N N . THR A 1 394 ? -20.478 -7.615 -15.782 1.00 27.11 394 THR A N 1
ATOM 3014 C CA . THR A 1 394 ? -19.324 -8.098 -16.525 1.00 27.11 394 THR A CA 1
ATOM 3015 C C . THR A 1 394 ? -19.747 -8.142 -17.987 1.00 27.11 394 THR A C 1
ATOM 3017 O O . THR A 1 394 ? -20.625 -8.926 -18.344 1.00 27.11 394 THR A O 1
ATOM 3020 N N . HIS A 1 395 ? -19.196 -7.250 -18.805 1.00 27.92 395 HIS A N 1
ATOM 3021 C CA . HIS A 1 395 ? -19.217 -7.443 -20.245 1.00 27.92 395 HIS A CA 1
ATOM 3022 C C . HIS A 1 395 ? -18.211 -8.551 -20.565 1.00 27.92 395 HIS A C 1
ATOM 3024 O O . HIS A 1 395 ? -17.038 -8.433 -20.206 1.00 27.92 395 HIS A O 1
ATOM 3030 N N . GLU A 1 396 ? -18.738 -9.637 -21.133 1.00 28.31 396 GLU A N 1
ATOM 3031 C CA . GLU A 1 396 ? -17.994 -10.661 -21.877 1.00 28.31 396 GLU A CA 1
ATOM 3032 C C . GLU A 1 396 ? -17.197 -10.058 -23.037 1.00 28.31 396 GLU A C 1
ATOM 3034 O O . GLU A 1 396 ? -17.669 -9.046 -23.616 1.00 28.31 396 GLU A O 1
#